Protein AF-A0A420HFS7-F1 (afdb_monomer)

Mean predicted aligned error: 20.21 Å

pLDDT: mean 74.42, std 22.76, range [30.41, 98.0]

Organism: NCBI:txid62708

Structure (mmCIF, N/CA/C/O backbone):
data_AF-A0A420HFS7-F1
#
_entry.id   AF-A0A420HFS7-F1
#
loop_
_atom_site.group_PDB
_atom_site.id
_atom_site.type_symbol
_atom_site.label_atom_id
_atom_site.label_alt_id
_atom_site.label_comp_id
_atom_site.label_asym_id
_atom_site.label_entity_id
_atom_site.label_seq_id
_atom_site.pdbx_PDB_ins_code
_atom_site.Cartn_x
_atom_site.Cartn_y
_atom_site.Cartn_z
_atom_site.occupancy
_atom_site.B_iso_or_equiv
_atom_site.auth_seq_id
_atom_site.auth_comp_id
_atom_site.auth_asym_id
_atom_site.auth_atom_id
_atom_site.pdbx_PDB_model_num
ATOM 1 N N . LEU A 1 1 ? 23.378 -5.834 -30.433 1.00 51.16 1 LEU A N 1
ATOM 2 C CA . LEU A 1 1 ? 23.137 -7.284 -30.641 1.00 51.16 1 LEU A CA 1
ATOM 3 C C . LEU A 1 1 ? 22.016 -7.452 -31.660 1.00 51.16 1 LEU A C 1
ATOM 5 O O . LEU A 1 1 ? 21.029 -6.738 -31.563 1.00 51.16 1 LEU A O 1
ATOM 9 N N . ASN A 1 2 ? 22.181 -8.322 -32.662 1.00 55.66 2 ASN A N 1
ATOM 10 C CA . ASN A 1 2 ? 21.175 -8.521 -33.711 1.00 55.66 2 ASN A CA 1
ATOM 11 C C . ASN A 1 2 ? 19.871 -9.081 -33.100 1.00 55.66 2 ASN A C 1
ATOM 13 O O . ASN A 1 2 ? 19.930 -10.117 -32.437 1.00 55.66 2 ASN A O 1
ATOM 17 N N . PRO A 1 3 ? 18.694 -8.473 -33.338 1.00 54.56 3 PRO A N 1
ATOM 18 C CA . PRO A 1 3 ? 17.427 -8.848 -32.691 1.00 54.56 3 PRO A CA 1
ATOM 19 C C . PRO A 1 3 ? 16.871 -10.231 -33.089 1.00 54.56 3 PRO A C 1
ATOM 21 O O . PRO A 1 3 ? 15.802 -10.624 -32.624 1.00 54.56 3 PRO A O 1
ATOM 24 N N . LEU A 1 4 ? 17.604 -10.993 -33.904 1.00 58.53 4 LEU A N 1
ATOM 25 C CA . LEU A 1 4 ? 17.165 -12.206 -34.593 1.00 58.53 4 LEU A CA 1
ATOM 26 C C . LEU A 1 4 ? 18.021 -13.439 -34.269 1.00 58.53 4 LEU A C 1
ATOM 28 O O . LEU A 1 4 ? 18.205 -14.315 -35.115 1.00 58.53 4 LEU A O 1
ATOM 32 N N . THR A 1 5 ? 18.525 -13.554 -33.041 1.00 62.38 5 THR A N 1
ATOM 33 C CA . THR A 1 5 ? 18.981 -14.854 -32.531 1.00 62.38 5 THR A CA 1
ATOM 34 C C . THR A 1 5 ? 17.754 -15.767 -32.454 1.00 62.38 5 THR A C 1
ATOM 36 O O . THR A 1 5 ? 16.935 -15.670 -31.541 1.00 62.38 5 THR A O 1
ATOM 39 N N . LYS A 1 6 ? 17.542 -16.574 -33.502 1.00 73.06 6 LYS A N 1
ATOM 40 C CA . LYS A 1 6 ? 16.399 -17.497 -33.607 1.00 73.06 6 LYS A CA 1
ATOM 41 C C . LYS A 1 6 ? 16.496 -18.645 -32.598 1.00 73.06 6 LYS A C 1
ATOM 43 O O . LYS A 1 6 ? 15.523 -19.377 -32.431 1.00 73.06 6 LYS A O 1
ATOM 48 N N . ASP A 1 7 ? 17.649 -18.819 -31.961 1.00 89.00 7 ASP A N 1
ATOM 49 C CA . ASP A 1 7 ? 17.891 -19.856 -30.977 1.00 89.00 7 ASP A CA 1
ATOM 50 C C . ASP A 1 7 ? 17.380 -19.443 -29.587 1.00 89.00 7 ASP A C 1
ATOM 52 O O . ASP A 1 7 ? 17.576 -18.328 -29.102 1.00 89.00 7 ASP A O 1
ATOM 56 N N . SER A 1 8 ? 16.709 -20.383 -28.920 1.00 90.31 8 SER A N 1
ATOM 57 C CA . SER A 1 8 ? 16.187 -20.211 -27.560 1.00 90.31 8 SER A CA 1
ATOM 58 C C . SER A 1 8 ? 17.287 -19.898 -26.542 1.00 90.31 8 SER A C 1
ATOM 60 O O . SER A 1 8 ? 17.041 -19.194 -25.565 1.00 90.31 8 SER A O 1
ATOM 62 N N . ASN A 1 9 ? 18.504 -20.401 -26.774 1.00 90.94 9 ASN A N 1
ATOM 63 C CA . ASN A 1 9 ? 19.645 -20.210 -25.882 1.00 90.94 9 ASN A CA 1
ATOM 64 C C . ASN A 1 9 ? 20.158 -18.767 -25.923 1.00 90.94 9 ASN A C 1
ATOM 66 O O . ASN A 1 9 ? 20.360 -18.180 -24.862 1.00 90.94 9 ASN A O 1
ATOM 70 N N . GLY A 1 10 ? 20.293 -18.173 -27.112 1.00 91.88 10 GLY A N 1
ATOM 71 C CA . GLY A 1 10 ? 20.632 -16.759 -27.267 1.00 91.88 10 GLY A CA 1
ATOM 72 C C . GLY A 1 10 ? 19.617 -15.832 -26.595 1.00 91.88 10 GLY A C 1
ATOM 73 O O . GLY A 1 10 ? 20.003 -14.930 -25.855 1.00 91.88 10 GLY A O 1
ATOM 74 N N . LEU A 1 11 ? 18.316 -16.098 -26.768 1.00 91.12 11 LEU A N 1
ATOM 75 C CA . LEU A 1 11 ? 17.261 -15.324 -26.098 1.00 91.12 11 LEU A CA 1
ATOM 76 C C . LEU A 1 11 ? 17.317 -15.451 -24.577 1.00 91.12 11 LEU A C 1
ATOM 78 O O . LEU A 1 11 ? 17.134 -14.466 -23.866 1.00 91.12 11 LEU A O 1
ATOM 82 N N . ARG A 1 12 ? 17.580 -16.657 -24.074 1.00 93.31 12 ARG A N 1
ATOM 83 C CA . ARG A 1 12 ? 17.723 -16.902 -22.642 1.00 93.31 12 ARG A CA 1
ATOM 84 C C . ARG A 1 12 ? 18.904 -16.128 -22.056 1.00 93.31 12 ARG A C 1
ATOM 86 O O . ARG A 1 12 ? 18.713 -15.418 -21.075 1.00 93.31 12 ARG A O 1
ATOM 93 N N . ALA A 1 13 ? 20.083 -16.246 -22.665 1.00 93.81 13 ALA A N 1
ATOM 94 C CA . ALA A 1 13 ? 21.284 -15.549 -22.212 1.00 93.81 13 ALA A CA 1
ATOM 95 C C . ALA A 1 13 ? 21.082 -14.029 -22.223 1.00 93.81 13 ALA A C 1
ATOM 97 O O . ALA A 1 13 ? 21.486 -13.347 -21.290 1.00 93.81 13 ALA A O 1
ATOM 98 N N . LEU A 1 14 ? 20.388 -13.504 -23.237 1.00 93.88 14 LEU A N 1
ATOM 99 C CA . LEU A 1 14 ? 20.049 -12.087 -23.310 1.00 93.88 14 LEU A CA 1
ATOM 100 C C . LEU A 1 14 ? 19.178 -11.643 -22.123 1.00 93.88 14 LEU A C 1
ATOM 102 O O . LEU A 1 14 ? 19.490 -10.651 -21.476 1.00 93.88 14 LEU A O 1
ATOM 106 N N . VAL A 1 15 ? 18.106 -12.381 -21.813 1.00 95.12 15 VAL A N 1
ATOM 107 C CA . VAL A 1 15 ? 17.229 -12.056 -20.673 1.00 95.12 15 VAL A CA 1
ATOM 108 C C . VAL A 1 15 ? 17.987 -12.145 -19.345 1.00 95.12 15 VAL A C 1
ATOM 110 O O . VAL A 1 15 ? 17.795 -11.290 -18.485 1.00 95.12 15 VAL A O 1
ATOM 113 N N . GLU A 1 16 ? 18.856 -13.146 -19.175 1.00 95.50 16 GLU A N 1
ATOM 114 C CA . GLU A 1 16 ? 19.706 -13.279 -17.982 1.00 95.50 16 GLU A CA 1
ATOM 115 C C . GLU A 1 16 ? 20.646 -12.070 -17.825 1.00 95.50 16 GLU A C 1
ATOM 117 O O . GLU A 1 16 ? 20.730 -11.518 -16.731 1.00 95.50 16 GLU A O 1
ATOM 122 N N . VAL A 1 17 ? 21.273 -11.604 -18.912 1.00 96.31 17 VAL A N 1
ATOM 123 C CA . VAL A 1 17 ? 22.130 -10.405 -18.901 1.00 96.31 17 VAL A CA 1
ATOM 124 C C . VAL A 1 17 ? 21.344 -9.158 -18.491 1.00 96.31 17 VAL A C 1
ATOM 126 O O . VAL A 1 17 ? 21.765 -8.467 -17.572 1.00 96.31 17 VAL A O 1
ATOM 129 N N . HIS A 1 18 ? 20.172 -8.898 -19.083 1.00 97.00 18 HIS A N 1
ATOM 130 C CA . HIS A 1 18 ? 19.373 -7.721 -18.708 1.00 97.00 18 HIS A CA 1
ATOM 131 C C . HIS A 1 18 ? 18.905 -7.762 -17.245 1.00 97.00 18 HIS A C 1
ATOM 133 O O . HIS A 1 18 ? 18.910 -6.736 -16.571 1.00 97.00 18 HIS A O 1
ATOM 139 N N . ILE A 1 19 ? 18.535 -8.939 -16.722 1.00 96.94 19 ILE A N 1
ATOM 140 C CA . ILE A 1 19 ? 18.172 -9.094 -15.304 1.00 96.94 19 ILE A CA 1
ATOM 141 C C . ILE A 1 19 ? 19.331 -8.679 -14.390 1.00 96.94 19 ILE A C 1
ATOM 143 O O . ILE A 1 19 ? 19.092 -8.015 -13.381 1.00 96.94 19 ILE A O 1
ATOM 147 N N . GLU A 1 20 ? 20.562 -9.075 -14.712 1.00 97.06 20 GLU A N 1
ATOM 148 C CA . GLU A 1 20 ? 21.738 -8.695 -13.925 1.00 97.06 20 GLU A CA 1
ATOM 149 C C . GLU A 1 20 ? 22.084 -7.209 -14.099 1.00 97.06 20 GLU A C 1
ATOM 151 O O . GLU A 1 20 ? 22.286 -6.530 -13.094 1.00 97.06 20 GLU A O 1
ATOM 156 N N . ASP A 1 21 ? 22.010 -6.665 -15.317 1.00 97.62 21 ASP A N 1
ATOM 157 C CA . ASP A 1 21 ? 22.210 -5.233 -15.585 1.00 97.62 21 ASP A CA 1
ATOM 158 C C . ASP A 1 21 ? 21.244 -4.352 -14.775 1.00 97.62 21 ASP A C 1
ATOM 160 O O . ASP A 1 21 ? 21.638 -3.324 -14.219 1.00 97.62 21 ASP A O 1
ATOM 164 N N . TYR A 1 22 ? 19.968 -4.742 -14.683 1.00 98.00 22 TYR A N 1
ATOM 165 C CA . TYR A 1 22 ? 18.969 -4.009 -13.901 1.00 98.00 22 TYR A CA 1
ATOM 166 C C . TYR A 1 22 ? 19.265 -4.042 -12.400 1.00 98.00 22 TYR A C 1
ATOM 168 O O . TYR A 1 22 ? 19.060 -3.038 -11.713 1.00 98.00 22 TYR A O 1
ATOM 176 N N . LYS A 1 23 ? 19.762 -5.176 -11.890 1.00 96.56 23 LYS A N 1
ATOM 177 C CA . LYS A 1 23 ? 20.174 -5.312 -10.486 1.00 96.56 23 LYS A CA 1
ATOM 178 C C . LYS A 1 23 ? 21.425 -4.495 -10.187 1.00 96.56 23 LYS A C 1
ATOM 180 O O . LYS A 1 23 ? 21.449 -3.806 -9.172 1.00 96.56 23 LYS A O 1
ATOM 185 N N . GLU A 1 24 ? 22.436 -4.551 -11.051 1.00 97.00 24 GLU A N 1
ATOM 186 C CA . GLU A 1 24 ? 23.702 -3.830 -10.877 1.00 97.00 24 GLU A CA 1
ATOM 187 C C . GLU A 1 24 ? 23.480 -2.315 -10.874 1.00 97.00 24 GLU A C 1
ATOM 189 O O . GLU A 1 24 ? 23.989 -1.606 -10.007 1.00 97.00 24 GLU A O 1
ATOM 194 N N . LYS A 1 25 ? 22.633 -1.825 -11.784 1.00 97.44 25 LYS A N 1
ATOM 195 C CA . LYS A 1 25 ? 22.240 -0.411 -11.850 1.00 97.44 25 LYS A CA 1
ATOM 196 C C . LYS A 1 25 ? 21.235 -0.006 -10.765 1.00 97.44 25 LYS A C 1
ATOM 198 O O . LYS A 1 25 ? 20.916 1.176 -10.663 1.00 97.44 25 LYS A O 1
ATOM 203 N N . ASN A 1 26 ? 20.735 -0.959 -9.969 1.00 96.75 26 ASN A N 1
ATOM 204 C CA . ASN A 1 26 ? 19.716 -0.756 -8.935 1.00 96.75 26 ASN A CA 1
ATOM 205 C C . ASN A 1 26 ? 18.515 0.059 -9.458 1.00 96.75 26 ASN A C 1
ATOM 207 O O . ASN A 1 26 ? 18.044 0.991 -8.801 1.00 96.75 26 ASN A O 1
ATOM 211 N N . LEU A 1 27 ? 18.061 -0.263 -10.675 1.00 97.12 27 LEU A N 1
ATOM 212 C CA . LEU A 1 27 ? 16.963 0.456 -11.314 1.00 97.12 27 LEU A CA 1
ATOM 213 C C . LEU A 1 27 ? 15.653 0.177 -10.579 1.00 97.12 27 LEU A C 1
ATOM 215 O O . LEU A 1 27 ? 15.346 -0.965 -10.231 1.00 97.12 27 LEU A O 1
ATOM 219 N N . LYS A 1 28 ? 14.862 1.233 -10.381 1.00 96.94 28 LYS A N 1
ATOM 220 C CA . LYS A 1 28 ? 13.559 1.183 -9.714 1.00 96.94 28 LYS A CA 1
ATOM 221 C C . LYS A 1 28 ? 12.531 2.015 -10.459 1.00 96.94 28 LYS A C 1
ATOM 223 O O . LYS A 1 28 ? 12.882 2.901 -11.240 1.00 96.94 28 LYS A O 1
ATOM 228 N N . ASP A 1 29 ? 11.271 1.709 -10.188 1.00 95.88 29 ASP A N 1
ATOM 229 C CA . ASP A 1 29 ? 10.098 2.458 -10.612 1.00 95.88 29 ASP A CA 1
ATOM 230 C C . ASP A 1 29 ? 10.146 2.779 -12.116 1.00 95.88 29 ASP A C 1
ATOM 232 O O . ASP A 1 29 ? 10.352 1.886 -12.944 1.00 95.88 29 ASP A O 1
ATOM 236 N N . PHE A 1 30 ? 9.963 4.053 -12.466 1.00 95.44 30 PHE A N 1
ATOM 237 C CA . PHE A 1 30 ? 9.922 4.537 -13.841 1.00 95.44 30 PHE A CA 1
ATOM 238 C C . PHE A 1 30 ? 11.181 4.181 -14.640 1.00 95.44 30 PHE A C 1
ATOM 240 O O . PHE A 1 30 ? 11.067 3.674 -15.752 1.00 95.44 30 PHE A O 1
ATOM 247 N N . ALA A 1 31 ? 12.369 4.351 -14.052 1.00 97.19 31 ALA A N 1
ATOM 248 C CA . ALA A 1 31 ? 13.636 4.105 -14.742 1.00 97.19 31 ALA A CA 1
ATOM 249 C C . ALA A 1 31 ? 13.828 2.624 -15.117 1.00 97.19 31 ALA A C 1
ATOM 251 O O . ALA A 1 31 ? 14.364 2.310 -16.183 1.00 97.19 31 ALA A O 1
ATOM 252 N N . LEU A 1 32 ? 13.367 1.703 -14.259 1.00 97.38 32 LEU A N 1
ATOM 253 C CA . LEU A 1 32 ? 13.398 0.268 -14.553 1.00 97.38 32 LEU A CA 1
ATOM 254 C C . LEU A 1 32 ? 12.431 -0.096 -15.682 1.00 97.38 32 LEU A C 1
ATOM 256 O O . LEU A 1 32 ? 12.790 -0.870 -16.565 1.00 97.38 32 LEU A O 1
ATOM 260 N N . TRP A 1 33 ? 11.211 0.443 -15.660 1.00 97.38 33 TRP A N 1
ATOM 261 C CA . TRP A 1 33 ? 10.233 0.174 -16.717 1.00 97.38 33 TRP A CA 1
ATOM 262 C C . TRP A 1 33 ? 10.651 0.755 -18.058 1.00 97.38 33 TRP A C 1
ATOM 264 O O . TRP A 1 33 ? 10.497 0.069 -19.057 1.00 97.38 33 TRP A O 1
ATOM 274 N N . GLU A 1 34 ? 11.191 1.972 -18.087 1.00 96.88 34 GLU A N 1
ATOM 275 C CA . GLU A 1 34 ? 11.665 2.601 -19.319 1.00 96.88 34 GLU A CA 1
ATOM 276 C C . GLU A 1 34 ? 12.800 1.778 -19.941 1.00 96.88 34 GLU A C 1
ATOM 278 O O . GLU A 1 34 ? 12.713 1.388 -21.102 1.00 96.88 34 GLU A O 1
ATOM 283 N N . SER A 1 35 ? 13.782 1.367 -19.129 1.00 97.44 35 SER A N 1
ATOM 284 C CA . SER A 1 35 ? 14.859 0.474 -19.584 1.00 97.44 35 SER A CA 1
ATOM 285 C C . SER A 1 35 ? 14.317 -0.873 -20.080 1.00 97.44 35 SER A C 1
ATOM 287 O O . SER A 1 35 ? 14.721 -1.375 -21.126 1.00 97.44 35 SER A O 1
ATOM 289 N N . PHE A 1 36 ? 13.352 -1.453 -19.359 1.00 97.38 36 PHE A N 1
ATOM 290 C CA . PHE A 1 36 ? 12.678 -2.682 -19.776 1.00 97.38 36 PHE A CA 1
ATOM 291 C C . PHE A 1 36 ? 11.914 -2.513 -21.096 1.00 97.38 36 PHE A C 1
ATOM 293 O O . PHE A 1 36 ? 11.942 -3.401 -21.950 1.00 97.38 36 PHE A O 1
ATOM 300 N N . LYS A 1 37 ? 11.235 -1.380 -21.280 1.00 96.19 37 LYS A N 1
ATOM 301 C CA . LYS A 1 37 ? 10.501 -1.047 -22.498 1.00 96.19 37 LYS A CA 1
ATOM 302 C C . LYS A 1 37 ? 11.464 -0.960 -23.678 1.00 96.19 37 LYS A C 1
ATOM 304 O O . LYS A 1 37 ? 11.227 -1.604 -24.696 1.00 96.19 37 LYS A O 1
ATOM 309 N N . ASP A 1 38 ? 12.572 -0.248 -23.526 1.00 96.12 38 ASP A N 1
ATOM 310 C CA . ASP A 1 38 ? 13.575 -0.096 -24.580 1.00 96.12 38 ASP A CA 1
ATOM 311 C C . ASP A 1 38 ? 14.180 -1.444 -24.989 1.00 96.12 38 ASP A C 1
ATOM 313 O O . ASP A 1 38 ? 14.245 -1.769 -26.179 1.00 96.12 38 ASP A O 1
ATOM 317 N N . ASP A 1 39 ? 14.523 -2.282 -24.009 1.00 95.94 39 ASP A N 1
ATOM 318 C CA . ASP A 1 39 ? 15.152 -3.583 -24.243 1.00 95.94 39 ASP A CA 1
ATOM 319 C C . ASP A 1 39 ? 14.191 -4.622 -24.863 1.00 95.94 39 ASP A C 1
ATOM 321 O O . ASP A 1 39 ? 14.611 -5.510 -25.623 1.00 95.94 39 ASP A O 1
ATOM 325 N N . PHE A 1 40 ? 12.888 -4.532 -24.558 1.00 95.50 40 PHE A N 1
ATOM 326 C CA . PHE A 1 40 ? 11.904 -5.569 -24.893 1.00 95.50 40 PHE A CA 1
ATOM 327 C C . PHE A 1 40 ? 10.718 -5.116 -25.767 1.00 95.50 40 PHE A C 1
ATOM 329 O O . PHE A 1 40 ? 9.895 -5.964 -26.119 1.00 95.50 40 PHE A O 1
ATOM 336 N N . SER A 1 41 ? 10.639 -3.855 -26.205 1.00 94.12 41 SER A N 1
ATOM 337 C CA . SER A 1 41 ? 9.529 -3.306 -27.020 1.00 94.12 41 SER A CA 1
ATOM 338 C C . SER A 1 41 ? 9.253 -4.088 -28.310 1.00 94.12 41 SER A C 1
ATOM 340 O O . SER A 1 41 ? 8.104 -4.316 -28.689 1.00 94.12 41 SER A O 1
ATOM 342 N N . VAL A 1 42 ? 10.309 -4.567 -28.974 1.00 92.25 42 VAL A N 1
ATOM 343 C CA . VAL A 1 42 ? 10.221 -5.310 -30.247 1.00 92.25 42 VAL A CA 1
ATOM 344 C C . VAL A 1 42 ? 9.850 -6.790 -30.037 1.00 92.25 42 VAL A C 1
ATOM 346 O O . VAL A 1 42 ? 9.669 -7.546 -30.993 1.00 92.25 42 VAL A O 1
ATOM 349 N N . ARG A 1 43 ? 9.757 -7.267 -28.790 1.00 90.06 43 ARG A N 1
ATOM 350 C CA . ARG A 1 43 ? 9.593 -8.698 -28.497 1.00 90.06 43 ARG A CA 1
ATOM 351 C C . ARG A 1 43 ? 8.132 -9.124 -28.553 1.00 90.06 43 ARG A C 1
ATOM 353 O O . ARG A 1 43 ? 7.249 -8.475 -28.006 1.00 90.06 43 ARG A O 1
ATOM 360 N N . THR A 1 44 ? 7.886 -10.278 -29.172 1.00 92.12 44 THR A N 1
ATOM 361 C CA . THR A 1 44 ? 6.549 -10.885 -29.248 1.00 92.12 44 THR A CA 1
ATOM 362 C C . THR A 1 44 ? 6.344 -11.941 -28.160 1.00 92.12 44 THR A C 1
ATOM 364 O O . THR A 1 44 ? 7.302 -12.450 -27.570 1.00 92.12 44 THR A O 1
ATOM 367 N N . CYS A 1 45 ? 5.085 -12.324 -27.914 1.00 92.56 45 CYS A N 1
ATOM 368 C CA . CYS A 1 45 ? 4.742 -13.387 -26.958 1.00 92.56 45 CYS A CA 1
ATOM 369 C C . CYS A 1 45 ? 5.465 -14.703 -27.278 1.00 92.56 45 CYS A C 1
ATOM 371 O O . CYS A 1 45 ? 5.982 -15.359 -26.376 1.00 92.56 45 CYS A O 1
ATOM 373 N N . GLU A 1 46 ? 5.585 -15.038 -28.566 1.00 92.25 46 GLU A N 1
ATOM 374 C CA . GLU A 1 46 ? 6.282 -16.242 -29.024 1.00 92.25 46 GLU A CA 1
ATOM 375 C C . GLU A 1 46 ? 7.762 -16.252 -28.630 1.00 92.25 46 GLU A C 1
ATOM 377 O O . GLU A 1 46 ? 8.321 -17.314 -28.364 1.00 92.25 46 GLU A O 1
ATOM 382 N N . MET A 1 47 ? 8.414 -15.085 -28.583 1.00 91.44 47 MET A N 1
ATOM 383 C CA . MET A 1 47 ? 9.815 -14.994 -28.161 1.00 91.44 47 MET A CA 1
ATOM 384 C C . MET A 1 47 ? 9.957 -15.331 -26.680 1.00 91.44 47 MET A C 1
ATOM 386 O O . MET A 1 47 ? 10.828 -16.116 -26.315 1.00 91.44 47 MET A O 1
ATOM 390 N N . TRP A 1 48 ? 9.064 -14.801 -25.843 1.00 93.31 48 TRP A N 1
ATOM 391 C CA . TRP A 1 48 ? 9.020 -15.110 -24.413 1.00 93.31 48 TRP A CA 1
ATOM 392 C C . TRP A 1 48 ? 8.639 -16.565 -24.132 1.00 93.31 48 TRP A C 1
ATOM 394 O O . TRP A 1 48 ? 9.142 -17.159 -23.178 1.00 93.31 48 TRP A O 1
ATOM 404 N N . ASP A 1 49 ? 7.803 -17.175 -24.970 1.00 91.50 49 ASP A N 1
ATOM 405 C CA . ASP A 1 49 ? 7.503 -18.604 -24.875 1.00 91.50 49 ASP A CA 1
ATOM 406 C C . ASP A 1 49 ? 8.706 -19.473 -25.285 1.00 91.50 49 ASP A C 1
ATOM 408 O O . ASP A 1 49 ? 8.976 -20.488 -24.638 1.00 91.50 49 ASP A O 1
ATOM 412 N N . LYS A 1 50 ? 9.502 -19.030 -26.270 1.00 90.88 50 LYS A N 1
ATOM 413 C CA . LYS A 1 50 ? 10.752 -19.686 -26.704 1.00 90.88 50 LYS A CA 1
ATOM 414 C C . LYS A 1 50 ? 11.898 -19.602 -25.698 1.00 90.88 50 LYS A C 1
ATOM 416 O O . LYS A 1 50 ? 12.808 -20.422 -25.781 1.00 90.88 50 LYS A O 1
ATOM 421 N N . VAL A 1 51 ? 11.847 -18.692 -24.720 1.00 90.00 51 VAL A N 1
ATOM 422 C CA . VAL A 1 51 ? 12.794 -18.683 -23.583 1.00 90.00 51 VAL A CA 1
ATOM 423 C C . VAL A 1 51 ? 12.748 -20.021 -22.822 1.00 90.00 51 VAL A C 1
ATOM 425 O O . VAL A 1 51 ? 13.708 -20.383 -22.144 1.00 90.00 51 VAL A O 1
ATOM 428 N N . GLY A 1 52 ? 11.656 -20.794 -22.949 1.00 78.06 52 GLY A N 1
ATOM 429 C CA . GLY A 1 52 ? 11.572 -22.211 -22.568 1.00 78.06 52 GLY A CA 1
ATOM 430 C C . GLY A 1 52 ? 11.526 -22.475 -21.061 1.00 78.06 52 GLY A C 1
ATOM 431 O O . GLY A 1 52 ? 11.021 -23.505 -20.619 1.00 78.06 52 GLY A O 1
ATOM 432 N N . LEU A 1 53 ? 11.975 -21.520 -20.246 1.00 79.94 53 LEU A N 1
ATOM 433 C CA . LEU A 1 53 ? 12.025 -21.626 -18.798 1.00 79.94 53 LEU A CA 1
ATOM 434 C C . LEU A 1 53 ? 10.971 -20.737 -18.150 1.00 79.94 53 LEU A C 1
ATOM 436 O O . LEU A 1 53 ? 11.041 -19.507 -18.148 1.00 79.94 53 LEU A O 1
ATOM 440 N N . CYS A 1 54 ? 9.993 -21.387 -17.521 1.00 84.12 54 CYS A N 1
ATOM 441 C CA . CYS A 1 54 ? 9.037 -20.718 -16.645 1.00 84.12 54 CYS A CA 1
ATOM 442 C C . CYS A 1 54 ? 9.722 -19.995 -15.476 1.00 84.12 54 CYS A C 1
ATOM 444 O O . CYS A 1 54 ? 9.145 -19.042 -14.964 1.00 84.12 54 CYS A O 1
ATOM 446 N N . SER A 1 55 ? 10.919 -20.424 -15.052 1.00 90.25 55 SER A N 1
ATOM 447 C CA . SER A 1 55 ? 11.681 -19.740 -14.002 1.00 90.25 55 SER A CA 1
ATOM 448 C C . SER A 1 55 ? 12.141 -18.361 -14.452 1.00 90.25 55 SER A C 1
ATOM 450 O O . SER A 1 55 ? 11.826 -17.402 -13.772 1.00 90.25 55 SER A O 1
ATOM 452 N N . LEU A 1 56 ? 12.755 -18.228 -15.632 1.00 93.75 56 LEU A N 1
ATOM 453 C CA . LEU A 1 56 ? 13.329 -16.948 -16.053 1.00 93.75 56 LEU A CA 1
ATOM 454 C C . LEU A 1 56 ? 12.257 -15.870 -16.274 1.00 93.75 56 LEU A C 1
ATOM 456 O O . LEU A 1 56 ? 12.417 -14.731 -15.850 1.00 93.75 56 LEU A O 1
ATOM 460 N N . ARG A 1 57 ? 11.105 -16.250 -16.845 1.00 93.56 57 ARG A N 1
ATOM 461 C CA . ARG A 1 57 ? 9.936 -15.356 -16.943 1.00 93.56 57 ARG A CA 1
ATOM 462 C C . ARG A 1 57 ? 9.422 -14.913 -15.572 1.00 93.56 57 ARG A C 1
ATOM 464 O O . ARG A 1 57 ? 8.992 -13.775 -15.421 1.00 93.56 57 ARG A O 1
ATOM 471 N N . ARG A 1 58 ? 9.437 -15.812 -14.580 1.00 92.94 58 ARG A N 1
ATOM 472 C CA . ARG A 1 58 ? 9.047 -15.479 -13.201 1.00 92.94 58 ARG A CA 1
ATOM 473 C C . ARG A 1 58 ? 10.078 -14.588 -12.534 1.00 92.94 58 ARG A C 1
ATOM 475 O O . ARG A 1 58 ? 9.669 -13.647 -11.881 1.00 92.94 58 ARG A O 1
ATOM 482 N N . ASP A 1 59 ? 11.362 -14.859 -12.720 1.00 94.94 59 ASP A N 1
ATOM 483 C CA . ASP A 1 59 ? 12.438 -14.079 -12.114 1.00 94.94 59 ASP A CA 1
ATOM 484 C C . ASP A 1 59 ? 12.427 -12.647 -12.668 1.00 94.94 59 ASP A C 1
ATOM 486 O O . ASP A 1 59 ? 12.497 -11.696 -11.897 1.00 94.94 59 ASP A O 1
ATOM 490 N N . MET A 1 60 ? 12.200 -12.486 -13.977 1.00 96.25 60 MET A N 1
ATOM 491 C CA . MET A 1 60 ? 11.994 -11.178 -14.600 1.00 96.25 60 MET A CA 1
ATOM 492 C C . MET A 1 60 ? 10.762 -10.454 -14.040 1.00 96.25 60 MET A C 1
ATOM 494 O O . MET A 1 60 ? 10.840 -9.295 -13.639 1.00 96.25 60 MET A O 1
ATOM 498 N N . ARG A 1 61 ? 9.616 -11.145 -13.963 1.00 95.06 61 ARG A N 1
ATOM 499 C CA . ARG A 1 61 ? 8.388 -10.589 -13.374 1.00 95.06 61 ARG A CA 1
ATOM 500 C C . ARG A 1 61 ? 8.613 -10.159 -11.921 1.00 95.06 61 ARG A C 1
ATOM 502 O O . ARG A 1 61 ? 8.215 -9.064 -11.538 1.00 95.06 61 ARG A O 1
ATOM 509 N N . ASP A 1 62 ? 9.200 -11.034 -11.113 1.00 94.06 62 ASP A N 1
ATOM 510 C CA . ASP A 1 62 ? 9.416 -10.811 -9.686 1.00 94.06 62 ASP A CA 1
ATOM 511 C C . ASP A 1 62 ? 10.383 -9.637 -9.476 1.00 94.06 62 ASP A C 1
ATOM 513 O O . ASP A 1 62 ? 10.122 -8.804 -8.612 1.00 94.06 62 ASP A O 1
ATOM 517 N N . LEU A 1 63 ? 11.423 -9.507 -10.312 1.00 96.44 63 LEU A N 1
ATOM 518 C CA . LEU A 1 63 ? 12.338 -8.363 -10.308 1.00 96.44 63 LEU A CA 1
ATOM 519 C C . LEU A 1 63 ? 11.597 -7.049 -10.578 1.00 96.44 63 LEU A C 1
ATOM 521 O O . LEU A 1 63 ? 11.720 -6.119 -9.781 1.00 96.44 63 LEU A O 1
ATOM 525 N N . LEU A 1 64 ? 10.811 -6.992 -11.658 1.00 96.00 64 LEU A N 1
ATOM 526 C CA . LEU A 1 64 ? 10.020 -5.816 -12.029 1.00 96.00 64 LEU A CA 1
ATOM 527 C C . LEU A 1 64 ? 9.078 -5.408 -10.886 1.00 96.00 64 LEU A C 1
ATOM 529 O O . LEU A 1 64 ? 9.122 -4.268 -10.430 1.00 96.00 64 LEU A O 1
ATOM 533 N N . ILE A 1 65 ? 8.310 -6.360 -10.345 1.00 94.50 65 ILE A N 1
ATOM 534 C CA . ILE A 1 65 ? 7.368 -6.108 -9.243 1.00 94.50 65 ILE A CA 1
ATOM 535 C C . ILE A 1 65 ? 8.093 -5.657 -7.970 1.00 94.50 65 ILE A C 1
ATOM 537 O O . ILE A 1 65 ? 7.659 -4.706 -7.322 1.00 94.50 65 ILE A O 1
ATOM 541 N N . SER A 1 66 ? 9.194 -6.318 -7.602 1.00 94.06 66 SER A N 1
ATOM 542 C CA . SER A 1 66 ? 9.950 -5.991 -6.385 1.00 94.06 66 SER A CA 1
ATOM 543 C C . SER A 1 66 ? 10.587 -4.602 -6.418 1.00 94.06 66 SER A C 1
ATOM 545 O O . SER A 1 66 ? 10.836 -4.024 -5.364 1.00 94.06 66 SER A O 1
ATOM 547 N N . ASN A 1 67 ? 10.803 -4.060 -7.618 1.00 96.19 67 ASN A N 1
ATOM 548 C CA . ASN A 1 67 ? 11.402 -2.750 -7.845 1.00 96.19 67 ASN A CA 1
ATOM 549 C C . ASN A 1 67 ? 10.375 -1.718 -8.336 1.00 96.19 67 ASN A C 1
ATOM 551 O O . ASN A 1 67 ? 10.754 -0.739 -8.966 1.00 96.19 67 ASN A O 1
ATOM 555 N N . GLY A 1 68 ? 9.083 -1.926 -8.059 1.00 93.75 68 GLY A N 1
ATOM 556 C CA . GLY A 1 68 ? 8.044 -0.906 -8.249 1.00 93.75 68 GLY A CA 1
ATOM 557 C C . GLY A 1 68 ? 7.374 -0.873 -9.627 1.00 93.75 68 GLY A C 1
ATOM 558 O O . GLY A 1 68 ? 6.416 -0.123 -9.818 1.00 93.75 68 GLY A O 1
ATOM 559 N N . VAL A 1 69 ? 7.788 -1.723 -10.574 1.00 95.31 69 VAL A N 1
ATOM 560 C CA . VAL A 1 69 ? 7.137 -1.837 -11.888 1.00 95.31 69 VAL A CA 1
ATOM 561 C C . VAL A 1 69 ? 5.890 -2.711 -11.787 1.00 95.31 69 VAL A C 1
ATOM 563 O O . VAL A 1 69 ? 5.917 -3.855 -11.326 1.00 95.31 69 VAL A O 1
ATOM 566 N N . ARG A 1 70 ? 4.761 -2.172 -12.246 1.00 90.25 70 ARG A N 1
ATOM 567 C CA . ARG A 1 70 ? 3.464 -2.854 -12.196 1.00 90.25 70 ARG A CA 1
ATOM 568 C C . ARG A 1 70 ? 3.263 -3.686 -13.452 1.00 90.25 70 ARG A C 1
ATOM 570 O O . ARG A 1 70 ? 3.342 -3.167 -14.557 1.00 90.25 70 ARG A O 1
ATOM 577 N N . LEU A 1 71 ? 2.946 -4.963 -13.266 1.00 91.56 71 LEU A N 1
ATOM 578 C CA . LEU A 1 71 ? 2.621 -5.884 -14.352 1.00 91.56 71 LEU A CA 1
ATOM 579 C C . LEU A 1 71 ? 1.151 -6.290 -14.269 1.00 91.56 71 LEU A C 1
ATOM 581 O O . LEU A 1 71 ? 0.635 -6.577 -13.185 1.00 91.56 71 LEU A O 1
ATOM 585 N N . LEU A 1 72 ? 0.478 -6.344 -15.418 1.00 88.44 72 LEU A N 1
ATOM 586 C CA . LEU A 1 72 ? -0.912 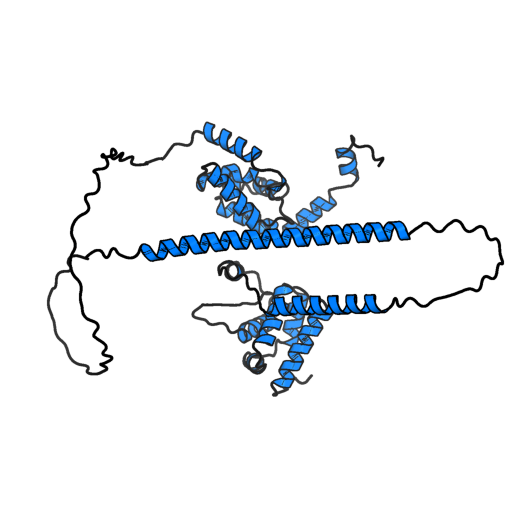-6.781 -15.499 1.00 88.44 72 LEU A CA 1
ATOM 587 C C . LEU A 1 72 ? -0.960 -8.309 -15.389 1.00 88.44 72 LEU A C 1
ATOM 589 O O . LEU A 1 72 ? -0.632 -9.013 -16.345 1.00 88.44 72 LEU A O 1
ATOM 593 N N . VAL A 1 73 ? -1.319 -8.849 -14.223 1.00 81.31 73 VAL A N 1
ATOM 594 C CA . VAL A 1 73 ? -1.389 -10.303 -14.030 1.00 81.31 73 VAL A CA 1
ATOM 595 C C . VAL A 1 73 ? -2.819 -10.733 -13.729 1.00 81.31 73 VAL A C 1
ATOM 597 O O . VAL A 1 73 ? -3.319 -10.536 -12.625 1.00 81.31 73 VAL A O 1
ATOM 600 N N . HIS A 1 74 ? -3.472 -11.363 -14.706 1.00 73.75 74 HIS A N 1
ATOM 601 C CA . HIS A 1 74 ? -4.782 -11.980 -14.507 1.00 73.75 74 HIS A CA 1
ATOM 602 C C . HIS A 1 74 ? -4.622 -13.456 -14.147 1.00 73.75 74 HIS A C 1
ATOM 604 O O . HIS A 1 74 ? -4.295 -14.284 -14.998 1.00 73.75 74 HIS A O 1
ATOM 610 N N . TYR A 1 75 ? -4.894 -13.800 -12.890 1.00 63.31 75 TYR A N 1
ATOM 611 C CA . TYR A 1 75 ? -5.076 -15.189 -12.478 1.00 63.31 75 TYR A CA 1
ATOM 612 C C . TYR A 1 75 ? -6.573 -15.495 -12.388 1.00 63.31 75 TYR A C 1
ATOM 614 O O . TYR A 1 75 ? -7.306 -14.784 -11.716 1.00 63.31 75 TYR A O 1
ATOM 622 N N . GLY A 1 76 ? -7.038 -16.561 -13.043 1.00 57.50 76 GLY A N 1
ATOM 623 C CA . GLY A 1 76 ? -8.360 -17.139 -12.757 1.00 57.50 76 GLY A CA 1
ATOM 624 C C . GLY A 1 76 ? -9.579 -16.544 -13.478 1.00 57.50 76 GLY A C 1
ATOM 625 O O . GLY A 1 76 ? -10.696 -16.903 -13.124 1.00 57.50 76 GLY A O 1
ATOM 626 N N . GLY A 1 77 ? -9.403 -15.694 -14.495 1.00 66.69 77 GLY A N 1
ATOM 627 C CA . GLY A 1 77 ? -10.492 -15.269 -15.390 1.00 66.69 77 GLY A CA 1
ATOM 628 C C . GLY A 1 77 ? -10.675 -16.189 -16.607 1.00 66.69 77 GLY A C 1
ATOM 629 O O . GLY A 1 77 ? -9.790 -16.977 -16.946 1.00 66.69 77 GLY A O 1
ATOM 630 N N . THR A 1 78 ? -11.805 -16.054 -17.313 1.00 63.44 78 THR A N 1
ATOM 631 C CA . THR A 1 78 ? -12.026 -16.684 -18.635 1.00 63.44 78 THR A CA 1
ATOM 632 C C . THR A 1 78 ? -10.976 -16.243 -19.661 1.00 63.44 78 THR A C 1
ATOM 634 O O . THR A 1 78 ? -10.622 -17.017 -20.549 1.00 63.44 78 THR A O 1
ATOM 637 N N . SER A 1 79 ? -10.405 -15.044 -19.487 1.00 70.44 79 SER A N 1
ATOM 638 C CA . SER A 1 79 ? -9.206 -14.588 -20.190 1.00 70.44 79 SER A CA 1
ATOM 639 C C . SER A 1 79 ? -7.949 -14.970 -19.399 1.00 70.44 79 SER A C 1
ATOM 641 O O . SER A 1 79 ? -7.556 -14.301 -18.440 1.00 70.44 79 SER A O 1
ATOM 643 N N . LYS A 1 80 ? -7.319 -16.088 -19.772 1.00 78.06 80 LYS A N 1
ATOM 644 C CA . LYS A 1 80 ? -6.034 -16.515 -19.202 1.00 78.06 80 LYS A CA 1
ATOM 645 C C . LYS A 1 80 ? -4.911 -15.668 -19.800 1.00 78.06 80 LYS A C 1
ATOM 647 O O . LYS A 1 80 ? -4.368 -16.005 -20.850 1.00 78.06 80 LYS A O 1
ATOM 652 N N . MET A 1 81 ? -4.547 -14.582 -19.124 1.00 87.50 81 MET A N 1
ATOM 653 C CA . MET A 1 81 ? -3.339 -13.828 -19.457 1.00 87.50 81 MET A CA 1
ATOM 654 C C . MET A 1 81 ? -2.110 -14.682 -19.135 1.00 87.50 81 MET A C 1
ATOM 656 O O . MET A 1 81 ? -1.885 -15.061 -17.985 1.00 87.50 81 MET A O 1
ATOM 660 N N . THR A 1 82 ? -1.305 -15.013 -20.142 1.00 91.31 82 THR A N 1
ATOM 661 C CA . THR A 1 82 ? -0.043 -15.723 -19.907 1.00 91.31 82 THR A CA 1
ATOM 662 C C . THR A 1 82 ? 1.020 -14.762 -19.376 1.00 91.31 82 THR A C 1
ATOM 664 O O . THR A 1 82 ? 0.959 -13.554 -19.599 1.00 91.31 82 THR A O 1
ATOM 667 N N . MET A 1 83 ? 2.037 -15.302 -18.698 1.00 91.19 83 MET A N 1
ATOM 668 C CA . MET A 1 83 ? 3.173 -14.505 -18.215 1.00 91.19 83 MET A CA 1
ATOM 669 C C . MET A 1 83 ? 3.870 -13.753 -19.353 1.00 91.19 83 MET A C 1
ATOM 671 O O . MET A 1 83 ? 4.189 -12.578 -19.223 1.00 91.19 83 MET A O 1
ATOM 675 N N . SER A 1 84 ? 4.063 -14.437 -20.483 1.00 93.94 84 SER A N 1
ATOM 676 C CA . SER A 1 84 ? 4.641 -13.866 -21.700 1.00 93.94 84 SER A CA 1
ATOM 677 C C . SER A 1 84 ? 3.830 -12.674 -22.188 1.00 93.94 84 SER A C 1
ATOM 679 O O . SER A 1 84 ? 4.397 -11.630 -22.480 1.00 93.94 84 SER A O 1
ATOM 681 N N . ARG A 1 85 ? 2.500 -12.812 -22.220 1.00 94.00 85 ARG A N 1
ATOM 682 C CA . ARG A 1 85 ? 1.603 -11.741 -22.650 1.00 94.00 85 ARG A CA 1
ATOM 683 C C . ARG A 1 85 ? 1.663 -10.534 -21.721 1.00 94.00 85 ARG A C 1
ATOM 685 O O . ARG A 1 85 ? 1.786 -9.422 -22.208 1.00 94.00 85 ARG A O 1
ATOM 692 N N . SER A 1 86 ? 1.665 -10.763 -20.409 1.00 93.94 86 SER A N 1
ATOM 693 C CA . SER A 1 86 ? 1.819 -9.703 -19.404 1.00 93.94 86 SER A CA 1
ATOM 694 C C . SER A 1 86 ? 3.116 -8.902 -19.589 1.00 93.94 86 SER A C 1
ATOM 696 O O . SER A 1 86 ? 3.090 -7.672 -19.591 1.00 93.94 86 SER A O 1
ATOM 698 N N . LEU A 1 87 ? 4.245 -9.589 -19.805 1.00 95.12 87 LEU A N 1
ATOM 699 C CA . LEU A 1 87 ? 5.544 -8.949 -20.040 1.00 95.12 87 LEU A CA 1
ATOM 700 C C . LEU A 1 87 ? 5.570 -8.163 -21.358 1.00 95.12 87 LEU A C 1
ATOM 702 O O . LEU A 1 87 ? 6.074 -7.045 -21.385 1.00 95.12 87 LEU A O 1
ATOM 706 N N . VAL A 1 88 ? 5.004 -8.725 -22.430 1.00 95.56 88 VAL A N 1
ATOM 707 C CA . VAL A 1 88 ? 4.943 -8.071 -23.748 1.00 95.56 88 VAL A CA 1
ATOM 708 C C . VAL A 1 88 ? 4.052 -6.841 -23.718 1.00 95.56 88 VAL A C 1
ATOM 710 O O . VAL A 1 88 ? 4.487 -5.783 -24.151 1.00 95.56 88 VAL A O 1
ATOM 713 N N . GLU A 1 89 ? 2.840 -6.945 -23.171 1.00 94.31 89 GLU A N 1
ATOM 714 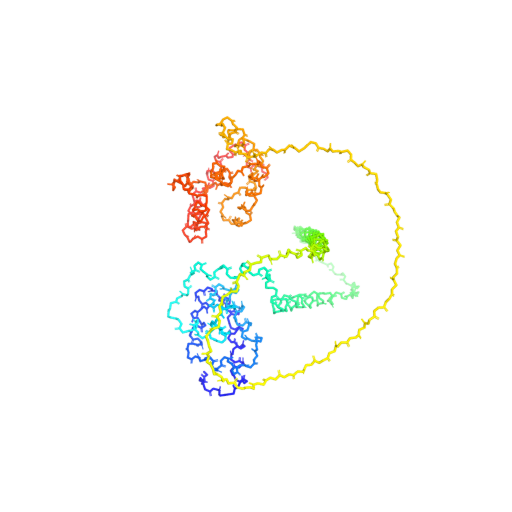C CA . GLU A 1 89 ? 1.942 -5.793 -23.058 1.00 94.31 89 GLU A CA 1
ATOM 715 C C . GLU A 1 89 ? 2.594 -4.681 -22.226 1.00 94.31 89 GLU A C 1
ATOM 717 O O . GLU A 1 89 ? 2.555 -3.519 -22.617 1.00 94.31 89 GLU A O 1
ATOM 722 N N . SER A 1 90 ? 3.301 -5.027 -21.146 1.00 94.44 90 SER A N 1
ATOM 723 C CA . SER A 1 90 ? 4.001 -4.037 -20.315 1.00 94.44 90 SER A CA 1
ATOM 724 C C . SER A 1 90 ? 5.170 -3.355 -21.038 1.00 94.44 90 SER A C 1
ATOM 726 O O . SER A 1 90 ? 5.400 -2.170 -20.814 1.00 94.44 90 SER A O 1
ATOM 728 N N . ALA A 1 91 ? 5.878 -4.077 -21.915 1.00 95.56 91 ALA A N 1
ATOM 729 C CA . ALA A 1 91 ? 6.956 -3.535 -22.749 1.00 95.56 91 ALA A CA 1
ATOM 730 C C . ALA A 1 91 ? 6.448 -2.754 -23.976 1.00 95.56 91 ALA A C 1
ATOM 732 O O . ALA A 1 91 ? 7.198 -1.998 -24.584 1.00 95.56 91 ALA A O 1
ATOM 733 N N . GLN A 1 92 ? 5.190 -2.951 -24.373 1.00 95.19 92 GLN A N 1
ATOM 734 C CA . GLN A 1 92 ? 4.574 -2.275 -25.520 1.00 95.19 92 GLN A CA 1
ATOM 735 C C . GLN A 1 92 ? 3.665 -1.114 -25.113 1.00 95.19 92 GLN A C 1
ATOM 737 O O . GLN A 1 92 ? 3.236 -0.348 -25.970 1.00 95.19 92 GLN A O 1
ATOM 742 N N . THR A 1 93 ? 3.355 -0.974 -23.825 1.00 93.81 93 THR A N 1
ATOM 743 C CA . THR A 1 93 ? 2.524 0.129 -23.344 1.00 93.81 93 THR A CA 1
ATOM 744 C C . THR A 1 93 ? 3.301 1.440 -23.450 1.00 93.81 93 THR A C 1
ATOM 746 O O . THR A 1 93 ? 4.451 1.534 -23.023 1.00 93.81 93 THR A O 1
ATOM 749 N N . ASP A 1 94 ? 2.671 2.469 -24.020 1.00 94.06 94 ASP A N 1
ATOM 750 C CA . ASP A 1 94 ? 3.312 3.775 -24.193 1.00 94.06 94 ASP A CA 1
ATOM 751 C C . ASP A 1 94 ? 3.346 4.631 -22.936 1.00 94.06 94 ASP A C 1
ATOM 753 O O . ASP A 1 94 ? 4.220 5.484 -22.793 1.00 94.06 94 ASP A O 1
ATOM 757 N N . SER A 1 95 ? 2.439 4.366 -22.005 1.00 93.75 95 SER A N 1
ATOM 758 C CA . SER A 1 95 ? 2.331 5.062 -20.736 1.00 93.75 95 SER A CA 1
ATOM 759 C C . SER A 1 95 ? 2.770 4.188 -19.566 1.00 93.75 95 SER A C 1
ATOM 761 O O . SER A 1 95 ? 2.592 2.970 -19.556 1.00 93.75 95 SER A O 1
ATOM 763 N N . TRP A 1 96 ? 3.305 4.841 -18.535 1.00 89.56 96 TRP A N 1
ATOM 764 C CA . TRP A 1 96 ? 3.562 4.192 -17.258 1.00 89.56 96 TRP A CA 1
ATOM 765 C C . TRP A 1 96 ? 2.246 3.601 -16.714 1.00 89.56 96 TRP A C 1
ATOM 767 O O . TRP A 1 96 ? 1.252 4.335 -16.611 1.00 89.56 96 TRP A O 1
ATOM 777 N N . PRO A 1 97 ? 2.200 2.297 -16.378 1.00 81.69 97 PRO A N 1
ATOM 778 C CA . PRO A 1 97 ? 0.964 1.633 -15.988 1.00 81.69 97 PRO A CA 1
ATOM 779 C C . PRO A 1 97 ? 0.362 2.298 -14.746 1.00 81.69 97 PRO A C 1
ATOM 781 O O . PRO A 1 97 ? 0.887 2.210 -13.633 1.00 81.69 97 PRO A O 1
ATOM 784 N N . THR A 1 98 ? -0.767 2.981 -14.948 1.00 76.62 98 THR A N 1
ATOM 785 C CA . THR A 1 98 ? -1.467 3.700 -13.885 1.00 76.62 98 THR A CA 1
ATOM 786 C C . THR A 1 98 ? -2.075 2.699 -12.908 1.00 76.62 98 THR A C 1
ATOM 788 O O . THR A 1 98 ? -2.624 1.668 -13.297 1.00 76.62 98 THR A O 1
ATOM 791 N N . LEU A 1 99 ? -1.978 2.994 -11.614 1.00 62.53 99 LEU A N 1
ATOM 792 C CA . LEU A 1 99 ? -2.511 2.155 -10.546 1.00 62.53 99 LEU A CA 1
ATOM 793 C C . LEU A 1 99 ? -4.044 2.176 -10.581 1.00 62.53 99 LEU A C 1
ATOM 795 O O . LEU A 1 99 ? -4.679 2.994 -9.921 1.00 62.53 99 LEU A O 1
ATOM 799 N N . THR A 1 100 ? -4.661 1.283 -11.350 1.00 55.75 100 THR A N 1
ATOM 800 C CA . THR A 1 100 ? -6.110 1.096 -11.274 1.00 55.75 100 THR A CA 1
ATOM 801 C C . THR A 1 100 ? -6.445 0.268 -10.032 1.00 55.75 100 THR A C 1
ATOM 803 O O . THR A 1 100 ? -5.794 -0.731 -9.708 1.00 55.75 100 THR A O 1
ATOM 806 N N . LYS A 1 101 ? -7.468 0.719 -9.296 1.00 48.03 101 LYS A N 1
ATOM 807 C CA . LYS A 1 101 ? -7.919 0.180 -7.997 1.00 48.03 101 LYS A CA 1
ATOM 808 C C . LYS A 1 101 ? -8.194 -1.335 -8.026 1.00 48.03 101 LYS A C 1
ATOM 810 O O . LYS A 1 101 ? -8.080 -1.996 -7.000 1.00 48.03 101 LYS A O 1
ATOM 815 N N . GLU A 1 102 ? -8.490 -1.887 -9.200 1.00 54.22 102 GLU A N 1
ATOM 816 C CA . GLU A 1 102 ? -8.818 -3.301 -9.414 1.00 54.22 102 GLU A CA 1
ATOM 817 C C . GLU A 1 102 ? -7.594 -4.238 -9.404 1.00 54.22 102 GLU A C 1
ATOM 819 O O . GLU A 1 102 ? -7.719 -5.409 -9.046 1.00 54.22 102 GLU A O 1
ATOM 824 N N . ILE A 1 103 ? -6.396 -3.740 -9.736 1.00 55.38 103 ILE A N 1
ATOM 825 C CA . ILE A 1 103 ? -5.179 -4.566 -9.854 1.00 55.38 103 ILE A CA 1
ATOM 826 C C . ILE A 1 103 ? -4.563 -4.868 -8.477 1.00 55.38 103 ILE A C 1
ATOM 828 O O . ILE A 1 103 ? -3.995 -5.939 -8.261 1.00 55.38 103 ILE A O 1
ATOM 832 N N . VAL A 1 104 ? -4.711 -3.952 -7.514 1.00 50.41 104 VAL A N 1
ATOM 833 C CA . VAL A 1 104 ? -4.168 -4.096 -6.149 1.00 50.41 104 VAL A CA 1
ATOM 834 C C . VAL A 1 104 ? -4.914 -5.171 -5.344 1.00 50.41 104 VAL A C 1
ATOM 836 O O . VAL A 1 104 ? -4.315 -5.841 -4.504 1.00 50.41 104 VAL A O 1
ATOM 839 N N . ASP A 1 105 ? -6.200 -5.391 -5.631 1.00 45.97 105 ASP A N 1
ATOM 840 C CA . ASP A 1 105 ? -7.071 -6.244 -4.813 1.00 45.97 105 ASP A CA 1
ATOM 841 C C . ASP A 1 105 ? -6.806 -7.753 -5.023 1.00 45.97 105 ASP A C 1
ATOM 843 O O . ASP A 1 105 ? -7.025 -8.569 -4.126 1.00 45.97 105 ASP A O 1
ATOM 847 N N . TRP A 1 106 ? -6.243 -8.155 -6.168 1.00 49.75 106 TRP A N 1
ATOM 848 C CA . TRP A 1 106 ? -6.008 -9.572 -6.488 1.00 49.75 106 TRP A CA 1
ATOM 849 C C . TRP A 1 106 ? -4.819 -10.203 -5.753 1.00 49.75 106 TRP A C 1
ATOM 851 O O . TRP A 1 106 ? -4.889 -11.374 -5.379 1.00 49.75 106 TRP A O 1
ATOM 861 N N . GLY A 1 107 ? -3.757 -9.437 -5.480 1.00 45.94 107 GLY A N 1
ATOM 862 C CA . GLY A 1 107 ? -2.632 -9.910 -4.661 1.00 45.94 107 GLY A CA 1
ATOM 863 C C . GLY A 1 107 ? -3.006 -10.097 -3.187 1.00 45.94 107 GLY A C 1
ATOM 864 O O . GLY A 1 107 ? -2.383 -10.887 -2.486 1.00 45.94 107 GLY A O 1
ATOM 865 N N . THR A 1 108 ? -4.044 -9.394 -2.720 1.00 46.88 108 THR A N 1
ATOM 866 C CA . THR A 1 108 ? -4.500 -9.430 -1.322 1.00 46.88 108 THR A CA 1
ATOM 867 C C . THR A 1 108 ? -5.651 -10.425 -1.096 1.00 46.88 108 THR A C 1
ATOM 869 O O . THR A 1 108 ? -5.700 -11.060 -0.046 1.00 46.88 108 THR A O 1
ATOM 872 N N . ARG A 1 109 ? -6.553 -10.627 -2.072 1.00 39.09 109 ARG A N 1
ATOM 873 C CA . ARG A 1 109 ? -7.757 -11.474 -1.914 1.00 39.09 109 ARG A CA 1
ATOM 874 C C . ARG A 1 109 ? -7.525 -12.985 -1.883 1.00 39.09 109 ARG A C 1
ATOM 876 O O . ARG A 1 109 ? -8.370 -13.697 -1.356 1.00 39.09 109 ARG A O 1
ATOM 883 N N . GLN A 1 110 ? -6.434 -13.503 -2.442 1.00 44.69 110 GLN A N 1
ATOM 884 C CA . GLN A 1 110 ? -6.256 -14.959 -2.568 1.00 44.69 110 GLN A CA 1
ATOM 885 C C . GLN A 1 110 ? -5.658 -15.653 -1.334 1.00 44.69 110 GLN A C 1
ATOM 887 O O . GLN A 1 110 ? -5.531 -16.871 -1.363 1.00 44.69 110 GLN A O 1
ATOM 892 N N . GLY A 1 111 ? -5.271 -14.951 -0.261 1.00 32.53 111 GLY A N 1
ATOM 893 C CA . GLY A 1 111 ? -4.761 -15.588 0.972 1.00 32.53 111 GLY A CA 1
ATOM 894 C C . GLY A 1 111 ? -3.460 -16.399 0.816 1.00 32.53 111 GLY A C 1
ATOM 895 O O . GLY A 1 111 ? -2.827 -16.759 1.805 1.00 32.53 111 GLY A O 1
ATOM 896 N N . PHE A 1 112 ? -2.992 -16.629 -0.411 1.00 34.34 112 PHE A N 1
ATOM 897 C CA . PHE A 1 112 ? -1.641 -17.055 -0.706 1.00 34.34 112 PHE A CA 1
ATOM 898 C C . PHE A 1 112 ? -0.720 -15.858 -0.481 1.00 34.34 112 PHE A C 1
ATOM 900 O O . PHE A 1 112 ? -0.489 -15.053 -1.382 1.00 34.34 112 PHE A O 1
ATOM 907 N N . LEU A 1 113 ? -0.141 -15.774 0.719 1.00 38.88 113 LEU A N 1
ATOM 908 C CA . LEU A 1 113 ? 1.225 -15.279 0.861 1.00 38.88 113 LEU A CA 1
ATOM 909 C C . LEU A 1 113 ? 2.046 -15.988 -0.220 1.00 38.88 113 LEU A C 1
ATOM 911 O O . LEU A 1 113 ? 2.371 -17.168 -0.087 1.00 38.88 113 LEU A O 1
ATOM 915 N N . MET A 1 114 ? 2.300 -15.303 -1.335 1.00 41.34 114 MET A N 1
ATOM 916 C CA . MET A 1 114 ? 3.139 -15.804 -2.413 1.00 41.34 114 MET A CA 1
ATOM 917 C C . MET A 1 114 ? 4.573 -15.883 -1.886 1.00 41.34 114 MET A C 1
ATOM 919 O O . MET A 1 114 ? 5.414 -15.032 -2.153 1.00 41.34 114 MET A O 1
ATOM 923 N N . TYR A 1 115 ? 4.866 -16.945 -1.139 1.00 40.41 115 TYR A N 1
ATOM 924 C CA . TYR A 1 115 ? 6.207 -17.478 -0.994 1.00 40.41 115 TYR A CA 1
ATOM 925 C C . TYR A 1 115 ? 6.619 -18.011 -2.366 1.00 40.41 115 TYR A C 1
ATOM 927 O O . TYR A 1 115 ? 6.555 -19.213 -2.616 1.00 40.41 115 TYR A O 1
ATOM 935 N N . SER A 1 116 ? 7.013 -17.118 -3.279 1.00 41.66 116 SER A N 1
ATOM 936 C CA . SER A 1 116 ? 7.692 -17.515 -4.511 1.00 41.66 116 SER A CA 1
ATOM 937 C C . SER A 1 116 ? 8.930 -18.320 -4.090 1.00 41.66 116 SER A C 1
ATOM 939 O O . SER A 1 116 ? 9.793 -17.786 -3.384 1.00 41.66 116 SER A O 1
ATOM 941 N N . PRO A 1 117 ? 9.059 -19.609 -4.465 1.00 41.91 117 PRO A N 1
ATOM 942 C CA . PRO A 1 117 ? 10.249 -20.399 -4.144 1.00 41.91 117 PRO A CA 1
ATOM 943 C C . PRO A 1 117 ? 11.545 -19.784 -4.698 1.00 41.91 117 PRO A C 1
ATOM 945 O O . PRO A 1 117 ? 12.632 -20.168 -4.265 1.00 41.91 117 PRO A O 1
ATOM 948 N N . SER A 1 118 ? 11.438 -18.840 -5.641 1.00 41.25 118 SER A N 1
ATOM 949 C CA . SER A 1 118 ? 12.539 -18.016 -6.146 1.00 41.25 118 SER A CA 1
ATOM 950 C C . SER A 1 118 ? 13.017 -16.987 -5.114 1.00 41.25 118 SER A C 1
ATOM 952 O O . SER A 1 118 ? 14.219 -16.878 -4.902 1.00 41.25 118 SER A O 1
ATOM 954 N N . ILE A 1 119 ? 12.111 -16.325 -4.380 1.00 43.81 119 ILE A N 1
ATOM 955 C CA . ILE A 1 119 ? 12.465 -15.364 -3.315 1.00 43.81 119 ILE A CA 1
ATOM 956 C C . ILE A 1 119 ? 13.225 -16.076 -2.186 1.00 43.81 119 ILE A C 1
ATOM 958 O O . ILE A 1 119 ? 14.295 -15.628 -1.785 1.00 43.81 119 ILE A O 1
ATOM 962 N N . LYS A 1 120 ? 12.758 -17.263 -1.759 1.00 48.84 120 LYS A N 1
ATOM 963 C CA . LYS A 1 120 ? 13.508 -18.111 -0.808 1.00 48.84 120 LYS A CA 1
ATOM 964 C C . LYS A 1 120 ? 14.866 -18.553 -1.356 1.00 48.84 120 LYS A C 1
ATOM 966 O O . LYS A 1 120 ? 15.798 -18.727 -0.580 1.00 48.84 120 LYS A O 1
ATOM 971 N N . ARG A 1 121 ? 14.995 -18.774 -2.669 1.00 54.69 121 ARG A N 1
ATOM 972 C CA . ARG A 1 121 ? 16.273 -19.141 -3.297 1.00 54.69 121 ARG A CA 1
ATOM 973 C C . ARG A 1 121 ? 17.267 -17.986 -3.264 1.00 54.69 121 ARG A C 1
ATOM 975 O O . ARG A 1 121 ? 18.393 -18.217 -2.847 1.00 54.69 121 ARG A O 1
ATOM 982 N N . VAL A 1 122 ? 16.843 -16.772 -3.610 1.00 49.88 122 VAL A N 1
ATOM 983 C CA . VAL A 1 122 ? 17.686 -15.565 -3.539 1.00 49.88 122 VAL A CA 1
ATOM 984 C C . VAL A 1 122 ? 18.116 -15.287 -2.097 1.00 49.88 122 VAL A C 1
ATOM 986 O O . VAL A 1 122 ? 19.299 -15.094 -1.833 1.00 49.88 122 VAL A O 1
ATOM 989 N N . GLU A 1 123 ? 17.187 -15.377 -1.143 1.00 52.28 123 GLU A N 1
ATOM 990 C CA . GLU A 1 123 ? 17.483 -15.188 0.281 1.00 52.28 123 GLU A CA 1
ATOM 991 C C . GLU A 1 123 ? 18.436 -16.274 0.823 1.00 52.28 123 GLU A C 1
ATOM 993 O O . GLU A 1 123 ? 19.340 -15.999 1.614 1.00 52.28 123 GLU A O 1
ATOM 998 N N . ASN A 1 124 ? 18.282 -17.525 0.378 1.00 65.69 124 ASN A N 1
ATOM 999 C CA . ASN A 1 124 ? 19.175 -18.621 0.759 1.00 65.69 124 ASN A CA 1
ATOM 1000 C C . ASN A 1 124 ? 20.558 -18.521 0.100 1.00 65.69 124 ASN A C 1
ATOM 1002 O O . ASN A 1 124 ? 21.546 -18.907 0.726 1.00 65.69 124 ASN A O 1
ATOM 1006 N N . GLU A 1 125 ? 20.650 -18.001 -1.123 1.00 64.94 125 GLU A N 1
ATOM 1007 C CA . GLU A 1 125 ? 21.922 -17.768 -1.811 1.00 64.94 125 GLU A CA 1
ATOM 1008 C C . GLU A 1 125 ? 22.695 -16.622 -1.139 1.00 64.94 125 GLU A C 1
ATOM 1010 O O . GLU A 1 125 ? 23.879 -16.774 -0.840 1.00 64.94 125 GLU A O 1
ATOM 1015 N N . GLN A 1 126 ? 22.010 -15.540 -0.745 1.00 61.22 126 GLN A N 1
ATOM 1016 C CA . GLN A 1 126 ? 22.592 -14.477 0.086 1.00 61.22 126 GLN A CA 1
ATOM 1017 C C . GLN A 1 126 ? 23.089 -15.013 1.439 1.00 61.22 126 GLN A C 1
ATOM 1019 O O . GLN A 1 126 ? 24.213 -14.719 1.849 1.00 61.22 126 GLN A O 1
ATOM 1024 N N . LYS A 1 127 ? 22.317 -15.885 2.106 1.00 76.88 127 LYS A N 1
ATOM 1025 C CA . LYS A 1 127 ? 22.750 -16.564 3.346 1.00 76.88 127 LYS A CA 1
ATOM 1026 C C . LYS A 1 127 ? 23.968 -17.470 3.132 1.00 76.88 127 LYS A C 1
ATOM 1028 O O . LYS A 1 127 ? 24.808 -17.589 4.026 1.00 76.88 127 LYS A O 1
ATOM 1033 N N . ARG A 1 128 ? 24.089 -18.126 1.972 1.00 77.12 128 ARG A N 1
ATOM 1034 C CA . ARG A 1 128 ? 25.262 -18.946 1.614 1.00 77.12 128 ARG A CA 1
ATOM 1035 C C . ARG A 1 128 ? 26.500 -18.088 1.378 1.00 77.12 128 ARG A C 1
ATOM 1037 O O . ARG A 1 128 ? 27.560 -18.436 1.895 1.00 77.12 128 ARG A O 1
ATOM 1044 N N . GLN A 1 129 ? 26.359 -16.962 0.680 1.00 67.62 129 GLN A N 1
ATOM 1045 C CA . GLN A 1 129 ? 27.448 -16.006 0.471 1.00 67.62 129 GLN A CA 1
ATOM 1046 C C . GLN A 1 129 ? 27.929 -15.413 1.803 1.00 67.62 129 GLN A C 1
ATOM 1048 O O . GLN A 1 129 ? 29.124 -15.458 2.084 1.00 67.62 129 GLN A O 1
ATOM 1053 N N . GLN A 1 130 ? 27.017 -15.002 2.692 1.00 69.94 130 GLN A N 1
ATOM 1054 C CA . GLN A 1 130 ? 27.366 -14.511 4.035 1.00 69.94 130 GLN A CA 1
ATOM 1055 C C . GLN A 1 130 ? 28.113 -15.558 4.882 1.00 69.94 130 GLN A C 1
ATOM 1057 O O . GLN A 1 130 ? 29.126 -15.243 5.511 1.00 69.94 130 GLN A O 1
ATOM 1062 N N . LYS A 1 131 ? 27.681 -16.829 4.849 1.00 78.44 131 LYS A N 1
ATOM 1063 C CA . LYS A 1 131 ? 28.393 -17.930 5.526 1.00 78.44 131 LYS A CA 1
ATOM 1064 C C . LYS A 1 131 ? 29.794 -18.167 4.957 1.00 78.44 131 LYS A C 1
ATOM 1066 O O . LYS A 1 131 ? 30.704 -18.514 5.710 1.00 78.44 131 LYS A O 1
ATOM 1071 N N . HIS A 1 132 ? 29.985 -17.995 3.650 1.00 69.44 132 HIS A N 1
ATOM 1072 C CA . HIS A 1 132 ? 31.291 -18.177 3.016 1.00 69.44 132 HIS A CA 1
ATOM 1073 C C . HIS A 1 132 ? 32.276 -17.063 3.401 1.00 69.44 132 HIS A C 1
ATOM 1075 O O . HIS A 1 132 ? 33.456 -17.343 3.626 1.00 69.44 132 HIS A O 1
ATOM 1081 N N . THR A 1 133 ? 31.789 -15.828 3.561 1.00 63.28 133 THR A N 1
ATOM 1082 C CA . THR A 1 133 ? 32.583 -14.687 4.040 1.00 63.28 133 THR A CA 1
ATOM 1083 C C . THR A 1 133 ? 33.002 -14.871 5.501 1.00 63.28 133 THR A C 1
ATOM 1085 O O . THR A 1 133 ? 34.180 -14.726 5.817 1.00 63.28 133 THR A O 1
ATOM 1088 N N . GLN A 1 134 ? 32.094 -15.313 6.381 1.00 64.38 134 GLN A N 1
ATOM 1089 C CA . GLN A 1 134 ? 32.420 -15.594 7.790 1.00 64.38 134 GLN A CA 1
ATOM 1090 C C . GLN A 1 134 ? 33.425 -16.748 7.957 1.00 64.38 134 GLN A C 1
ATOM 1092 O O . GLN A 1 134 ? 34.346 -16.671 8.773 1.00 64.38 134 GLN A O 1
ATOM 1097 N N . LYS A 1 135 ? 33.321 -17.805 7.140 1.00 64.19 135 LYS A N 1
ATOM 1098 C CA . LYS A 1 135 ? 34.247 -18.951 7.196 1.00 64.19 135 LYS A CA 1
ATOM 1099 C C . LYS A 1 135 ? 35.671 -18.601 6.739 1.00 64.19 135 LYS A C 1
ATOM 1101 O O . LYS A 1 135 ? 36.624 -19.245 7.176 1.00 64.19 135 LYS A O 1
ATOM 1106 N N . ASN A 1 136 ? 35.826 -17.574 5.901 1.00 51.41 136 ASN A N 1
ATOM 1107 C CA . ASN A 1 136 ? 37.130 -17.088 5.444 1.00 51.41 136 ASN A CA 1
ATOM 1108 C C . ASN A 1 136 ? 37.818 -16.155 6.457 1.00 51.41 136 ASN A C 1
ATOM 1110 O O . ASN A 1 136 ? 39.047 -16.112 6.487 1.00 51.41 136 ASN A O 1
ATOM 1114 N N . VAL A 1 137 ? 37.063 -15.478 7.331 1.00 53.59 137 VAL A N 1
ATOM 1115 C CA . VAL A 1 137 ? 37.625 -14.669 8.433 1.00 53.59 137 VAL A CA 1
ATOM 1116 C C . VAL A 1 137 ? 38.204 -15.563 9.538 1.00 53.59 137 VAL A C 1
ATOM 1118 O O . VAL A 1 137 ? 39.265 -15.272 10.081 1.00 53.59 137 VAL A O 1
ATOM 1121 N N . SER A 1 138 ? 37.593 -16.724 9.792 1.00 48.94 138 SER A N 1
ATOM 1122 C CA . SER A 1 138 ? 38.033 -17.655 10.844 1.00 48.94 138 SER A CA 1
ATOM 1123 C C . SER A 1 138 ? 39.318 -18.445 10.514 1.00 48.94 138 SER A C 1
ATOM 1125 O O . SER A 1 138 ? 39.894 -19.073 11.395 1.00 48.94 138 SER A O 1
ATOM 1127 N N . ARG A 1 139 ? 39.821 -18.408 9.268 1.00 47.62 139 ARG A N 1
ATOM 1128 C CA . ARG A 1 139 ? 41.026 -19.163 8.851 1.00 47.62 139 ARG A CA 1
ATOM 1129 C C . ARG A 1 139 ? 42.330 -18.356 8.808 1.00 47.62 139 ARG A C 1
ATOM 1131 O O . ARG A 1 139 ? 43.346 -18.913 8.400 1.00 47.62 139 ARG A O 1
ATOM 1138 N N . LYS A 1 140 ? 42.342 -17.080 9.215 1.00 44.91 140 LYS A N 1
ATOM 1139 C CA . LYS A 1 140 ? 43.558 -16.237 9.174 1.00 44.91 140 LYS A CA 1
ATOM 1140 C C . LYS A 1 140 ? 44.254 -15.986 10.516 1.00 44.91 140 LYS A C 1
ATOM 1142 O O . LYS A 1 140 ? 45.271 -15.305 10.528 1.00 44.91 140 LYS A O 1
ATOM 1147 N N . THR A 1 141 ? 43.812 -16.588 11.614 1.00 51.34 141 THR A N 1
ATOM 1148 C CA . THR A 1 141 ? 44.513 -16.508 12.907 1.00 51.34 141 THR A CA 1
ATOM 1149 C C . THR A 1 141 ? 45.039 -17.879 13.324 1.00 51.34 141 THR A C 1
ATOM 1151 O O . THR A 1 141 ? 44.527 -18.538 14.221 1.00 51.34 141 THR A O 1
ATOM 1154 N N . SER A 1 142 ? 46.092 -18.319 12.628 1.00 43.88 142 SER A N 1
ATOM 1155 C CA . SER A 1 142 ? 46.986 -19.368 13.128 1.00 43.88 142 SER A CA 1
ATOM 1156 C C . SER A 1 142 ? 47.916 -18.748 14.179 1.00 43.88 142 SER A C 1
ATOM 1158 O O . SER A 1 142 ? 48.571 -17.753 13.860 1.00 43.88 142 SER A O 1
ATOM 1160 N N . PRO A 1 143 ? 48.033 -19.308 15.394 1.00 46.62 143 PRO A N 1
ATOM 1161 C CA . PRO A 1 143 ? 48.966 -18.824 16.400 1.00 46.62 143 PRO A CA 1
ATOM 1162 C C . PRO A 1 143 ? 50.376 -19.300 16.041 1.00 46.62 143 PRO A C 1
ATOM 1164 O O . PRO A 1 143 ? 50.742 -20.440 16.312 1.00 46.62 143 PRO A O 1
ATOM 1167 N N . PHE A 1 144 ? 51.156 -18.442 15.382 1.00 41.59 144 PHE A N 1
ATOM 1168 C CA . PHE A 1 144 ? 52.601 -18.631 15.274 1.00 41.59 144 PHE A CA 1
ATOM 1169 C C . PHE A 1 144 ? 53.306 -17.836 16.373 1.00 41.59 144 PHE A C 1
ATOM 1171 O O . PHE A 1 144 ? 53.167 -16.617 16.473 1.00 41.59 144 PHE A O 1
ATOM 1178 N N . ASP A 1 145 ? 54.067 -18.573 17.180 1.00 51.81 145 ASP A N 1
ATOM 1179 C CA . ASP A 1 145 ? 55.038 -18.102 18.160 1.00 51.81 145 ASP A CA 1
ATOM 1180 C C . ASP A 1 145 ? 56.005 -17.069 17.560 1.00 51.81 145 ASP A C 1
ATOM 1182 O O . ASP A 1 145 ? 56.899 -17.413 16.785 1.00 51.81 145 ASP A O 1
ATOM 1186 N N . PHE A 1 146 ? 55.907 -15.813 18.000 1.00 41.72 146 PHE A N 1
ATOM 1187 C CA . PHE A 1 146 ? 57.000 -14.849 17.890 1.00 41.72 146 PHE A CA 1
ATOM 1188 C C . PHE A 1 146 ? 57.654 -14.660 19.257 1.00 41.72 146 PHE A C 1
ATOM 1190 O O . PHE A 1 146 ? 57.312 -13.781 20.048 1.00 41.72 146 PHE A O 1
ATOM 1197 N N . LYS A 1 147 ? 58.663 -15.492 19.524 1.00 50.81 147 LYS A N 1
ATOM 1198 C CA . LYS A 1 147 ? 59.693 -15.169 20.509 1.00 50.81 147 LYS A CA 1
ATOM 1199 C C . LYS A 1 147 ? 60.597 -14.063 19.954 1.00 50.81 147 LYS A C 1
ATOM 1201 O O . LYS A 1 147 ? 61.280 -14.265 18.960 1.00 50.81 147 LYS A O 1
ATOM 1206 N N . ARG A 1 148 ? 60.685 -12.975 20.728 1.00 48.03 148 ARG A N 1
ATOM 1207 C CA . ARG A 1 148 ? 61.926 -12.260 21.088 1.00 48.03 148 ARG A CA 1
ATOM 1208 C C . ARG A 1 148 ? 62.753 -11.662 19.935 1.00 48.03 148 ARG A C 1
ATOM 1210 O O . ARG A 1 148 ? 63.604 -12.354 19.403 1.00 48.03 148 ARG A O 1
ATOM 1217 N N . VAL A 1 149 ? 62.694 -10.333 19.782 1.00 39.50 149 VAL A N 1
ATOM 1218 C CA . VAL A 1 149 ? 63.876 -9.437 19.808 1.00 39.50 149 VAL A CA 1
ATOM 1219 C C . VAL A 1 149 ? 63.434 -8.068 20.348 1.00 39.50 149 VAL A C 1
ATOM 1221 O O . VAL A 1 149 ? 62.752 -7.314 19.667 1.00 39.50 149 VAL A O 1
ATOM 1224 N N . PHE A 1 150 ? 63.835 -7.739 21.579 1.00 42.97 150 PHE A N 1
ATOM 1225 C CA . PHE A 1 150 ? 63.825 -6.363 22.078 1.00 42.97 150 PHE A CA 1
ATOM 1226 C C . PHE A 1 150 ? 65.073 -5.648 21.545 1.00 42.97 150 PHE A C 1
ATOM 1228 O O . PHE A 1 150 ? 66.191 -6.081 21.830 1.00 42.97 150 PHE A O 1
ATOM 1235 N N . ARG A 1 151 ? 64.900 -4.516 20.859 1.00 39.28 151 ARG A N 1
ATOM 1236 C CA . ARG A 1 151 ? 65.897 -3.439 20.853 1.00 39.28 151 ARG A CA 1
ATOM 1237 C C . ARG A 1 151 ? 65.220 -2.169 21.347 1.00 39.28 151 ARG A C 1
ATOM 1239 O O . ARG A 1 151 ? 64.292 -1.668 20.726 1.00 39.28 151 ARG A O 1
ATOM 1246 N N . LYS A 1 152 ? 65.683 -1.724 22.514 1.00 57.00 152 LYS A N 1
ATOM 1247 C CA . LYS A 1 152 ? 65.476 -0.388 23.066 1.00 57.00 152 LYS A CA 1
ATOM 1248 C C . LYS A 1 152 ? 66.064 0.636 22.101 1.00 57.00 152 LYS A C 1
ATOM 1250 O O . LYS A 1 152 ? 67.212 0.449 21.719 1.00 57.00 152 LYS A O 1
ATOM 1255 N N . GLU A 1 153 ? 65.332 1.707 21.819 1.00 46.31 153 GLU A N 1
ATOM 1256 C CA . GLU A 1 153 ? 65.860 3.078 21.770 1.00 46.31 153 GLU A CA 1
ATOM 1257 C C . GLU A 1 153 ? 64.727 4.080 21.514 1.00 46.31 153 GLU A C 1
ATOM 1259 O O . GLU A 1 153 ? 63.844 3.829 20.701 1.00 46.31 153 GLU A O 1
ATOM 1264 N N . GLY A 1 154 ? 64.783 5.217 22.216 1.00 42.91 154 GLY A N 1
ATOM 1265 C CA . GLY A 1 154 ? 64.013 6.420 21.894 1.00 42.91 154 GLY A CA 1
ATOM 1266 C C . GLY A 1 154 ? 62.842 6.723 22.826 1.00 42.91 154 GLY A C 1
ATOM 1267 O O . GLY A 1 154 ? 61.706 6.364 22.543 1.00 42.91 154 GLY A O 1
ATOM 1268 N N . TYR A 1 155 ? 63.117 7.449 23.913 1.00 52.09 155 TYR A N 1
ATOM 1269 C CA . TYR A 1 155 ? 62.104 8.173 24.681 1.00 52.09 155 TYR A CA 1
ATOM 1270 C C . TYR A 1 155 ? 61.511 9.289 23.808 1.00 52.09 155 TYR A C 1
ATOM 1272 O O . TYR A 1 155 ? 62.147 10.320 23.601 1.00 52.09 155 TYR A O 1
ATOM 1280 N N . GLY A 1 156 ? 60.297 9.079 23.309 1.00 49.12 156 GLY A N 1
ATOM 1281 C CA . GLY A 1 156 ? 59.419 10.131 22.810 1.00 49.12 156 GLY A CA 1
ATOM 1282 C C . GLY A 1 156 ? 58.128 10.088 23.617 1.00 49.12 156 GLY A C 1
ATOM 1283 O O . GLY A 1 156 ? 57.495 9.037 23.682 1.00 49.12 156 GLY A O 1
ATOM 1284 N N . ASN A 1 157 ? 57.772 11.203 24.257 1.00 57.50 157 ASN A N 1
ATOM 1285 C CA . ASN A 1 157 ? 56.467 11.388 24.887 1.00 57.50 157 ASN A CA 1
ATOM 1286 C C . ASN A 1 157 ? 55.394 11.288 23.797 1.00 57.50 157 ASN A C 1
ATOM 1288 O O . ASN A 1 157 ? 55.162 12.247 23.066 1.00 57.50 157 ASN A O 1
ATOM 1292 N N . PHE A 1 158 ? 54.803 10.107 23.658 1.00 47.81 158 PHE A N 1
ATOM 1293 C CA . PHE A 1 158 ? 53.573 9.898 22.915 1.00 47.81 158 PHE A CA 1
ATOM 1294 C C . PHE A 1 158 ? 52.453 9.807 23.941 1.00 47.81 158 PHE A C 1
ATOM 1296 O O . PHE A 1 158 ? 52.499 8.946 24.824 1.00 47.81 158 PHE A O 1
ATOM 1303 N N . ASP A 1 159 ? 51.477 10.703 23.826 1.00 60.62 159 ASP A N 1
ATOM 1304 C CA . ASP A 1 159 ? 50.207 10.556 24.522 1.00 60.62 159 ASP A CA 1
ATOM 1305 C C . ASP A 1 159 ? 49.636 9.165 24.200 1.00 60.62 159 ASP A C 1
ATOM 1307 O O . ASP A 1 159 ? 49.698 8.733 23.039 1.00 60.62 159 ASP A O 1
ATOM 1311 N N . PRO A 1 160 ? 49.158 8.416 25.211 1.00 61.44 160 PRO A N 1
ATOM 1312 C CA . PRO A 1 160 ? 48.630 7.081 24.994 1.00 61.44 160 PRO A CA 1
ATOM 1313 C C . PRO A 1 160 ? 47.493 7.178 23.970 1.00 61.44 160 PRO A C 1
ATOM 1315 O O . PRO A 1 160 ? 46.588 7.992 24.162 1.00 61.44 160 PRO A O 1
ATOM 1318 N N . PRO A 1 161 ? 47.535 6.400 22.871 1.00 60.75 161 PRO A N 1
ATOM 1319 C CA . PRO A 1 161 ? 46.462 6.414 21.894 1.00 60.75 161 PRO A CA 1
ATOM 1320 C C . PRO A 1 161 ? 45.172 6.051 22.621 1.00 60.75 161 PRO A C 1
ATOM 1322 O O . PRO A 1 161 ? 45.113 5.014 23.285 1.00 60.75 161 PRO A O 1
ATOM 1325 N N . GLU A 1 162 ? 44.179 6.938 22.529 1.00 60.25 162 GLU A N 1
ATOM 1326 C CA . GLU A 1 162 ? 42.839 6.697 23.053 1.00 60.25 162 GLU A CA 1
ATOM 1327 C C . GLU A 1 162 ? 42.399 5.293 22.644 1.00 60.25 162 GLU A C 1
ATOM 1329 O O . GLU A 1 162 ? 42.531 4.886 21.488 1.00 60.25 162 GLU A O 1
ATOM 1334 N N . ASP A 1 163 ? 41.959 4.526 23.633 1.00 56.97 163 ASP A N 1
ATOM 1335 C CA . ASP A 1 163 ? 41.773 3.086 23.560 1.00 56.97 163 ASP A CA 1
ATOM 1336 C C . ASP A 1 163 ? 40.530 2.746 22.708 1.00 56.97 163 ASP A C 1
ATOM 1338 O O . ASP A 1 163 ? 39.462 2.393 23.209 1.00 56.97 163 ASP A O 1
ATOM 1342 N N . VAL A 1 164 ? 40.652 2.878 21.378 1.00 57.50 164 VAL A N 1
ATOM 1343 C CA . VAL A 1 164 ? 39.592 2.599 20.379 1.00 57.50 164 VAL A CA 1
ATOM 1344 C C . VAL A 1 164 ? 39.103 1.140 20.460 1.00 57.50 164 VAL A C 1
ATOM 1346 O O . VAL A 1 164 ? 38.005 0.806 20.010 1.00 57.50 164 VAL A O 1
ATOM 1349 N N . SER A 1 165 ? 39.892 0.264 21.088 1.00 57.47 165 SER A N 1
ATOM 1350 C CA . SER A 1 165 ? 39.581 -1.146 21.335 1.00 57.47 165 SER A CA 1
ATOM 1351 C C . SER A 1 165 ? 38.342 -1.342 22.221 1.00 57.47 165 SER A C 1
ATOM 1353 O O . SER A 1 165 ? 37.538 -2.245 21.974 1.00 57.47 165 SER A O 1
ATOM 1355 N N . TYR A 1 166 ? 38.132 -0.478 23.222 1.00 62.56 166 TYR A N 1
ATOM 1356 C CA . TYR A 1 166 ? 37.032 -0.649 24.178 1.00 62.56 166 TYR A CA 1
ATOM 1357 C C . TYR A 1 166 ? 35.655 -0.395 23.538 1.00 62.56 166 TYR A C 1
ATOM 1359 O O . TYR A 1 166 ? 34.691 -1.112 23.808 1.00 62.56 166 TYR A O 1
ATOM 1367 N N . ASN A 1 167 ? 35.581 0.562 22.609 1.00 74.75 167 ASN A N 1
ATOM 1368 C CA . ASN A 1 167 ? 34.348 0.921 21.901 1.00 74.75 167 ASN A CA 1
ATOM 1369 C C . ASN A 1 167 ? 33.917 -0.175 20.902 1.00 74.75 167 ASN A C 1
ATOM 1371 O O . ASN A 1 167 ? 32.743 -0.539 20.820 1.00 74.75 167 ASN A O 1
ATOM 1375 N N . ALA A 1 168 ? 34.879 -0.789 20.202 1.00 76.06 168 ALA A N 1
ATOM 1376 C CA . ALA A 1 168 ? 34.591 -1.865 19.254 1.00 76.06 168 ALA A CA 1
ATOM 1377 C C . ALA A 1 168 ? 33.989 -3.108 19.936 1.00 76.06 168 ALA A C 1
ATOM 1379 O O . ALA A 1 168 ? 33.043 -3.698 19.413 1.00 76.06 168 ALA A O 1
ATOM 1380 N N . ASN A 1 169 ? 34.490 -3.478 21.118 1.00 82.25 169 ASN A N 1
ATOM 1381 C CA . ASN A 1 169 ? 33.992 -4.645 21.850 1.00 82.25 169 ASN A CA 1
ATOM 1382 C C . ASN A 1 169 ? 32.581 -4.425 22.414 1.00 82.25 169 ASN A C 1
ATOM 1384 O O . ASN A 1 169 ? 31.757 -5.334 22.337 1.00 82.25 169 ASN A O 1
ATOM 1388 N N . GLN A 1 170 ? 32.264 -3.216 22.897 1.00 82.38 170 GLN A N 1
ATOM 1389 C CA . GLN A 1 170 ? 30.893 -2.883 23.302 1.00 82.38 170 GLN A CA 1
ATOM 1390 C C . GLN A 1 170 ? 29.921 -2.974 22.126 1.00 82.38 170 GLN A C 1
ATOM 13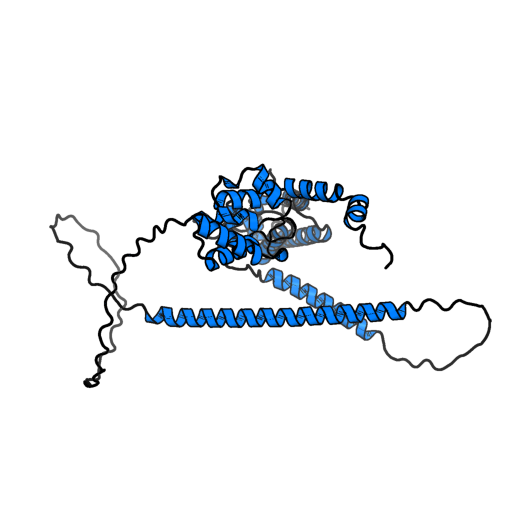92 O O . GLN A 1 170 ? 28.850 -3.560 22.256 1.00 82.38 170 GLN A O 1
ATOM 1397 N N . LYS A 1 171 ? 30.302 -2.448 20.956 1.00 86.94 171 LYS A N 1
ATOM 1398 C CA . LYS A 1 171 ? 29.455 -2.512 19.761 1.00 86.94 171 LYS A CA 1
ATOM 1399 C C . LYS A 1 171 ? 29.162 -3.953 19.331 1.00 86.94 171 LYS A C 1
ATOM 1401 O O . LYS A 1 171 ? 28.019 -4.262 19.010 1.00 86.94 171 LYS A O 1
ATOM 1406 N N . ILE A 1 172 ? 30.167 -4.832 19.364 1.00 87.69 172 ILE A N 1
ATOM 1407 C CA . ILE A 1 172 ? 29.994 -6.258 19.043 1.00 87.69 172 ILE A CA 1
ATOM 1408 C C . ILE A 1 172 ? 29.026 -6.921 20.028 1.00 87.69 172 ILE A C 1
ATOM 1410 O O . ILE A 1 172 ? 28.141 -7.660 19.602 1.00 87.69 172 ILE A O 1
ATOM 1414 N N . GLN A 1 173 ? 29.153 -6.624 21.322 1.00 90.50 173 GLN A N 1
ATOM 1415 C CA . GLN A 1 173 ? 28.273 -7.184 22.345 1.00 90.50 173 GLN A CA 1
ATOM 1416 C C . GLN A 1 173 ? 26.811 -6.746 22.151 1.00 90.50 173 GLN A C 1
ATOM 1418 O O . GLN A 1 173 ? 25.915 -7.586 22.177 1.00 90.50 173 GLN A O 1
ATOM 1423 N N . TYR A 1 174 ? 26.568 -5.463 21.860 1.00 90.75 174 TYR A N 1
ATOM 1424 C CA . TYR A 1 174 ? 25.221 -4.968 21.548 1.00 90.75 174 TYR A CA 1
ATOM 1425 C C . TYR A 1 174 ? 24.633 -5.598 20.276 1.00 90.75 174 TYR A C 1
ATOM 1427 O O . TYR A 1 174 ? 23.444 -5.916 20.231 1.00 90.75 174 TYR A O 1
ATOM 1435 N N . GLU A 1 175 ? 25.446 -5.794 19.234 1.00 89.69 175 GLU A N 1
ATOM 1436 C CA . GLU A 1 175 ? 25.002 -6.463 18.006 1.00 89.69 175 GLU A CA 1
ATOM 1437 C C . GLU A 1 175 ? 24.639 -7.938 18.255 1.00 89.69 175 GLU A C 1
ATOM 1439 O O . GLU A 1 175 ? 23.658 -8.430 17.692 1.00 89.69 175 GLU A O 1
ATOM 1444 N N . GLU A 1 176 ? 25.380 -8.638 19.117 1.00 94.31 176 GLU A N 1
ATOM 1445 C CA . GLU A 1 176 ? 25.103 -10.030 19.484 1.00 94.31 176 GLU A CA 1
ATOM 1446 C C . GLU A 1 176 ? 23.815 -10.165 20.313 1.00 94.31 176 GLU A C 1
ATOM 1448 O O . GLU A 1 176 ? 22.953 -10.979 19.971 1.00 94.31 176 GLU A O 1
ATOM 1453 N N . GLU A 1 177 ? 23.615 -9.301 21.314 1.00 94.81 177 GLU A N 1
ATOM 1454 C CA . GLU A 1 177 ? 22.376 -9.241 22.105 1.00 94.81 177 GLU A CA 1
ATOM 1455 C C . GLU A 1 177 ? 21.150 -8.943 21.223 1.00 94.81 177 GLU A C 1
ATOM 1457 O O . GLU A 1 177 ? 20.105 -9.590 21.343 1.00 94.81 177 GLU A O 1
ATOM 1462 N N . HIS A 1 178 ? 21.284 -8.024 20.264 1.00 91.56 178 HIS A N 1
ATOM 1463 C CA . HIS A 1 178 ? 20.221 -7.711 19.309 1.00 91.56 178 HIS A CA 1
ATOM 1464 C C . HIS A 1 178 ? 19.880 -8.905 18.395 1.00 91.56 178 HIS A C 1
ATOM 1466 O O . HIS A 1 178 ? 18.709 -9.164 18.094 1.00 91.56 178 HIS A O 1
ATOM 1472 N N . LEU A 1 179 ? 20.880 -9.680 17.962 1.00 92.50 179 LEU A N 1
ATOM 1473 C CA . LEU A 1 179 ? 20.663 -10.894 17.165 1.00 92.50 179 LEU A CA 1
ATOM 1474 C C . LEU A 1 179 ? 19.993 -12.018 17.966 1.00 92.50 179 LEU A C 1
ATOM 1476 O O . LEU A 1 179 ? 19.209 -12.791 17.399 1.00 92.50 179 LEU A O 1
ATOM 1480 N N . ASP A 1 180 ? 20.275 -12.116 19.262 1.00 95.19 180 ASP A N 1
ATOM 1481 C CA . ASP A 1 180 ? 19.620 -13.063 20.162 1.00 95.19 180 ASP A CA 1
ATOM 1482 C C . ASP A 1 180 ? 18.155 -12.702 20.412 1.00 95.19 180 ASP A C 1
ATOM 1484 O O . ASP A 1 180 ? 17.292 -13.585 20.343 1.00 95.19 180 ASP A O 1
ATOM 1488 N N . GLU A 1 181 ? 17.834 -11.416 20.555 1.00 95.12 181 GLU A N 1
ATOM 1489 C CA . GLU A 1 181 ? 16.442 -10.968 20.653 1.00 95.12 181 GLU A CA 1
ATOM 1490 C C . GLU A 1 181 ? 15.668 -11.243 19.350 1.00 95.12 181 GLU A C 1
ATOM 1492 O O . GLU A 1 181 ? 14.552 -11.767 19.381 1.00 95.12 181 GLU A O 1
ATOM 1497 N N . ILE A 1 182 ? 16.280 -11.038 18.174 1.00 88.38 182 ILE A N 1
ATOM 1498 C CA . ILE A 1 182 ? 15.670 -11.433 16.890 1.00 88.38 182 ILE A CA 1
ATOM 1499 C C . ILE A 1 182 ? 15.416 -12.948 16.833 1.00 88.38 182 ILE A C 1
ATOM 1501 O O . ILE A 1 182 ? 14.371 -13.385 16.333 1.00 88.38 182 ILE A O 1
ATOM 1505 N N . ARG A 1 183 ? 16.352 -13.776 17.321 1.00 95.75 183 ARG A N 1
ATOM 1506 C CA . ARG A 1 183 ? 16.169 -15.238 17.386 1.00 95.75 183 ARG A CA 1
ATOM 1507 C C . ARG A 1 183 ? 15.004 -15.612 18.299 1.00 95.75 183 ARG A C 1
ATOM 1509 O O . ARG A 1 183 ? 14.178 -16.438 17.907 1.00 95.75 183 ARG A O 1
ATOM 1516 N N . ARG A 1 184 ? 14.896 -14.976 19.464 1.00 96.88 184 ARG A N 1
ATOM 1517 C CA . ARG A 1 184 ? 13.799 -15.175 20.417 1.00 96.88 184 ARG A CA 1
ATOM 1518 C C . ARG A 1 184 ? 12.440 -14.792 19.824 1.00 96.88 184 ARG A C 1
ATOM 1520 O O . ARG A 1 184 ? 11.492 -15.570 19.930 1.00 96.88 184 ARG A O 1
ATOM 1527 N N . LEU A 1 185 ? 12.348 -13.649 19.142 1.00 89.38 185 LEU A N 1
ATOM 1528 C CA . LEU A 1 185 ? 11.113 -13.199 18.489 1.00 89.38 185 LEU A CA 1
ATOM 1529 C C . LEU A 1 185 ? 10.657 -14.153 17.376 1.00 89.38 185 LEU A C 1
ATOM 1531 O O . LEU A 1 185 ? 9.461 -14.407 17.238 1.00 89.38 185 LEU A O 1
ATOM 1535 N N . ARG A 1 186 ? 11.591 -14.742 16.616 1.00 89.69 186 ARG A N 1
ATOM 1536 C CA . ARG A 1 186 ? 11.258 -15.758 15.601 1.00 89.69 186 ARG A CA 1
ATOM 1537 C C . ARG A 1 186 ? 10.667 -17.027 16.209 1.00 89.69 186 ARG A C 1
ATOM 1539 O O . ARG A 1 186 ? 9.712 -17.554 15.649 1.00 89.69 186 ARG A O 1
ATOM 1546 N N . LEU A 1 187 ? 11.196 -17.489 17.344 1.00 95.44 187 LEU A N 1
ATOM 1547 C CA . LEU A 1 187 ? 10.648 -18.653 18.049 1.00 95.44 187 LEU A CA 1
ATOM 1548 C C . LEU A 1 187 ? 9.228 -18.384 18.563 1.00 95.44 187 LEU A C 1
ATOM 1550 O O . LEU A 1 187 ? 8.359 -19.238 18.425 1.00 95.44 187 LEU A O 1
ATOM 1554 N N . LEU A 1 188 ? 8.969 -17.182 19.088 1.00 94.38 188 LEU A N 1
ATOM 1555 C CA . LEU A 1 188 ? 7.624 -16.783 19.518 1.00 94.38 188 LEU A CA 1
ATOM 1556 C C . LEU A 1 188 ? 6.631 -16.700 18.351 1.00 94.38 188 LEU A C 1
ATOM 1558 O O . LEU A 1 188 ? 5.481 -17.109 18.501 1.00 94.38 188 LEU A O 1
ATOM 1562 N N . ASP A 1 189 ? 7.050 -16.186 17.193 1.00 90.88 189 ASP A N 1
ATOM 1563 C CA . ASP A 1 189 ? 6.200 -16.151 15.997 1.00 90.88 189 ASP A CA 1
ATOM 1564 C C . ASP A 1 189 ? 5.899 -17.564 15.473 1.00 90.88 189 ASP A C 1
ATOM 1566 O O . ASP A 1 189 ? 4.766 -17.871 15.105 1.00 90.88 189 ASP A O 1
ATOM 1570 N N . GLU A 1 190 ? 6.892 -18.454 15.485 1.00 93.62 190 GLU A N 1
ATOM 1571 C CA . GLU A 1 190 ? 6.720 -19.847 15.073 1.00 93.62 190 GLU A CA 1
ATOM 1572 C C . GLU A 1 190 ? 5.775 -20.613 16.012 1.00 93.62 190 GLU A C 1
ATOM 1574 O O . GLU A 1 190 ? 4.926 -21.370 15.537 1.00 93.62 190 GLU A O 1
ATOM 1579 N N . GLU A 1 191 ? 5.832 -20.342 17.317 1.00 97.31 191 GLU A N 1
ATOM 1580 C CA . GLU A 1 191 ? 4.899 -20.899 18.301 1.00 97.31 191 GLU A CA 1
ATOM 1581 C C . GLU A 1 191 ? 3.469 -20.374 18.105 1.00 97.31 191 GLU A C 1
ATOM 1583 O O . GLU A 1 191 ? 2.517 -21.152 18.058 1.00 97.31 191 GLU A O 1
ATOM 1588 N N . ARG A 1 192 ? 3.297 -19.065 17.870 1.00 91.06 192 ARG A N 1
ATOM 1589 C CA . ARG A 1 192 ? 1.979 -18.487 17.542 1.00 91.06 192 ARG A CA 1
ATOM 1590 C C . ARG A 1 192 ? 1.367 -19.121 16.294 1.00 91.06 192 ARG A C 1
ATOM 1592 O O . ARG A 1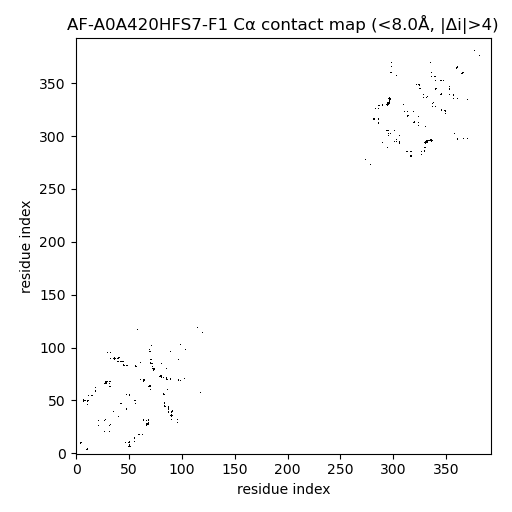 192 ? 0.159 -19.346 16.245 1.00 91.06 192 ARG A O 1
ATOM 1599 N N . ARG A 1 193 ? 2.188 -19.441 15.288 1.00 87.19 193 ARG A N 1
ATOM 1600 C CA . ARG A 1 193 ? 1.730 -20.146 14.080 1.00 87.19 193 ARG A CA 1
ATOM 1601 C C . ARG A 1 193 ? 1.307 -21.584 14.362 1.00 87.19 193 ARG A C 1
ATOM 1603 O O . ARG A 1 193 ? 0.389 -22.056 13.696 1.00 87.19 193 ARG A O 1
ATOM 1610 N N . ARG A 1 194 ? 1.948 -22.281 15.309 1.00 94.25 194 ARG A N 1
ATOM 1611 C CA . ARG A 1 194 ? 1.522 -23.629 15.722 1.00 94.25 194 ARG A CA 1
ATOM 1612 C C . ARG A 1 194 ? 0.148 -23.594 16.374 1.00 94.25 194 ARG A C 1
ATOM 1614 O O . ARG A 1 194 ? -0.723 -24.326 15.922 1.00 94.25 194 ARG A O 1
ATOM 1621 N N . ILE A 1 195 ? -0.065 -22.673 17.314 1.00 93.56 195 ILE A N 1
ATOM 1622 C CA . ILE A 1 195 ? -1.356 -22.499 17.998 1.00 93.56 195 ILE A CA 1
ATOM 1623 C C . ILE A 1 195 ? -2.478 -22.225 16.983 1.00 93.56 195 ILE A C 1
ATOM 1625 O O . ILE A 1 195 ? -3.488 -22.918 16.972 1.00 93.56 195 ILE A O 1
ATOM 1629 N N . LEU A 1 196 ? -2.265 -21.294 16.044 1.00 90.00 196 LEU A N 1
ATOM 1630 C CA . LEU A 1 196 ? -3.253 -21.000 14.994 1.00 90.00 196 LEU A CA 1
ATOM 1631 C C . LEU A 1 196 ? -3.567 -22.210 14.101 1.00 90.00 196 LEU A C 1
ATOM 1633 O O . LEU A 1 196 ? -4.693 -22.363 13.627 1.00 90.00 196 LEU A O 1
ATOM 1637 N N . LYS A 1 197 ? -2.570 -23.059 13.841 1.00 91.62 197 LYS A N 1
ATOM 1638 C CA . LYS A 1 197 ? -2.757 -24.270 13.042 1.00 91.62 197 LYS A CA 1
ATOM 1639 C C . LYS A 1 197 ? -3.557 -25.326 13.810 1.00 91.62 197 LYS A C 1
ATOM 1641 O O . LYS A 1 197 ? -4.434 -25.945 13.214 1.00 91.62 197 LYS A O 1
ATOM 1646 N N . GLU A 1 198 ? -3.288 -25.498 15.102 1.00 93.31 198 GLU A N 1
ATOM 1647 C CA . GLU A 1 198 ? -4.040 -26.405 15.978 1.00 93.31 198 GLU A CA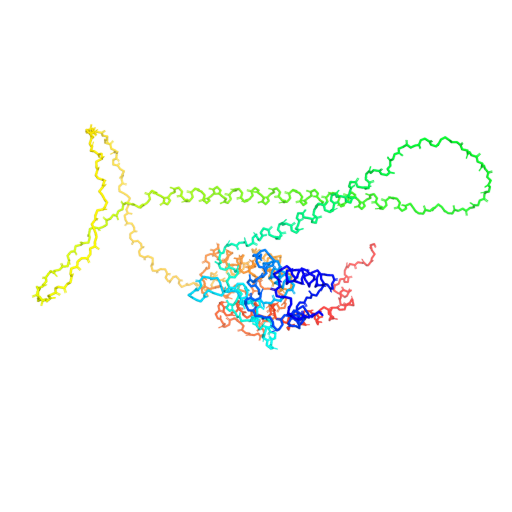 1
ATOM 1648 C C . GLU A 1 198 ? -5.511 -25.982 16.091 1.00 93.31 198 GLU A C 1
ATOM 1650 O O . GLU A 1 198 ? -6.399 -26.819 15.920 1.00 93.31 198 GLU A O 1
ATOM 1655 N N . ASP A 1 199 ? -5.784 -24.684 16.249 1.00 88.81 199 ASP A N 1
ATOM 1656 C CA . ASP A 1 199 ? -7.153 -24.152 16.270 1.00 88.81 199 ASP A CA 1
ATOM 1657 C C . ASP A 1 199 ? -7.891 -24.431 14.950 1.00 88.81 199 ASP A C 1
ATOM 1659 O O . ASP A 1 199 ? -9.056 -24.837 14.938 1.00 88.81 199 ASP A O 1
ATOM 1663 N N . GLN A 1 200 ? -7.209 -24.273 13.812 1.00 87.19 200 GLN A N 1
ATOM 1664 C CA . GLN A 1 200 ? -7.814 -24.517 12.504 1.00 87.19 200 GLN A CA 1
ATOM 1665 C C . GLN A 1 200 ? -8.063 -26.009 12.226 1.00 87.19 200 GLN A C 1
ATOM 1667 O O . GLN A 1 200 ? -9.058 -26.361 11.583 1.00 87.19 200 GLN A O 1
ATOM 1672 N N . GLU A 1 201 ? -7.202 -26.897 12.723 1.00 89.38 201 GLU A N 1
ATOM 1673 C CA . GLU A 1 201 ? -7.414 -28.346 12.652 1.00 89.38 201 GLU A CA 1
ATOM 1674 C C . GLU A 1 201 ? -8.598 -28.787 13.531 1.00 89.38 201 GLU A C 1
ATOM 1676 O O . GLU A 1 201 ? -9.402 -29.613 13.088 1.00 89.38 201 GLU A O 1
ATOM 1681 N N . GLN A 1 202 ? -8.789 -28.181 14.710 1.00 84.69 202 GLN A N 1
ATOM 1682 C CA . GLN A 1 202 ? -9.960 -28.454 15.551 1.00 84.69 202 GLN A CA 1
ATOM 1683 C C . GLN A 1 202 ? -11.273 -28.010 14.893 1.00 84.69 202 GLN A C 1
ATOM 1685 O O . GLN A 1 202 ? -12.242 -28.768 14.901 1.00 84.69 202 GLN A O 1
ATOM 1690 N N . VAL A 1 203 ? -11.315 -26.836 14.253 1.00 80.75 203 VAL A N 1
ATOM 1691 C CA . VAL A 1 203 ? -12.519 -26.357 13.544 1.00 80.75 203 VAL A CA 1
ATOM 1692 C C . VAL A 1 203 ? -12.911 -27.289 12.387 1.00 80.75 203 VAL A C 1
ATOM 1694 O O . VAL A 1 203 ? -14.096 -27.566 12.185 1.00 80.75 203 VAL A O 1
ATOM 1697 N N . ASN A 1 204 ? -11.935 -27.840 11.659 1.00 73.56 204 ASN A N 1
ATOM 1698 C CA . ASN A 1 204 ? -12.202 -28.770 10.557 1.00 73.56 204 ASN A CA 1
ATOM 1699 C C . ASN A 1 204 ? -12.759 -30.125 11.027 1.00 73.56 204 ASN A C 1
ATOM 1701 O O . ASN A 1 204 ? -13.575 -30.720 10.321 1.00 73.56 204 ASN A O 1
A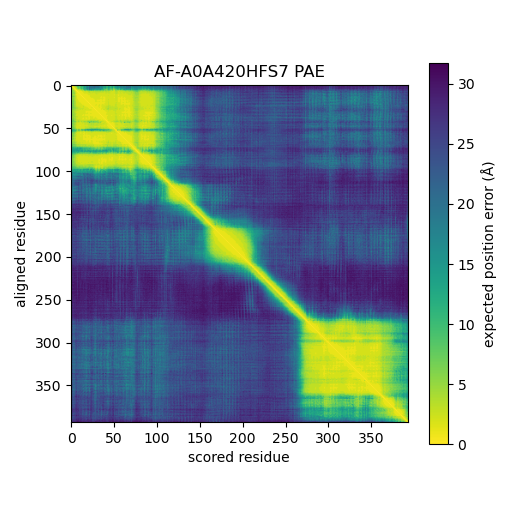TOM 1705 N N . LEU A 1 205 ? -12.379 -30.603 12.216 1.00 73.50 205 LEU A N 1
ATOM 1706 C CA . LEU A 1 205 ? -12.899 -31.851 12.790 1.00 73.50 205 LEU A CA 1
ATOM 1707 C C . LEU A 1 205 ? -14.404 -31.778 13.101 1.00 73.50 205 LEU A C 1
ATOM 1709 O O . LEU A 1 205 ? -15.117 -32.759 12.886 1.00 73.50 205 LEU A O 1
ATOM 1713 N N . TYR A 1 206 ? -14.914 -30.612 13.511 1.00 65.06 206 TYR A N 1
ATOM 1714 C CA . TYR A 1 206 ? -16.348 -30.420 13.766 1.00 65.06 206 TYR A CA 1
ATOM 1715 C C . TYR A 1 206 ? -17.175 -30.202 12.489 1.00 65.06 206 TYR A C 1
ATOM 1717 O O . TYR A 1 206 ? -18.346 -30.580 12.444 1.00 65.06 206 TYR A O 1
ATOM 1725 N N . ALA A 1 207 ? -16.580 -29.667 11.418 1.00 59.34 207 ALA A N 1
ATOM 1726 C CA . ALA A 1 207 ? -17.281 -29.452 10.149 1.00 59.34 207 ALA A CA 1
ATOM 1727 C C . ALA A 1 207 ? -17.636 -30.763 9.414 1.00 59.34 207 ALA A C 1
ATOM 1729 O O . ALA A 1 207 ? -18.612 -30.810 8.667 1.00 59.34 207 ALA A O 1
ATOM 1730 N N . VAL A 1 208 ? -16.889 -31.849 9.649 1.00 55.81 208 VAL A N 1
ATOM 1731 C CA . VAL A 1 208 ? -17.092 -33.142 8.963 1.00 55.81 208 VAL A CA 1
ATOM 1732 C C . VAL A 1 208 ? -18.240 -33.970 9.570 1.00 55.81 208 VAL A C 1
ATOM 1734 O O . VAL A 1 208 ? -18.775 -34.850 8.900 1.00 55.81 208 VAL A O 1
ATOM 1737 N N . GLN A 1 209 ? -18.701 -33.667 10.790 1.00 53.97 209 GLN A N 1
ATOM 1738 C CA . GLN A 1 209 ? -19.797 -34.406 11.444 1.00 53.97 209 GLN A CA 1
ATOM 1739 C C . GLN A 1 209 ? -21.196 -33.776 11.276 1.00 53.97 209 GLN A C 1
ATOM 1741 O O . GLN A 1 209 ? -22.185 -34.381 11.685 1.00 53.97 209 GLN A O 1
ATOM 1746 N N . GLY A 1 210 ? -21.317 -32.602 10.643 1.00 51.09 210 GLY A N 1
ATOM 1747 C CA . GLY A 1 210 ? -22.585 -31.860 10.538 1.00 51.09 210 GLY A CA 1
ATOM 1748 C C . GLY A 1 210 ? -23.460 -32.134 9.304 1.00 51.09 210 GLY A C 1
ATOM 1749 O O . GLY A 1 210 ? -24.569 -31.611 9.222 1.00 51.09 210 GLY A O 1
ATOM 1750 N N . ALA A 1 211 ? -23.013 -32.933 8.331 1.00 45.31 211 ALA A N 1
ATOM 1751 C CA . ALA A 1 211 ? -23.709 -33.097 7.049 1.00 45.31 211 ALA A CA 1
ATOM 1752 C C . ALA A 1 211 ? -24.561 -34.381 6.983 1.00 45.31 211 ALA A C 1
ATOM 1754 O O . ALA A 1 211 ? -24.265 -35.291 6.215 1.00 45.31 211 ALA A O 1
ATOM 1755 N N . SER A 1 212 ? -25.632 -34.474 7.778 1.00 49.44 212 SER A N 1
ATOM 1756 C CA . SER A 1 212 ? -26.652 -35.523 7.598 1.00 49.44 212 SER A CA 1
ATOM 1757 C C . SER A 1 212 ? -28.031 -35.099 8.111 1.00 49.44 212 SER A C 1
ATOM 1759 O O . SER A 1 212 ? -28.556 -35.698 9.043 1.00 49.44 212 SER A O 1
ATOM 1761 N N . TYR A 1 213 ? -28.654 -34.111 7.465 1.00 41.22 213 TYR A N 1
ATOM 1762 C CA . TYR A 1 213 ? -30.114 -33.956 7.497 1.00 41.22 213 TYR A CA 1
ATOM 1763 C C . TYR A 1 213 ? -30.614 -33.535 6.112 1.00 41.22 213 TYR A C 1
ATOM 1765 O O . TYR A 1 213 ? -30.678 -32.357 5.770 1.00 41.22 213 TYR A O 1
ATOM 1773 N N . ALA A 1 214 ? -30.929 -34.534 5.285 1.00 39.94 214 ALA A N 1
ATOM 1774 C CA . ALA A 1 214 ? -31.660 -34.349 4.041 1.00 39.94 214 ALA A CA 1
ATOM 1775 C C . ALA A 1 214 ? -33.147 -34.126 4.362 1.00 39.94 214 ALA A C 1
ATOM 1777 O O . ALA A 1 214 ? -33.811 -35.010 4.902 1.00 39.94 214 ALA A O 1
ATOM 1778 N N . TYR A 1 215 ? -33.670 -32.947 4.026 1.00 44.62 215 TYR A N 1
ATOM 1779 C CA . TYR A 1 215 ? -35.107 -32.674 4.048 1.00 44.62 215 TYR A CA 1
ATOM 1780 C C . TYR A 1 215 ? -35.793 -33.330 2.835 1.00 44.62 215 TYR A C 1
ATOM 1782 O O . TYR A 1 215 ? -35.325 -33.148 1.707 1.00 44.62 215 TYR A O 1
ATOM 1790 N N . PRO A 1 216 ? -36.919 -34.046 3.010 1.00 45.53 216 PRO A N 1
ATOM 1791 C CA . PRO A 1 216 ? -37.710 -34.537 1.890 1.00 45.53 216 PRO A CA 1
ATOM 1792 C C . PRO A 1 216 ? -38.519 -33.388 1.270 1.00 45.53 216 PRO A C 1
ATOM 1794 O O . PRO A 1 216 ? -39.423 -32.829 1.888 1.00 45.53 216 PRO A O 1
ATOM 1797 N N . SER A 1 217 ? -38.188 -33.037 0.026 1.00 43.69 217 SER A N 1
ATOM 1798 C CA . SER A 1 217 ? -38.950 -32.092 -0.793 1.00 43.69 217 SER A CA 1
ATOM 1799 C C . SER A 1 217 ? -40.262 -32.737 -1.245 1.00 43.69 217 SER A C 1
ATOM 1801 O O . SER A 1 217 ? -40.275 -33.714 -1.995 1.00 43.69 217 SER A O 1
ATOM 1803 N N . THR A 1 218 ? -41.380 -32.195 -0.771 1.00 40.44 218 THR A N 1
ATOM 1804 C CA . THR A 1 218 ? -42.730 -32.593 -1.160 1.00 40.44 218 THR A CA 1
ATOM 1805 C C . THR A 1 218 ? -43.199 -31.828 -2.403 1.00 40.44 218 THR A C 1
ATOM 1807 O O . THR A 1 218 ? -43.248 -30.604 -2.433 1.00 40.44 218 THR A O 1
ATOM 1810 N N . GLY A 1 219 ? -43.614 -32.589 -3.421 1.00 38.69 219 GLY A N 1
ATOM 1811 C CA . GLY A 1 219 ? -44.751 -32.263 -4.286 1.00 38.69 219 GLY A CA 1
ATOM 1812 C C . GLY A 1 219 ? -44.563 -31.211 -5.385 1.00 38.69 219 GLY A C 1
ATOM 1813 O O . GLY A 1 219 ? -44.994 -30.070 -5.236 1.00 38.69 219 GLY A O 1
ATOM 1814 N N . ARG A 1 220 ? -44.123 -31.638 -6.578 1.00 36.31 220 ARG A N 1
ATOM 1815 C CA . ARG A 1 220 ? -44.536 -30.992 -7.837 1.00 36.31 220 ARG A CA 1
ATOM 1816 C C . ARG A 1 220 ? -45.426 -31.926 -8.649 1.00 36.31 220 ARG A C 1
ATOM 1818 O O . ARG A 1 220 ? -45.065 -33.061 -8.940 1.00 36.31 220 ARG A O 1
ATOM 1825 N N . LYS A 1 221 ? -46.613 -31.404 -8.960 1.00 40.62 221 LYS A N 1
ATOM 1826 C CA . LYS A 1 221 ? -47.687 -32.029 -9.731 1.00 40.62 221 LYS A CA 1
ATOM 1827 C C . LYS A 1 221 ? -47.271 -32.190 -11.194 1.00 40.62 221 LYS A C 1
ATOM 1829 O O . LYS A 1 221 ? -46.768 -31.255 -11.811 1.00 40.62 221 LYS A O 1
ATOM 1834 N N . THR A 1 222 ? -47.526 -33.378 -11.721 1.00 39.56 222 THR A N 1
ATOM 1835 C CA . THR A 1 222 ? -47.471 -33.763 -13.130 1.00 39.56 222 THR A CA 1
ATOM 1836 C C . THR A 1 222 ? -48.663 -33.189 -13.905 1.00 39.56 222 THR A C 1
ATOM 1838 O O . THR A 1 222 ? -49.798 -33.247 -13.439 1.00 39.56 222 THR A O 1
ATOM 1841 N N . LEU A 1 223 ? -48.404 -32.681 -15.113 1.00 40.34 223 LEU A N 1
ATOM 1842 C CA . LEU A 1 223 ? -49.378 -32.501 -16.199 1.00 40.34 223 LEU A CA 1
ATOM 1843 C C . LEU A 1 223 ? -48.734 -32.955 -17.529 1.00 40.34 223 LEU A C 1
ATOM 1845 O O . LEU A 1 223 ? -47.504 -33.013 -17.606 1.00 40.34 223 LEU A O 1
ATOM 1849 N N . PRO A 1 224 ? -49.534 -33.365 -18.533 1.00 49.47 224 PRO A N 1
ATOM 1850 C CA . PRO A 1 224 ? -49.145 -34.417 -19.465 1.00 49.47 224 PRO A CA 1
ATOM 1851 C C . PRO A 1 224 ? -48.522 -33.928 -20.781 1.00 49.47 224 PRO A C 1
ATOM 1853 O O . PRO A 1 224 ? -48.943 -32.944 -21.377 1.00 49.47 224 PRO A O 1
ATOM 1856 N N . TYR A 1 225 ? -47.534 -34.709 -21.215 1.00 33.84 225 TYR A N 1
ATOM 1857 C CA . TYR A 1 225 ? -47.313 -35.267 -22.555 1.00 33.84 225 TYR A CA 1
ATOM 1858 C C . TYR A 1 225 ? -47.902 -34.539 -23.782 1.00 33.84 225 TYR A C 1
ATOM 1860 O O . TYR A 1 225 ? -49.094 -34.640 -24.060 1.00 33.84 225 TYR A O 1
ATOM 1868 N N . ILE A 1 226 ? -47.013 -33.988 -24.618 1.00 33.84 226 ILE A N 1
ATOM 1869 C CA . ILE A 1 226 ? -47.144 -34.005 -26.084 1.00 33.84 226 ILE A CA 1
ATOM 1870 C C . ILE A 1 226 ? -45.792 -34.451 -26.656 1.00 33.84 226 ILE A C 1
ATOM 1872 O O . ILE A 1 226 ? -44.742 -33.918 -26.301 1.00 33.84 226 ILE A O 1
ATOM 1876 N N . ALA A 1 227 ? -45.844 -35.487 -27.488 1.00 38.03 227 ALA A N 1
ATOM 1877 C CA . ALA A 1 227 ? -44.721 -36.161 -28.123 1.00 38.03 227 ALA A CA 1
ATOM 1878 C C . ALA A 1 227 ? -44.010 -35.298 -29.178 1.00 38.03 227 ALA A C 1
ATOM 1880 O O . ALA A 1 227 ? -44.674 -34.554 -29.896 1.00 38.03 227 ALA A O 1
ATOM 1881 N N . SER A 1 228 ? -42.697 -35.500 -29.350 1.00 34.06 228 SER A N 1
ATOM 1882 C CA . SER A 1 228 ? -42.097 -35.660 -30.685 1.00 34.06 228 SER A CA 1
ATOM 1883 C C . SER A 1 228 ? -40.639 -36.145 -30.621 1.00 34.06 228 SER A C 1
ATOM 1885 O O . SER A 1 228 ? -39.784 -35.480 -30.048 1.00 34.06 228 SER A O 1
ATOM 1887 N N . ASN A 1 229 ? -40.433 -37.319 -31.224 1.00 33.62 229 ASN A N 1
ATOM 1888 C CA . ASN A 1 229 ? -39.310 -37.828 -32.023 1.00 33.62 229 ASN A CA 1
ATOM 1889 C C . ASN A 1 229 ? -37.842 -37.738 -31.553 1.00 33.62 229 ASN A C 1
ATOM 1891 O O . ASN A 1 229 ? -37.258 -36.670 -31.422 1.00 33.62 229 ASN A O 1
ATOM 1895 N N . ASP A 1 230 ? -37.257 -38.943 -31.467 1.00 36.22 230 ASP A N 1
ATOM 1896 C CA . ASP A 1 230 ? -35.957 -39.373 -32.008 1.00 36.22 230 ASP A CA 1
ATOM 1897 C C . ASP A 1 230 ? -34.756 -38.424 -31.898 1.00 36.22 230 ASP A C 1
ATOM 1899 O O . ASP A 1 230 ? -34.643 -37.489 -32.675 1.00 36.22 230 ASP A O 1
ATOM 1903 N N . VAL A 1 231 ? -33.757 -38.804 -31.086 1.00 36.56 231 VAL A N 1
ATOM 1904 C CA . VAL A 1 231 ? -32.436 -39.245 -31.584 1.00 36.56 231 VAL A CA 1
ATOM 1905 C C . VAL A 1 231 ? -31.804 -40.209 -30.568 1.00 36.56 231 VAL A C 1
ATOM 1907 O O . VAL A 1 231 ? -31.765 -39.984 -29.361 1.00 36.56 231 VAL A O 1
ATOM 1910 N N . ARG A 1 232 ? -31.328 -41.317 -31.127 1.00 33.53 232 ARG A N 1
ATOM 1911 C CA . ARG A 1 232 ? -30.602 -42.448 -30.551 1.00 33.53 232 ARG A CA 1
ATOM 1912 C C . ARG A 1 232 ? -29.183 -42.107 -30.067 1.00 33.53 232 ARG A C 1
ATOM 1914 O O . ARG A 1 232 ? -28.510 -41.284 -30.675 1.00 33.53 232 ARG A O 1
ATOM 1921 N N . ASN A 1 233 ? -28.709 -42.975 -29.161 1.00 37.62 233 ASN A N 1
ATOM 1922 C CA . ASN A 1 233 ? -27.311 -43.364 -28.883 1.00 37.62 233 ASN A CA 1
ATOM 1923 C C . ASN A 1 233 ? -26.472 -42.356 -28.078 1.00 37.62 233 ASN A C 1
ATOM 1925 O O . ASN A 1 233 ? -26.537 -41.163 -28.314 1.00 37.62 233 ASN A O 1
ATOM 1929 N N . THR A 1 234 ? -25.593 -42.706 -27.138 1.00 35.28 234 THR A N 1
ATOM 1930 C CA . THR A 1 234 ? -25.052 -43.953 -26.543 1.00 35.28 234 THR A CA 1
ATOM 1931 C C . THR A 1 234 ? -24.209 -43.436 -25.354 1.00 35.28 234 THR A C 1
ATOM 1933 O O . THR A 1 234 ? -23.585 -42.390 -25.491 1.00 35.28 234 THR A O 1
ATOM 1936 N N . TRP A 1 235 ? -24.213 -44.006 -24.153 1.00 33.47 235 TRP A N 1
ATOM 1937 C CA . TRP A 1 235 ? -23.249 -45.015 -23.702 1.00 33.47 235 TRP A CA 1
ATOM 1938 C C . TRP A 1 235 ? -23.625 -45.421 -22.277 1.00 33.47 235 TRP A C 1
ATOM 1940 O O . TRP A 1 235 ? -24.032 -44.606 -21.453 1.00 33.47 235 TRP A O 1
ATOM 1950 N N . ASN A 1 236 ? -23.484 -46.709 -22.035 1.00 34.06 236 ASN A N 1
ATOM 1951 C CA . ASN A 1 236 ? -23.937 -47.452 -20.880 1.00 34.06 236 ASN A CA 1
ATOM 1952 C C . ASN A 1 236 ? -22.682 -48.082 -20.234 1.00 34.06 236 ASN A C 1
ATOM 1954 O O . ASN A 1 236 ? -21.681 -48.263 -20.926 1.00 34.06 236 ASN A O 1
ATOM 1958 N N . TYR A 1 237 ? -22.785 -48.470 -18.961 1.00 30.52 237 TYR A N 1
ATOM 1959 C CA . TYR A 1 237 ? -21.858 -49.322 -18.192 1.00 30.52 237 TYR A CA 1
ATOM 1960 C C . TYR A 1 237 ? -20.570 -48.715 -17.602 1.00 30.52 237 TYR A C 1
ATOM 1962 O O . TYR A 1 237 ? -19.510 -48.706 -18.221 1.00 30.52 237 TYR A O 1
ATOM 1970 N N . PHE A 1 238 ? -20.614 -48.451 -16.291 1.00 30.41 238 PHE A N 1
ATOM 1971 C CA . PHE A 1 238 ? -19.726 -49.182 -15.384 1.00 30.41 238 PHE A CA 1
ATOM 1972 C C . PHE A 1 238 ? -20.496 -49.622 -14.138 1.00 30.41 238 PHE A C 1
ATOM 1974 O O . PHE A 1 238 ? -21.095 -48.821 -13.424 1.00 30.41 238 PHE A O 1
ATOM 1981 N N . ASP A 1 239 ? -20.494 -50.933 -13.955 1.00 33.19 239 ASP A N 1
ATOM 1982 C CA . ASP A 1 239 ? -21.192 -51.712 -12.950 1.00 33.19 239 ASP A CA 1
ATOM 1983 C C . ASP A 1 239 ? -20.232 -51.970 -11.777 1.00 33.19 239 ASP A C 1
ATOM 1985 O O . ASP A 1 239 ? -19.082 -52.368 -11.996 1.00 33.19 239 ASP A O 1
ATOM 1989 N N . ARG A 1 240 ? -20.676 -51.727 -10.540 1.00 31.38 240 ARG A N 1
ATOM 1990 C CA . ARG A 1 240 ? -20.104 -52.355 -9.337 1.00 31.38 240 ARG A CA 1
ATOM 1991 C C . ARG A 1 240 ? -21.046 -52.203 -8.145 1.00 31.38 240 ARG A C 1
ATOM 1993 O O . ARG A 1 240 ? -20.897 -51.329 -7.296 1.00 31.38 240 ARG A O 1
ATOM 2000 N N . SER A 1 241 ? -22.025 -53.095 -8.099 1.00 32.50 241 SER A N 1
ATOM 2001 C CA . SER A 1 241 ? -22.732 -53.490 -6.882 1.00 32.50 241 SER A CA 1
ATOM 2002 C C . SER A 1 241 ? -21.889 -54.430 -6.000 1.00 32.50 241 SER A C 1
ATOM 2004 O O . SER A 1 241 ? -20.930 -55.041 -6.470 1.00 32.50 241 SER A O 1
ATOM 2006 N N . ASN A 1 242 ? -22.381 -54.626 -4.771 1.00 32.50 242 ASN A N 1
ATOM 2007 C CA . ASN A 1 242 ? -22.087 -55.678 -3.785 1.00 32.50 242 ASN A CA 1
ATOM 2008 C C . ASN A 1 242 ? -20.945 -55.470 -2.781 1.00 32.50 242 ASN A C 1
ATOM 2010 O O . ASN A 1 242 ? -19.834 -55.956 -2.962 1.00 32.50 242 ASN A O 1
ATOM 2014 N N . TYR A 1 243 ? -21.322 -54.940 -1.612 1.00 30.69 243 TYR A N 1
ATOM 2015 C CA . TYR A 1 243 ? -21.233 -55.719 -0.373 1.00 30.69 243 TYR A CA 1
ATOM 2016 C C . TYR A 1 243 ? -22.543 -55.574 0.414 1.00 30.69 243 TYR A C 1
ATOM 2018 O O . TYR A 1 243 ? -22.960 -54.469 0.754 1.00 30.69 243 TYR A O 1
ATOM 2026 N N . GLU A 1 244 ? -23.201 -56.704 0.658 1.00 33.97 244 GLU A N 1
ATOM 2027 C CA . GLU A 1 244 ? -24.425 -56.832 1.445 1.00 33.97 244 GLU A CA 1
ATOM 2028 C C . GLU A 1 244 ? -24.100 -57.288 2.882 1.00 33.97 244 GLU A C 1
ATOM 2030 O O . GLU A 1 244 ? -23.279 -58.179 3.079 1.00 33.97 244 GLU A O 1
ATOM 2035 N N . ASN A 1 245 ? -24.821 -56.694 3.841 1.00 34.72 245 ASN A N 1
ATOM 2036 C CA . ASN A 1 245 ? -25.424 -57.281 5.048 1.00 34.72 245 ASN A CA 1
ATOM 2037 C C . ASN A 1 245 ? -24.597 -58.149 6.035 1.00 34.72 245 ASN A C 1
ATOM 2039 O O . ASN A 1 245 ? -24.178 -59.257 5.720 1.00 34.72 245 ASN A O 1
ATOM 2043 N N . ARG A 1 246 ? -24.600 -57.756 7.325 1.00 31.64 246 ARG A N 1
ATOM 2044 C CA . ARG A 1 246 ? -25.447 -58.315 8.425 1.00 31.64 246 ARG A CA 1
ATOM 2045 C C . ARG A 1 246 ? -24.874 -57.980 9.816 1.00 31.64 246 ARG A C 1
ATOM 2047 O O . ARG A 1 246 ? -23.679 -58.119 10.010 1.00 31.64 246 ARG A O 1
ATOM 2054 N N . TYR A 1 247 ? -25.762 -57.597 10.746 1.00 31.17 247 TYR A N 1
ATOM 2055 C CA . TYR A 1 247 ? -25.864 -57.897 12.202 1.00 31.17 247 TYR A CA 1
ATOM 2056 C C . TYR A 1 247 ? -26.669 -56.748 12.857 1.00 31.17 247 TYR A C 1
ATOM 2058 O O . TYR A 1 247 ? -26.202 -55.621 12.928 1.00 31.17 247 TYR A O 1
ATOM 2066 N N . SER A 1 248 ? -27.987 -56.902 13.026 1.00 33.50 248 SER A N 1
ATOM 2067 C CA . SER A 1 248 ? -28.695 -57.405 14.224 1.00 33.50 248 SER A CA 1
ATOM 2068 C C . SER A 1 248 ? -28.642 -56.497 15.461 1.00 33.50 248 SER A C 1
ATOM 2070 O O . SER A 1 248 ? -27.601 -56.353 16.087 1.00 33.50 248 SER A O 1
ATOM 2072 N N . ASN A 1 249 ? -29.829 -55.973 15.802 1.00 37.41 249 ASN A N 1
ATOM 2073 C CA . ASN A 1 249 ? -30.427 -55.729 17.122 1.00 37.41 249 ASN A CA 1
ATOM 2074 C C . ASN A 1 249 ? -29.510 -55.514 18.337 1.00 37.41 249 ASN A C 1
ATOM 2076 O O . ASN A 1 249 ? -28.806 -56.428 18.743 1.00 37.41 249 ASN A O 1
ATOM 2080 N N . ASN A 1 250 ? -29.730 -54.395 19.043 1.00 33.34 250 ASN A N 1
ATOM 2081 C CA . ASN A 1 250 ? -30.072 -54.419 20.470 1.00 33.34 250 ASN A CA 1
ATOM 2082 C C . ASN A 1 250 ? -30.781 -53.126 20.909 1.00 33.34 250 ASN A C 1
ATOM 2084 O O . ASN A 1 250 ? -30.353 -52.015 20.606 1.00 33.34 250 ASN A O 1
ATOM 2088 N N . GLN A 1 251 ? -31.890 -53.319 21.623 1.00 38.81 251 GLN A N 1
ATOM 2089 C CA . GLN A 1 251 ? -32.596 -52.317 22.417 1.00 38.81 251 GLN A CA 1
ATOM 2090 C C . GLN A 1 251 ? -31.876 -52.082 23.763 1.00 38.81 251 GLN A C 1
ATOM 2092 O O . GLN A 1 251 ? -30.995 -52.849 24.141 1.00 38.81 251 GLN A O 1
ATOM 2097 N N . CYS A 1 252 ? -32.381 -51.089 24.507 1.00 32.31 252 CYS A N 1
ATOM 2098 C CA . CYS A 1 252 ? -32.161 -50.757 25.924 1.00 32.31 252 CYS A CA 1
ATOM 2099 C C . CYS A 1 252 ? -31.081 -49.719 26.263 1.00 32.31 252 CYS A C 1
ATOM 2101 O O . CYS A 1 252 ? -29.884 -49.971 26.232 1.00 32.31 252 CYS A O 1
ATOM 2103 N N . GLY A 1 253 ? -31.566 -48.568 26.741 1.00 31.95 253 GLY A N 1
ATOM 2104 C CA . GLY A 1 253 ? -30.788 -47.567 27.464 1.00 31.95 253 GLY A CA 1
ATOM 2105 C C . GLY A 1 253 ? -31.594 -46.293 27.697 1.00 31.95 253 GLY A C 1
ATOM 2106 O O . GLY A 1 253 ? -31.422 -45.316 26.977 1.00 31.95 253 GLY A O 1
ATOM 2107 N N . ARG A 1 254 ? -32.507 -46.318 28.679 1.00 40.59 254 ARG A N 1
ATOM 2108 C CA . ARG A 1 254 ? -33.249 -45.141 29.164 1.00 40.59 254 ARG A CA 1
ATOM 2109 C C . ARG A 1 254 ? -32.266 -44.013 29.507 1.00 40.59 254 ARG A C 1
ATOM 2111 O O . ARG A 1 254 ? -31.368 -44.231 30.316 1.00 40.59 254 ARG A O 1
ATOM 2118 N N . ARG A 1 255 ? -32.470 -42.814 28.950 1.00 37.84 255 ARG A N 1
ATOM 2119 C CA . ARG A 1 255 ? -31.867 -41.572 29.461 1.00 37.84 255 ARG A CA 1
ATOM 2120 C C . ARG A 1 255 ? -32.894 -40.791 30.292 1.00 37.84 255 ARG A C 1
ATOM 2122 O O . ARG A 1 255 ? -34.078 -40.844 29.958 1.00 37.84 255 ARG A O 1
ATOM 2129 N N . PRO A 1 256 ? -32.464 -40.105 31.365 1.00 39.28 256 PRO A N 1
ATOM 2130 C CA . PRO A 1 256 ? -33.357 -39.374 32.256 1.00 39.28 256 PRO A CA 1
ATOM 2131 C C . PRO A 1 256 ? -33.982 -38.172 31.547 1.00 39.28 256 PRO A C 1
ATOM 2133 O O . PRO A 1 256 ? -33.305 -37.477 30.787 1.00 39.28 256 PRO A O 1
ATOM 2136 N N . GLN A 1 257 ? -35.262 -37.938 31.834 1.00 42.25 257 GLN A N 1
ATOM 2137 C CA . GLN A 1 257 ? -35.948 -36.668 31.609 1.00 42.25 257 GLN A CA 1
ATOM 2138 C C . GLN A 1 257 ? -35.111 -35.543 32.225 1.00 42.25 257 GLN A C 1
ATOM 2140 O O . GLN A 1 257 ? -34.876 -35.544 33.432 1.00 42.25 257 GLN A O 1
ATOM 2145 N N . PHE A 1 258 ? -34.646 -34.619 31.388 1.00 37.06 258 PHE A N 1
ATOM 2146 C CA . PHE A 1 258 ? -34.177 -33.317 31.838 1.00 37.06 258 PHE A CA 1
ATOM 2147 C C . PHE A 1 258 ? -35.363 -32.364 31.752 1.00 37.06 258 PHE A C 1
ATOM 2149 O O . PHE A 1 258 ? -36.035 -32.304 30.719 1.00 37.06 258 PHE A O 1
ATOM 2156 N N . ASP A 1 259 ? -35.634 -31.699 32.867 1.00 38.41 259 ASP A N 1
ATOM 2157 C CA . ASP A 1 259 ? -36.742 -30.775 33.039 1.00 38.41 259 ASP A CA 1
ATOM 2158 C C . ASP A 1 259 ? -36.723 -29.658 31.995 1.00 38.41 259 ASP A C 1
ATOM 2160 O O . ASP A 1 259 ? -35.685 -29.083 31.656 1.00 38.41 259 ASP A O 1
ATOM 2164 N N . SER A 1 260 ? -37.922 -29.367 31.503 1.00 42.47 260 SER A N 1
ATOM 2165 C CA . SER A 1 260 ? -38.257 -28.289 30.589 1.00 42.47 260 SER A CA 1
ATOM 2166 C C . SER A 1 260 ? -37.695 -26.952 31.078 1.00 42.47 260 SER A C 1
ATOM 2168 O O . SER A 1 260 ? -38.143 -26.417 32.094 1.00 42.47 260 SER A O 1
ATOM 2170 N N . GLN A 1 261 ? -36.756 -26.371 30.330 1.00 42.56 261 GLN A N 1
ATOM 2171 C CA . GLN A 1 261 ? -36.483 -24.941 30.439 1.00 42.56 261 GLN A CA 1
ATOM 2172 C C . GLN A 1 261 ? -37.607 -24.156 29.746 1.00 42.56 261 GLN A C 1
ATOM 2174 O O . GLN A 1 261 ? -38.099 -24.594 28.704 1.00 42.56 261 GLN A O 1
ATOM 2179 N N . PRO A 1 262 ? -38.034 -23.011 30.305 1.00 44.19 262 PRO A N 1
ATOM 2180 C CA . PRO A 1 262 ? -39.080 -22.202 29.703 1.00 44.19 262 PRO A CA 1
ATOM 2181 C C . PRO A 1 262 ? -38.588 -21.601 28.384 1.00 44.19 262 PRO A C 1
ATOM 2183 O O . PRO A 1 262 ? -37.539 -20.958 28.334 1.00 44.19 262 PRO A O 1
ATOM 2186 N N . GLU A 1 263 ? -39.371 -21.796 27.324 1.00 41.03 263 GLU A N 1
ATOM 2187 C CA . GLU A 1 263 ? -39.223 -21.092 26.054 1.00 41.03 263 GLU A CA 1
ATOM 2188 C C . GLU A 1 263 ? -39.415 -19.587 26.281 1.00 41.03 263 GLU A C 1
ATOM 2190 O O . GLU A 1 263 ? -40.531 -19.066 26.312 1.00 41.03 263 GLU A O 1
ATOM 2195 N N . VAL A 1 264 ? -38.306 -18.867 26.447 1.00 44.41 264 VAL A N 1
ATOM 2196 C CA . VAL A 1 264 ? -38.287 -17.410 26.337 1.00 44.41 264 VAL A CA 1
ATOM 2197 C C . VAL A 1 264 ? -38.192 -17.081 24.852 1.00 44.41 264 VAL A C 1
ATOM 2199 O O . VAL A 1 264 ? -37.109 -16.912 24.296 1.00 44.41 264 VAL A O 1
ATOM 2202 N N . ASN A 1 265 ? -39.352 -16.996 24.201 1.00 43.44 265 ASN A N 1
ATOM 2203 C CA . ASN A 1 265 ? -39.509 -16.334 22.907 1.00 43.44 265 ASN A CA 1
ATOM 2204 C C . ASN A 1 265 ? -39.305 -14.819 23.091 1.00 43.44 265 ASN A C 1
ATOM 2206 O O . ASN A 1 265 ? -40.250 -14.032 23.097 1.00 43.44 265 ASN A O 1
ATOM 2210 N N . GLY A 1 266 ? -38.049 -14.417 23.285 1.00 38.69 266 GLY A N 1
ATOM 2211 C CA . GLY A 1 266 ? -37.600 -13.034 23.214 1.00 38.69 266 GLY A CA 1
ATOM 2212 C C . GLY A 1 266 ? -37.355 -12.665 21.759 1.00 38.69 266 GLY A C 1
ATOM 2213 O O . GLY A 1 266 ? -36.266 -12.865 21.231 1.00 38.69 266 GLY A O 1
ATOM 2214 N N . SER A 1 267 ? -38.386 -12.152 21.093 1.00 40.59 267 SER A N 1
ATOM 2215 C CA . SER A 1 267 ? -38.239 -11.454 19.817 1.00 40.59 267 SER A CA 1
ATOM 2216 C C . SER A 1 267 ? -37.400 -10.193 20.050 1.00 40.59 267 SER A C 1
ATOM 2218 O O . SER A 1 267 ? -37.950 -9.156 20.418 1.00 40.59 267 SER A O 1
ATOM 2220 N N . TYR A 1 268 ? -36.082 -10.292 19.853 1.00 39.53 268 TYR A N 1
ATOM 2221 C CA . TYR A 1 268 ? -35.128 -9.180 19.869 1.00 39.53 268 TYR A CA 1
ATOM 2222 C C . TYR A 1 268 ? -35.438 -8.190 18.737 1.00 39.53 268 TYR A C 1
ATOM 2224 O O . TYR A 1 268 ? -34.839 -8.223 17.665 1.00 39.53 268 TYR A O 1
ATOM 2232 N N . ASN A 1 269 ? -36.399 -7.300 18.973 1.00 46.00 269 ASN A N 1
ATOM 2233 C CA . ASN A 1 269 ? -36.492 -6.029 18.267 1.00 46.00 269 ASN A CA 1
ATOM 2234 C C . ASN A 1 269 ? -35.693 -4.990 19.065 1.00 46.00 269 ASN A C 1
ATOM 2236 O O . ASN A 1 269 ? -36.256 -4.042 19.609 1.00 46.00 269 ASN A O 1
ATOM 2240 N N . ASP A 1 270 ? -34.374 -5.181 19.134 1.00 45.22 270 ASP A N 1
ATOM 2241 C CA . ASP A 1 270 ? -33.442 -4.227 19.737 1.00 45.22 270 ASP A CA 1
ATOM 2242 C C . ASP A 1 270 ? -33.151 -3.103 18.737 1.00 45.22 270 ASP A C 1
ATOM 2244 O O . ASP A 1 270 ? -32.061 -2.974 18.187 1.00 45.22 270 ASP A O 1
ATOM 2248 N N . ASN A 1 271 ? -34.150 -2.255 18.507 1.00 51.19 271 ASN A N 1
ATOM 2249 C CA . ASN A 1 271 ? -33.888 -0.856 18.184 1.00 51.19 271 ASN A CA 1
ATOM 2250 C C . ASN A 1 271 ? -33.779 -0.109 19.521 1.00 51.19 271 ASN A C 1
ATOM 2252 O O . ASN A 1 271 ? -34.590 0.764 19.838 1.00 51.19 271 ASN A O 1
ATOM 2256 N N . GLU A 1 272 ? -32.809 -0.504 20.354 1.00 58.16 272 GLU A N 1
ATOM 2257 C CA . GLU A 1 272 ? -32.437 0.294 21.515 1.00 58.16 272 GLU A CA 1
ATOM 2258 C C . GLU A 1 272 ? -31.921 1.630 20.992 1.00 58.16 272 GLU A C 1
ATOM 2260 O O . GLU A 1 272 ? -30.830 1.739 20.431 1.00 58.16 272 GLU A O 1
ATOM 2265 N N . ASN A 1 273 ? -32.762 2.647 21.140 1.00 65.44 273 ASN A N 1
ATOM 2266 C CA . ASN A 1 273 ? -32.433 4.030 20.876 1.00 65.44 273 ASN A CA 1
ATOM 2267 C C . ASN A 1 273 ? -31.228 4.383 21.757 1.00 65.44 273 ASN A C 1
ATOM 2269 O O . ASN A 1 273 ? -31.374 4.582 22.964 1.00 65.44 273 ASN A O 1
ATOM 2273 N N . TRP A 1 274 ? -30.028 4.351 21.174 1.00 70.25 274 TRP A N 1
ATOM 2274 C CA . TRP A 1 274 ? -28.779 4.560 21.891 1.00 70.25 274 TRP A CA 1
ATOM 2275 C C . TRP A 1 274 ? -28.786 5.981 22.446 1.00 70.25 274 TRP A C 1
ATOM 2277 O O . TRP A 1 274 ? -28.547 6.956 21.737 1.00 70.25 274 TRP A O 1
ATOM 2287 N N . SER A 1 275 ? -29.137 6.110 23.724 1.00 80.12 275 SER A N 1
ATOM 2288 C CA . SER A 1 275 ? -29.179 7.396 24.406 1.00 80.12 275 SER A CA 1
ATOM 2289 C C . SER A 1 275 ? -27.832 8.094 24.229 1.00 80.12 275 SER A C 1
ATOM 2291 O O . SER A 1 275 ? -26.795 7.487 24.493 1.00 80.12 275 SER A O 1
ATOM 2293 N N . SER A 1 276 ? -27.829 9.377 23.857 1.00 81.56 276 SER A N 1
ATOM 2294 C CA . SER A 1 276 ? -26.609 10.199 23.732 1.00 81.56 276 SER A CA 1
ATOM 2295 C C . SER A 1 276 ? -25.663 10.057 24.945 1.00 81.56 276 SER A C 1
ATOM 2297 O O . SER A 1 276 ? -24.443 10.031 24.798 1.00 81.56 276 SER A O 1
ATOM 2299 N N . ALA A 1 277 ? -26.221 9.832 26.141 1.00 83.06 277 ALA A N 1
ATOM 2300 C CA . ALA A 1 277 ? -25.471 9.567 27.369 1.00 83.06 277 ALA A CA 1
ATOM 2301 C C . ALA A 1 277 ? -24.640 8.264 27.359 1.00 83.06 277 ALA A C 1
ATOM 2303 O O . ALA A 1 277 ? -23.591 8.203 28.002 1.00 83.06 277 ALA A O 1
ATOM 2304 N N . ASN A 1 278 ? -25.087 7.216 26.661 1.00 87.19 278 ASN A N 1
ATOM 2305 C CA . ASN A 1 278 ? -24.316 5.983 26.485 1.00 87.19 278 ASN A CA 1
ATOM 2306 C C . ASN A 1 278 ? -23.178 6.203 25.490 1.00 87.19 278 ASN A C 1
ATOM 2308 O O . ASN A 1 278 ? -22.063 5.743 25.739 1.00 87.19 278 ASN A O 1
ATOM 2312 N N . PHE A 1 279 ? -23.426 6.994 24.444 1.00 86.31 279 PHE A N 1
ATOM 2313 C CA . PHE A 1 279 ? -22.399 7.337 23.470 1.00 86.31 279 PHE A CA 1
ATOM 2314 C C . PHE A 1 279 ? -21.217 8.065 24.116 1.00 86.31 279 PHE A C 1
ATOM 2316 O O . PHE A 1 279 ? -20.078 7.624 23.981 1.00 86.31 279 PHE A O 1
ATOM 2323 N N . SER A 1 280 ? -21.467 9.109 24.913 1.00 87.38 280 SER A N 1
ATOM 2324 C CA . SER A 1 280 ? -20.388 9.845 25.589 1.00 87.38 280 SER A CA 1
ATOM 2325 C C . SER A 1 280 ? -19.538 8.955 26.505 1.00 87.38 280 SER A C 1
ATOM 2327 O O . SER A 1 280 ? -18.325 9.138 26.595 1.00 87.38 280 SER A O 1
ATOM 2329 N N . LYS A 1 281 ? -20.148 7.960 27.164 1.00 91.56 281 LYS A N 1
ATOM 2330 C CA . LYS A 1 281 ? -19.413 6.984 27.986 1.00 91.56 281 LYS A CA 1
ATOM 2331 C C . LYS A 1 281 ? -18.540 6.070 27.133 1.00 91.56 281 LYS A C 1
ATOM 2333 O O . LYS A 1 281 ? -17.399 5.806 27.506 1.00 91.56 281 LYS A O 1
ATOM 2338 N N . VAL A 1 282 ? -19.062 5.591 26.004 1.00 91.00 282 VAL A N 1
ATOM 2339 C CA . VAL A 1 282 ? -18.310 4.716 25.098 1.00 91.00 282 VAL A CA 1
ATOM 2340 C C . VAL A 1 282 ? -17.176 5.475 24.418 1.00 91.00 282 VAL A C 1
ATOM 2342 O O . VAL A 1 282 ? -16.066 4.959 24.390 1.00 91.00 282 VAL A O 1
ATOM 2345 N N . ALA A 1 283 ? -17.391 6.722 23.998 1.00 88.69 283 ALA A N 1
ATOM 2346 C CA . ALA A 1 283 ? -16.336 7.587 23.473 1.00 88.69 283 ALA A CA 1
ATOM 2347 C C . ALA A 1 283 ? -15.213 7.821 24.503 1.00 88.69 283 ALA A C 1
ATOM 2349 O O . ALA A 1 283 ? -14.038 7.626 24.195 1.00 88.69 283 ALA A O 1
ATOM 2350 N N . ALA A 1 284 ? -15.559 8.134 25.757 1.00 89.88 284 ALA A N 1
ATOM 2351 C CA . ALA A 1 284 ? -14.569 8.315 26.822 1.00 89.88 284 ALA A CA 1
ATOM 2352 C C . ALA A 1 284 ? -13.788 7.023 27.136 1.00 89.88 284 ALA A C 1
ATOM 2354 O O . ALA A 1 284 ? -12.585 7.055 27.401 1.00 89.88 284 ALA A O 1
ATOM 2355 N N . ASN A 1 285 ? -14.454 5.865 27.104 1.00 92.44 285 ASN A N 1
ATOM 2356 C CA . ASN A 1 285 ? -13.791 4.571 27.271 1.00 92.44 285 ASN A CA 1
ATOM 2357 C C . ASN A 1 285 ? -12.908 4.219 26.068 1.00 92.44 285 ASN A C 1
ATOM 2359 O O . ASN A 1 285 ? -11.829 3.646 26.247 1.00 92.44 285 ASN A O 1
ATOM 2363 N N . PHE A 1 286 ? -13.338 4.584 24.861 1.00 92.94 286 PHE A N 1
ATOM 2364 C CA . PHE A 1 286 ? -12.575 4.410 23.635 1.00 92.94 286 PHE A CA 1
ATOM 2365 C C . PHE A 1 286 ? -11.257 5.180 23.700 1.00 92.94 286 PHE A C 1
ATOM 2367 O O . PHE A 1 286 ? -10.200 4.567 23.562 1.00 92.94 286 PHE A O 1
ATOM 2374 N N . GLU A 1 287 ? -11.291 6.474 24.029 1.00 88.69 287 GLU A N 1
ATOM 2375 C CA . GLU A 1 287 ? -10.079 7.295 24.163 1.00 88.69 287 GLU A CA 1
ATOM 2376 C C . GLU A 1 287 ? -9.090 6.753 25.202 1.00 88.69 287 GLU A C 1
ATOM 2378 O O . GLU A 1 287 ? -7.881 6.821 24.994 1.00 8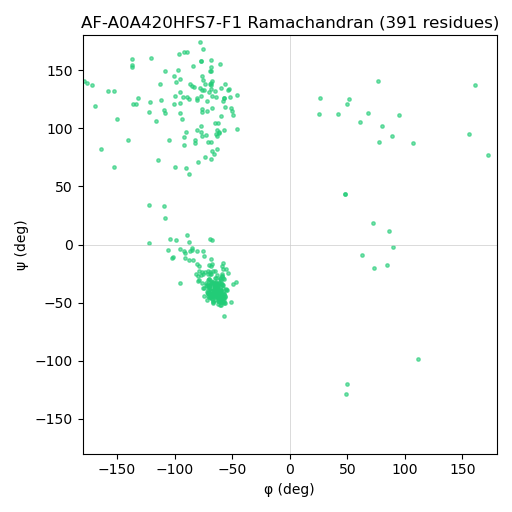8.69 287 GLU A O 1
ATOM 2383 N N . ARG A 1 288 ? -9.582 6.165 26.301 1.00 92.12 288 ARG A N 1
ATOM 2384 C CA . ARG A 1 288 ? -8.721 5.537 27.321 1.00 92.12 288 ARG A CA 1
ATOM 2385 C C . ARG A 1 288 ? -8.091 4.231 26.855 1.00 92.12 288 ARG A C 1
ATOM 2387 O O . ARG A 1 288 ? -6.974 3.916 27.251 1.00 92.12 288 ARG A O 1
ATOM 2394 N N . THR A 1 289 ? -8.818 3.454 26.058 1.00 91.88 289 THR A N 1
ATOM 2395 C CA . THR A 1 289 ? -8.356 2.145 25.571 1.00 91.88 289 THR A CA 1
ATOM 2396 C C . THR A 1 289 ? -7.372 2.306 24.413 1.00 91.88 289 THR A C 1
ATOM 2398 O O . THR A 1 289 ? -6.473 1.485 24.229 1.00 91.88 289 THR A O 1
ATOM 2401 N N . TYR A 1 290 ? -7.528 3.370 23.629 1.00 91.00 290 TYR A N 1
ATOM 2402 C CA . TYR A 1 290 ? -6.759 3.604 22.418 1.00 91.00 290 TYR A CA 1
ATOM 2403 C C . TYR A 1 290 ? -5.498 4.435 22.709 1.00 91.00 290 TYR A C 1
ATOM 2405 O O . TYR A 1 290 ? -5.483 5.662 22.595 1.00 91.00 290 TYR A O 1
ATOM 2413 N N . THR A 1 291 ? -4.417 3.753 23.105 1.00 93.00 291 THR A N 1
ATOM 2414 C CA . THR A 1 291 ? -3.112 4.388 23.365 1.00 93.00 291 THR A CA 1
ATOM 2415 C C . THR A 1 291 ? -2.555 5.078 22.115 1.00 93.00 291 THR A C 1
ATOM 2417 O O . THR A 1 291 ? -2.870 4.702 20.984 1.00 93.00 291 THR A O 1
ATOM 2420 N N . ASN A 1 292 ? -1.688 6.082 22.300 1.00 92.62 292 ASN A N 1
ATOM 2421 C CA . ASN A 1 292 ? -1.095 6.834 21.184 1.00 92.62 292 ASN A CA 1
ATOM 2422 C C . ASN A 1 292 ? -0.343 5.942 20.179 1.00 92.62 292 ASN A C 1
ATOM 2424 O O . ASN A 1 292 ? -0.351 6.241 18.993 1.00 92.62 292 ASN A O 1
ATOM 2428 N N . GLU A 1 293 ? 0.225 4.821 20.624 1.00 91.81 293 GLU A N 1
ATOM 2429 C CA . GLU A 1 293 ? 0.895 3.819 19.776 1.00 91.81 293 GLU A CA 1
ATOM 2430 C C . GLU A 1 293 ? -0.064 3.122 18.797 1.00 91.81 293 GLU A C 1
ATOM 2432 O O . GLU A 1 293 ? 0.326 2.692 17.709 1.00 91.81 293 GLU A O 1
ATOM 2437 N N . ASN A 1 294 ? -1.342 3.013 19.162 1.00 93.44 294 ASN A N 1
ATOM 2438 C CA . ASN A 1 294 ? -2.370 2.393 18.331 1.00 93.44 294 ASN A CA 1
ATOM 2439 C C . ASN A 1 294 ? -3.025 3.384 17.363 1.00 93.44 294 ASN A C 1
ATOM 2441 O O . ASN A 1 294 ? -3.706 2.956 16.424 1.00 93.44 294 ASN A O 1
ATOM 2445 N N . LYS A 1 295 ? -2.809 4.691 17.557 1.00 96.81 295 LYS A N 1
ATOM 2446 C CA . LYS A 1 295 ? -3.304 5.734 16.655 1.00 96.81 295 LYS A CA 1
ATOM 2447 C C . LYS A 1 295 ? -2.587 5.687 15.317 1.00 96.81 295 LYS A C 1
ATOM 2449 O O . LYS A 1 295 ? -1.451 5.235 15.217 1.00 96.81 295 LYS A O 1
ATOM 2454 N N . TYR A 1 296 ? -3.309 6.087 14.283 1.00 96.50 296 TYR A N 1
ATOM 2455 C CA . TYR A 1 296 ? -2.815 6.183 12.928 1.00 96.50 296 TYR A CA 1
ATOM 2456 C C . TYR A 1 296 ? -2.353 7.609 12.665 1.00 96.50 296 TYR A C 1
ATOM 2458 O O . TYR A 1 296 ? -3.173 8.528 12.637 1.00 96.50 296 TYR A O 1
ATOM 2466 N N . GLU A 1 297 ? -1.052 7.783 12.470 1.00 92.62 297 GLU A N 1
ATOM 2467 C CA . GLU A 1 297 ? -0.466 9.091 12.153 1.00 92.62 297 GLU A CA 1
ATOM 2468 C C . GLU A 1 297 ? -0.120 9.262 10.674 1.00 92.62 297 GLU A C 1
ATOM 2470 O O . GLU A 1 297 ? 0.126 10.381 10.236 1.00 92.62 297 GLU A O 1
ATOM 2475 N N . GLY A 1 298 ? -0.147 8.175 9.894 1.00 90.56 298 GLY A N 1
ATOM 2476 C CA . GLY A 1 298 ? 0.129 8.188 8.461 1.00 90.56 298 GLY A CA 1
ATOM 2477 C C . GLY A 1 298 ? 1.425 7.476 8.087 1.00 90.56 298 GLY A C 1
ATOM 2478 O O . GLY A 1 298 ? 1.421 6.259 7.902 1.00 90.56 298 GLY A O 1
ATOM 2479 N N . MET A 1 299 ? 2.515 8.230 7.895 1.00 82.81 299 MET A N 1
ATOM 2480 C CA . MET A 1 299 ? 3.780 7.701 7.362 1.00 82.81 299 MET A CA 1
ATOM 2481 C C . MET A 1 299 ? 4.395 6.685 8.326 1.00 82.81 299 MET A C 1
ATOM 2483 O O . MET A 1 299 ? 4.511 6.959 9.511 1.00 82.81 299 MET A O 1
ATOM 2487 N N . GLY A 1 300 ? 4.805 5.522 7.819 1.00 84.06 300 GLY A N 1
ATOM 2488 C CA . GLY A 1 300 ? 5.393 4.455 8.641 1.00 84.06 300 GLY A CA 1
ATOM 2489 C C . GLY A 1 300 ? 4.368 3.534 9.309 1.00 84.06 300 GLY A C 1
ATOM 2490 O O . GLY A 1 300 ? 4.701 2.397 9.640 1.00 84.06 300 GLY A O 1
ATOM 2491 N N . ASP A 1 301 ? 3.105 3.951 9.407 1.00 92.56 301 ASP A N 1
ATOM 2492 C CA . ASP A 1 301 ? 2.030 3.104 9.906 1.00 92.56 301 ASP A CA 1
ATOM 2493 C C . ASP A 1 301 ? 1.400 2.252 8.797 1.00 92.56 301 ASP A C 1
ATOM 2495 O O . ASP A 1 301 ? 1.052 2.714 7.706 1.00 92.56 301 ASP A O 1
ATOM 2499 N N . ASN A 1 302 ? 1.121 0.989 9.117 1.00 92.62 302 ASN A N 1
ATOM 2500 C CA . ASN A 1 302 ? 0.283 0.151 8.268 1.00 92.62 302 ASN A CA 1
ATOM 2501 C C . ASN A 1 302 ? -1.199 0.473 8.518 1.00 92.62 302 ASN A C 1
ATOM 2503 O O . ASN A 1 302 ? -1.814 -0.050 9.451 1.00 92.62 302 ASN A O 1
ATOM 2507 N N . PHE A 1 303 ? -1.791 1.300 7.652 1.00 94.69 303 PHE A N 1
ATOM 2508 C CA . PHE A 1 303 ? -3.202 1.690 7.757 1.00 94.69 303 PHE A CA 1
ATOM 2509 C C . PHE A 1 303 ? -4.155 0.486 7.821 1.00 94.69 303 PHE A C 1
ATOM 2511 O O . PHE A 1 303 ? -5.104 0.484 8.600 1.00 94.69 303 PHE A O 1
ATOM 2518 N N . GLY A 1 304 ? -3.880 -0.568 7.042 1.00 94.75 304 GLY A N 1
ATOM 2519 C CA . GLY A 1 304 ? -4.688 -1.790 7.023 1.00 94.75 304 GLY A CA 1
ATOM 2520 C C . GLY A 1 304 ? -4.671 -2.549 8.354 1.00 94.75 304 GLY A C 1
ATOM 2521 O O . GLY A 1 304 ? -5.680 -3.132 8.747 1.00 94.75 304 GLY A O 1
ATOM 2522 N N . TYR A 1 305 ? -3.546 -2.518 9.066 1.00 95.56 305 TYR A N 1
ATOM 2523 C CA . TYR A 1 305 ? -3.433 -3.070 10.414 1.00 95.56 305 TYR A CA 1
ATOM 2524 C C . TYR A 1 305 ? -4.174 -2.198 11.439 1.00 95.56 305 TYR A C 1
ATOM 2526 O O . TYR A 1 305 ? -4.998 -2.704 12.197 1.00 95.56 305 TYR A O 1
ATOM 2534 N N . LYS A 1 306 ? -3.959 -0.876 11.405 1.00 96.75 306 LYS A N 1
ATOM 2535 C CA . LYS A 1 306 ? -4.576 0.078 12.344 1.00 96.75 306 LYS A CA 1
ATOM 2536 C C . LYS A 1 306 ? -6.103 0.092 12.228 1.00 96.75 306 LYS A C 1
ATOM 2538 O O . LYS A 1 306 ? -6.789 0.060 13.244 1.00 96.75 306 LYS A O 1
ATOM 2543 N N . ILE A 1 307 ? -6.648 0.045 11.008 1.00 97.19 307 ILE A N 1
ATOM 2544 C CA . ILE A 1 307 ? -8.102 -0.016 10.796 1.00 97.19 307 ILE A CA 1
ATOM 2545 C C . ILE A 1 307 ? -8.715 -1.336 11.269 1.00 97.19 307 ILE A C 1
ATOM 2547 O O . ILE A 1 307 ? -9.852 -1.346 11.732 1.00 97.19 307 ILE A O 1
ATOM 2551 N N . ARG A 1 308 ? -7.982 -2.454 11.182 1.00 97.25 308 ARG A N 1
ATOM 2552 C CA . ARG A 1 308 ? -8.442 -3.738 11.724 1.00 97.25 308 ARG A CA 1
ATOM 2553 C C . ARG A 1 308 ? -8.526 -3.670 13.247 1.00 97.25 308 ARG A C 1
ATOM 2555 O O . ARG A 1 308 ? -9.591 -3.934 13.791 1.00 97.25 308 ARG A O 1
ATOM 2562 N N . ASN A 1 309 ? -7.458 -3.211 13.901 1.00 96.44 309 ASN A N 1
ATOM 2563 C CA . ASN A 1 309 ? -7.436 -3.037 15.354 1.00 96.44 309 ASN A CA 1
ATOM 2564 C C . ASN A 1 309 ? -8.551 -2.098 15.832 1.00 96.44 309 ASN A C 1
ATOM 2566 O O . ASN A 1 309 ? -9.216 -2.388 16.822 1.00 96.44 309 ASN A O 1
ATOM 2570 N N . PHE A 1 310 ? -8.799 -1.004 15.109 1.00 97.44 310 PHE A N 1
ATOM 2571 C CA . PHE A 1 310 ? -9.909 -0.097 15.390 1.00 97.44 310 PHE A CA 1
ATOM 2572 C C . PHE A 1 310 ? -11.271 -0.805 15.379 1.00 97.44 310 PHE A C 1
ATOM 2574 O O . PHE A 1 310 ? -12.038 -0.670 16.334 1.00 97.44 310 PHE A O 1
ATOM 2581 N N . LYS A 1 311 ? -11.567 -1.582 14.327 1.00 97.19 311 LYS A N 1
ATOM 2582 C CA . LYS A 1 311 ? -12.827 -2.336 14.218 1.00 97.19 311 LYS A CA 1
ATOM 2583 C C . LYS A 1 311 ? -12.977 -3.339 15.362 1.00 97.19 311 LYS A C 1
ATOM 2585 O O . LYS A 1 311 ? -14.044 -3.405 15.966 1.00 97.19 311 LYS A O 1
ATOM 2590 N N . ASP A 1 312 ? -11.900 -4.043 15.707 1.00 96.69 312 ASP A N 1
ATOM 2591 C CA . ASP A 1 312 ? -11.893 -5.010 16.808 1.00 96.69 312 ASP A CA 1
ATOM 2592 C C . ASP A 1 312 ? -12.172 -4.333 18.162 1.00 96.69 312 ASP A C 1
ATOM 2594 O O . ASP A 1 312 ? -12.925 -4.862 18.981 1.00 96.69 312 ASP A O 1
ATOM 2598 N N . VAL A 1 313 ? -11.602 -3.146 18.407 1.00 96.19 313 VAL A N 1
ATOM 2599 C CA . VAL A 1 313 ? -11.878 -2.353 19.620 1.00 96.19 313 VAL A CA 1
ATOM 2600 C C . VAL A 1 313 ? -13.333 -1.889 19.646 1.00 96.19 313 VAL A C 1
ATOM 2602 O O . VAL A 1 313 ? -13.995 -2.038 20.672 1.00 96.19 313 VAL A O 1
ATOM 2605 N N . CYS A 1 314 ? -13.861 -1.392 18.526 1.00 96.06 314 CYS A N 1
ATOM 2606 C CA . CYS A 1 314 ? -15.258 -0.970 18.441 1.00 96.06 314 CYS A CA 1
ATOM 2607 C C . CYS A 1 314 ? -16.218 -2.137 18.707 1.00 96.06 314 CYS A C 1
ATOM 2609 O O . CYS A 1 314 ? -17.164 -1.996 19.481 1.00 96.06 314 CYS A O 1
ATOM 2611 N N . GLN A 1 315 ? -15.938 -3.313 18.141 1.00 95.81 315 GLN A N 1
ATOM 2612 C CA . GLN A 1 315 ? -16.733 -4.517 18.370 1.00 95.81 315 GLN A CA 1
ATOM 2613 C C . GLN A 1 315 ? -16.700 -4.958 19.841 1.00 95.81 315 GLN A C 1
ATOM 2615 O O . GLN A 1 315 ? -17.742 -5.289 20.402 1.00 95.81 315 GLN A O 1
ATOM 2620 N N . LYS A 1 316 ? -15.533 -4.906 20.499 1.00 95.31 316 LYS A N 1
ATOM 2621 C CA . LYS A 1 316 ? -15.405 -5.199 21.940 1.00 95.31 316 LYS A CA 1
ATOM 2622 C C . LYS A 1 316 ? -16.182 -4.222 22.824 1.00 95.31 316 LYS A C 1
ATOM 2624 O O . LYS A 1 316 ? -16.577 -4.590 23.925 1.00 95.31 316 LYS A O 1
ATOM 2629 N N . MET A 1 317 ? -16.405 -2.999 22.350 1.00 94.50 317 MET A N 1
ATOM 2630 C CA . MET A 1 317 ? -17.213 -1.984 23.032 1.00 94.50 317 MET A CA 1
ATOM 2631 C C . MET A 1 317 ? -18.708 -2.070 22.699 1.00 94.50 317 MET A C 1
ATOM 2633 O O . MET A 1 317 ? -19.480 -1.251 23.188 1.00 94.50 317 MET A O 1
ATOM 2637 N N . GLY A 1 318 ? -19.125 -3.046 21.885 1.00 94.38 318 GLY A N 1
ATOM 2638 C CA . GLY A 1 318 ? -20.521 -3.210 21.479 1.00 94.38 318 GLY A CA 1
ATOM 2639 C C . GLY A 1 318 ? -21.005 -2.154 20.483 1.00 94.38 318 GLY A C 1
ATOM 2640 O O . GLY A 1 318 ? -22.210 -1.975 20.338 1.00 94.38 318 GLY A O 1
ATOM 2641 N N . LEU A 1 319 ? -20.092 -1.452 19.801 1.00 94.56 319 LEU A N 1
ATOM 2642 C CA . LEU A 1 319 ? -20.456 -0.484 18.769 1.00 94.56 319 LEU A CA 1
ATOM 2643 C C . LEU A 1 319 ? -20.908 -1.201 17.498 1.00 94.56 319 LEU A C 1
ATOM 2645 O O . LEU A 1 319 ? -20.229 -2.100 16.989 1.00 94.56 319 LEU A O 1
ATOM 2649 N N . GLN A 1 320 ? -22.030 -0.749 16.947 1.00 94.88 320 GLN A N 1
ATOM 2650 C CA . GLN A 1 320 ? -22.486 -1.166 15.628 1.00 94.88 320 GLN A CA 1
ATOM 2651 C C . GLN A 1 320 ? -21.689 -0.461 14.529 1.00 94.88 320 GLN A C 1
ATOM 2653 O O . GLN A 1 320 ? -21.128 0.615 14.726 1.00 94.88 320 GLN A O 1
ATOM 2658 N N . HIS A 1 321 ? -21.671 -1.049 13.333 1.00 94.50 321 HIS A N 1
ATOM 2659 C CA . HIS A 1 321 ? -20.906 -0.509 12.208 1.00 94.50 321 HIS A CA 1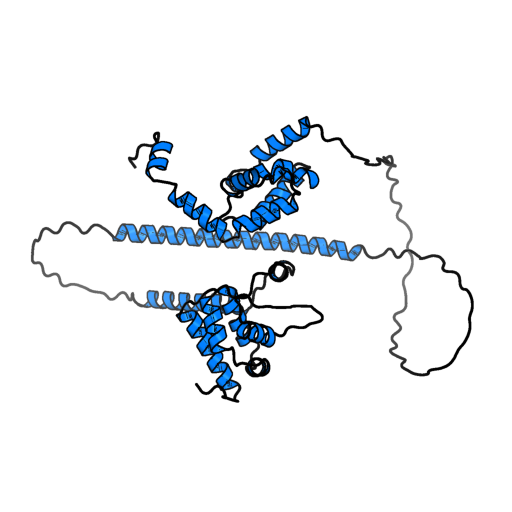
ATOM 2660 C C . HIS A 1 321 ? -21.314 0.925 11.828 1.00 94.50 321 HIS A C 1
ATOM 2662 O O . HIS A 1 321 ? -20.463 1.734 11.465 1.00 94.50 321 HIS A O 1
ATOM 2668 N N . SER A 1 322 ? -22.600 1.259 11.974 1.00 92.81 322 SER A N 1
ATOM 2669 C CA . SER A 1 322 ? -23.137 2.610 11.774 1.00 92.81 322 SER A CA 1
ATOM 2670 C C . SER A 1 322 ? -22.521 3.652 12.715 1.00 92.81 322 SER A C 1
ATOM 2672 O O . SER A 1 322 ? -22.404 4.811 12.336 1.00 92.81 322 SER A O 1
ATOM 2674 N N . GLN A 1 323 ? -22.084 3.238 13.905 1.00 94.75 323 GLN A N 1
ATOM 2675 C CA . GLN A 1 323 ? -21.548 4.112 14.952 1.00 94.75 323 GLN A CA 1
ATOM 2676 C C . GLN A 1 323 ? -20.027 4.285 14.864 1.00 94.75 323 GLN A C 1
ATOM 2678 O O . GLN A 1 323 ? -19.452 5.094 15.587 1.00 94.75 323 GLN A O 1
ATOM 2683 N N . TYR A 1 324 ? -19.346 3.542 13.984 1.00 96.25 324 TY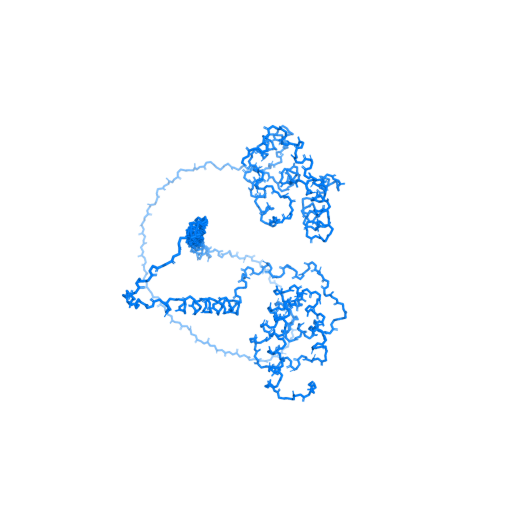R A N 1
ATOM 2684 C CA . TYR A 1 324 ? -17.884 3.593 13.879 1.00 96.25 324 TYR A CA 1
ATOM 2685 C C . TYR A 1 324 ? -17.372 4.988 13.520 1.00 96.25 324 TYR A C 1
ATOM 2687 O O . TYR A 1 324 ? -16.277 5.356 13.931 1.00 96.25 324 TYR A O 1
ATOM 2695 N N . MET A 1 325 ? -18.151 5.779 12.779 1.00 96.31 325 MET A N 1
ATOM 2696 C CA . MET A 1 325 ? -17.748 7.141 12.426 1.00 96.31 325 MET A CA 1
ATOM 2697 C C . MET A 1 325 ? -17.619 8.063 13.627 1.00 96.31 325 MET A C 1
ATOM 2699 O O . MET A 1 325 ? -16.736 8.917 13.650 1.00 96.31 325 MET A O 1
ATOM 2703 N N . GLU A 1 326 ? -18.446 7.861 14.644 1.00 94.56 326 GLU A N 1
ATOM 2704 C CA . GLU A 1 326 ? -18.465 8.734 15.809 1.00 94.56 326 GLU A CA 1
ATOM 2705 C C . GLU A 1 326 ? -17.207 8.556 16.682 1.00 94.56 326 GLU A C 1
ATOM 2707 O O . GLU A 1 326 ? -16.814 9.475 17.396 1.00 94.56 326 GLU A O 1
ATOM 2712 N N . THR A 1 327 ? -16.530 7.405 16.590 1.00 96.12 327 THR A N 1
ATOM 2713 C CA . THR A 1 327 ? -15.250 7.135 17.272 1.00 96.12 327 THR A CA 1
ATOM 2714 C C . THR A 1 327 ? -14.040 7.157 16.336 1.00 96.12 327 THR A C 1
ATOM 2716 O O . THR A 1 327 ? -12.902 7.069 16.802 1.00 96.12 327 THR A O 1
ATOM 2719 N N . PHE A 1 328 ? -14.248 7.306 15.024 1.00 97.06 328 PHE A N 1
ATOM 2720 C CA . PHE A 1 328 ? -13.179 7.220 14.028 1.00 97.06 328 PHE A CA 1
ATOM 2721 C C . PHE A 1 328 ? -12.120 8.314 14.202 1.00 97.06 328 PHE A C 1
ATOM 2723 O O . PHE A 1 328 ? -10.936 8.041 14.046 1.00 97.06 328 PHE A O 1
ATOM 2730 N N . SER A 1 329 ? -12.485 9.530 14.613 1.00 96.75 329 SER A N 1
ATOM 2731 C CA . SER A 1 329 ? -11.492 10.577 14.907 1.00 96.75 329 SER A CA 1
ATOM 2732 C C . SER A 1 329 ? -10.511 10.167 16.014 1.00 96.75 329 SER A C 1
ATOM 2734 O O . SER A 1 329 ? -9.330 10.496 15.937 1.00 96.75 329 SER A O 1
ATOM 2736 N N . GLY A 1 330 ? -10.955 9.376 16.997 1.00 96.06 330 GLY A N 1
ATOM 2737 C CA . GLY A 1 330 ? -10.124 8.922 18.113 1.00 96.06 330 GLY A CA 1
ATOM 2738 C C . GLY A 1 330 ? -8.991 7.973 17.705 1.00 96.06 330 GLY A C 1
ATOM 2739 O O . GLY A 1 330 ? -7.987 7.881 18.416 1.00 96.06 330 GLY A O 1
ATOM 2740 N N . MET A 1 331 ? -9.112 7.290 16.557 1.00 96.75 331 MET A N 1
ATOM 2741 C CA . MET A 1 331 ? -8.040 6.436 16.030 1.00 96.75 331 MET A CA 1
ATOM 2742 C C . MET A 1 331 ? -6.993 7.212 15.232 1.00 96.75 331 MET A C 1
ATOM 2744 O O . MET A 1 331 ? -5.949 6.647 14.913 1.00 96.75 331 MET A O 1
ATOM 2748 N N . LEU A 1 332 ? -7.272 8.460 14.857 1.00 96.62 332 LEU A N 1
ATOM 2749 C CA . LEU A 1 332 ? -6.409 9.265 14.003 1.00 96.62 332 LEU A CA 1
ATOM 2750 C C . LEU A 1 332 ? -5.533 10.189 14.850 1.00 96.62 332 LEU A C 1
ATOM 2752 O O . LEU A 1 332 ? -5.901 10.619 15.943 1.00 96.62 332 LEU A O 1
ATOM 2756 N N . LYS A 1 333 ? -4.350 10.504 14.333 1.00 95.44 333 LYS A N 1
ATOM 2757 C CA . LYS A 1 333 ? -3.394 11.413 14.959 1.00 95.44 333 LYS A CA 1
ATOM 2758 C C . LYS A 1 333 ? -2.799 12.345 13.905 1.00 95.44 333 LYS A C 1
ATOM 2760 O O . LYS A 1 333 ? -2.722 12.005 12.726 1.00 95.44 333 LYS A O 1
ATOM 2765 N N . GLU A 1 334 ? -2.392 13.534 14.345 1.00 92.19 334 GLU A N 1
ATOM 2766 C CA . GLU A 1 334 ? -1.647 14.507 13.540 1.00 92.19 334 GLU A CA 1
ATOM 2767 C C . GLU A 1 334 ? -2.274 14.786 12.164 1.00 92.19 334 GLU A C 1
ATOM 2769 O O . GLU A 1 334 ? -3.406 15.253 12.104 1.00 92.19 334 GLU A O 1
ATOM 2774 N N . ILE A 1 335 ? -1.553 14.527 11.064 1.00 90.62 335 ILE A N 1
ATOM 2775 C CA . ILE A 1 335 ? -1.944 14.929 9.707 1.00 90.62 335 ILE A CA 1
ATOM 2776 C C . ILE A 1 335 ? -3.235 14.218 9.290 1.00 90.62 335 ILE A C 1
ATOM 2778 O O . ILE A 1 335 ? -4.112 14.840 8.691 1.00 90.62 335 ILE A O 1
ATOM 2782 N N . ALA A 1 336 ? -3.387 12.940 9.655 1.00 94.06 336 ALA A N 1
ATOM 2783 C CA . ALA A 1 336 ? -4.602 12.184 9.371 1.00 94.06 336 ALA A CA 1
ATOM 2784 C C . ALA A 1 336 ? -5.820 12.781 10.098 1.00 94.06 336 ALA A C 1
ATOM 2786 O O . ALA A 1 336 ? -6.890 12.914 9.503 1.00 94.06 336 ALA A O 1
ATOM 2787 N N . LEU A 1 337 ? -5.646 13.201 11.356 1.00 95.56 337 LEU A N 1
ATOM 2788 C CA . LEU A 1 337 ? -6.706 13.844 12.135 1.00 95.56 337 LEU A CA 1
ATOM 2789 C C . LEU A 1 337 ? -7.030 15.249 11.606 1.00 95.56 337 LEU A C 1
ATOM 2791 O O . LEU A 1 337 ? -8.199 15.595 11.449 1.00 95.56 337 LEU A O 1
ATOM 2795 N N . SER A 1 338 ? -6.017 16.049 11.265 1.00 93.50 338 SER A N 1
ATOM 2796 C CA . SER A 1 338 ? -6.219 17.362 10.644 1.00 93.50 338 SER A CA 1
ATOM 2797 C C . SER A 1 338 ? -7.010 17.240 9.344 1.00 93.50 338 SER A C 1
ATOM 2799 O O . SER A 1 338 ? -7.986 17.959 9.149 1.00 93.50 338 SER A O 1
ATOM 2801 N N . HIS A 1 339 ? -6.651 16.288 8.479 1.00 93.00 339 HIS A N 1
ATOM 2802 C CA . HIS A 1 339 ? -7.375 16.054 7.233 1.00 93.00 339 HIS A CA 1
ATOM 2803 C C . HIS A 1 339 ? -8.817 15.590 7.465 1.00 93.00 339 HIS A C 1
ATOM 2805 O O . HIS A 1 339 ? -9.712 16.000 6.725 1.00 93.00 339 HIS A O 1
ATOM 2811 N N . TYR A 1 340 ? -9.053 14.761 8.485 1.00 96.25 340 TYR A N 1
ATOM 2812 C CA . TYR A 1 340 ? -10.397 14.323 8.857 1.00 96.25 340 TYR A CA 1
ATOM 2813 C C . TYR A 1 340 ? -11.330 15.506 9.140 1.00 96.25 340 TYR A C 1
ATOM 2815 O O . TYR A 1 340 ? -12.444 15.547 8.614 1.00 96.25 340 TYR A O 1
ATOM 2823 N N . HIS A 1 341 ? -10.853 16.497 9.897 1.00 95.62 341 HIS A N 1
ATOM 2824 C CA . HIS A 1 341 ? -11.624 17.702 10.197 1.00 95.62 341 HIS A CA 1
ATOM 2825 C C . HIS A 1 341 ? -11.724 18.658 9.004 1.00 95.62 341 HIS A C 1
ATOM 2827 O O . HIS A 1 341 ? -12.813 19.140 8.706 1.00 95.62 341 HIS A O 1
ATOM 2833 N N . LEU A 1 342 ? -10.620 18.904 8.291 1.00 93.56 342 LEU A N 1
ATOM 2834 C CA . LEU A 1 342 ? -10.592 19.836 7.155 1.00 93.56 342 LEU A CA 1
ATOM 2835 C C . LEU A 1 342 ? -11.477 19.381 5.990 1.00 93.56 342 LEU A C 1
ATOM 2837 O O . LEU A 1 342 ? -12.106 20.208 5.339 1.00 93.56 342 LEU A O 1
ATOM 2841 N N . SER A 1 343 ? -11.549 18.071 5.747 1.00 93.44 343 SER A N 1
ATOM 2842 C CA . SER A 1 343 ? -12.363 17.493 4.668 1.00 93.44 343 SER A CA 1
ATOM 2843 C C . SER A 1 343 ? -13.798 17.178 5.099 1.00 93.44 343 SER A C 1
ATOM 2845 O O . SER A 1 343 ? -14.523 16.519 4.357 1.00 93.44 343 SER A O 1
ATOM 2847 N N . ASN A 1 344 ? -14.195 17.606 6.303 1.00 95.31 344 ASN A N 1
ATOM 2848 C CA . ASN A 1 344 ? -15.499 17.340 6.910 1.00 95.31 344 ASN A CA 1
ATOM 2849 C C . ASN A 1 344 ? -15.920 15.859 6.830 1.00 95.31 344 ASN A C 1
ATOM 2851 O O . ASN A 1 344 ? -17.058 15.521 6.501 1.00 95.31 344 ASN A O 1
ATOM 2855 N N . LEU A 1 345 ? -14.985 14.941 7.108 1.00 95.62 345 LEU A N 1
ATOM 2856 C CA . LEU A 1 345 ? -15.245 13.508 6.950 1.00 95.62 345 LEU A CA 1
ATOM 2857 C C . LEU A 1 345 ? -16.274 12.974 7.950 1.00 95.62 345 LEU A C 1
ATOM 2859 O O . LEU A 1 345 ? -16.829 11.908 7.698 1.00 95.62 345 LEU A O 1
ATOM 2863 N N . ALA A 1 346 ? -16.560 13.702 9.031 1.00 95.12 346 ALA A N 1
ATOM 2864 C CA . ALA A 1 346 ? -17.550 13.322 10.038 1.00 95.12 346 ALA A CA 1
ATOM 2865 C C . ALA A 1 346 ? -18.967 13.136 9.469 1.00 95.12 346 ALA A C 1
ATOM 2867 O O . ALA A 1 346 ? -19.730 12.336 9.998 1.00 95.12 346 ALA A O 1
ATOM 2868 N N . GLU A 1 347 ? -19.303 13.822 8.374 1.00 95.56 347 GLU A N 1
ATOM 2869 C CA . GLU A 1 347 ? -20.604 13.696 7.701 1.00 95.56 347 GLU A CA 1
ATOM 2870 C C . GLU A 1 347 ? -20.648 12.561 6.664 1.00 95.56 347 GLU A C 1
ATOM 2872 O O . GLU A 1 347 ? -21.691 12.276 6.075 1.00 95.56 347 GLU A O 1
ATOM 2877 N N . SER A 1 348 ? -19.515 11.908 6.404 1.00 96.25 348 SER A N 1
ATOM 2878 C CA . SER A 1 348 ? -19.410 10.854 5.397 1.00 96.25 348 SER A CA 1
ATOM 2879 C C . SER A 1 348 ? -19.659 9.460 5.978 1.00 96.25 348 SER A C 1
ATOM 2881 O O . SER A 1 348 ? -19.641 9.248 7.188 1.00 96.25 348 SER A O 1
ATOM 2883 N N . SER A 1 349 ? -19.883 8.468 5.111 1.00 97.00 349 SER A N 1
ATOM 2884 C CA . SER A 1 349 ? -19.922 7.076 5.561 1.00 97.00 349 SER A CA 1
ATOM 2885 C C . SER A 1 349 ? -18.539 6.602 6.010 1.00 97.00 349 SER A C 1
ATOM 2887 O O . SER A 1 349 ? -17.511 7.043 5.487 1.00 97.00 349 SER A O 1
ATOM 2889 N N . PHE A 1 350 ? -18.520 5.632 6.924 1.00 97.44 350 PHE A N 1
ATOM 2890 C CA . PHE A 1 350 ? -17.287 5.028 7.422 1.00 97.44 350 PHE A CA 1
ATOM 2891 C C . PHE A 1 350 ? -16.349 4.557 6.315 1.00 97.44 350 PHE A C 1
ATOM 2893 O O . PHE A 1 350 ? -15.173 4.920 6.293 1.00 97.44 350 PHE A O 1
ATOM 2900 N N . ASP A 1 351 ? -16.867 3.813 5.342 1.00 96.69 351 ASP A N 1
ATOM 2901 C CA . ASP A 1 351 ? -16.045 3.303 4.247 1.00 96.69 351 ASP A CA 1
ATOM 2902 C C . ASP A 1 351 ? -15.478 4.422 3.363 1.00 96.69 351 ASP A C 1
ATOM 2904 O O . ASP A 1 351 ? -14.351 4.308 2.872 1.00 96.69 351 ASP A O 1
ATOM 2908 N N . ASN A 1 352 ? -16.216 5.524 3.190 1.00 96.88 352 ASN A N 1
ATOM 2909 C CA . ASN A 1 352 ? -15.735 6.676 2.436 1.00 96.88 352 ASN A CA 1
ATOM 2910 C C . ASN A 1 352 ? -14.624 7.412 3.193 1.00 96.88 352 ASN A C 1
ATOM 2912 O O . ASN A 1 352 ? -13.580 7.696 2.608 1.00 96.88 352 ASN A O 1
ATOM 2916 N N . ALA A 1 353 ? -14.799 7.653 4.495 1.00 97.50 353 ALA A N 1
ATOM 2917 C CA . ALA A 1 353 ? -13.772 8.262 5.337 1.00 97.50 353 ALA A CA 1
ATOM 2918 C C . ALA A 1 353 ? -12.486 7.420 5.356 1.00 97.50 353 ALA A C 1
ATOM 2920 O O . ALA A 1 353 ? -11.391 7.939 5.132 1.00 97.50 353 ALA A O 1
ATOM 2921 N N . VAL A 1 354 ? -12.616 6.099 5.523 1.00 97.25 354 VAL A N 1
ATOM 2922 C CA . VAL A 1 354 ? -11.496 5.149 5.455 1.00 97.25 354 VAL A CA 1
ATOM 2923 C C . VAL A 1 354 ? -10.809 5.204 4.093 1.00 97.25 354 VAL A C 1
ATOM 2925 O O . VAL A 1 354 ? -9.578 5.211 4.022 1.00 97.25 354 VAL A O 1
ATOM 2928 N N . HIS A 1 355 ? -11.575 5.258 3.001 1.00 95.88 355 HIS A N 1
ATOM 2929 C CA . HIS A 1 355 ? -11.008 5.351 1.662 1.00 95.88 355 HIS A CA 1
ATOM 2930 C C . HIS A 1 355 ? -10.260 6.669 1.439 1.00 95.88 355 HIS A C 1
ATOM 2932 O O . HIS A 1 355 ? -9.162 6.640 0.878 1.00 95.88 355 HIS A O 1
ATOM 2938 N N . GLN A 1 356 ? -10.808 7.797 1.892 1.00 95.19 356 GLN A N 1
ATOM 2939 C CA . GLN A 1 356 ? -10.183 9.110 1.743 1.00 95.19 356 GLN A CA 1
ATOM 2940 C C . GLN A 1 356 ? -8.901 9.233 2.565 1.00 95.19 356 GLN A C 1
ATOM 2942 O O . GLN A 1 356 ? -7.874 9.609 2.009 1.00 95.19 356 GLN A O 1
ATOM 2947 N N . ILE A 1 357 ? -8.914 8.824 3.839 1.00 95.62 357 ILE A N 1
ATOM 2948 C CA . ILE A 1 357 ? -7.705 8.816 4.677 1.00 95.62 357 ILE A CA 1
ATOM 2949 C C . ILE A 1 357 ? -6.633 7.898 4.078 1.00 95.62 357 ILE A C 1
ATOM 2951 O O . ILE A 1 357 ? -5.471 8.287 3.979 1.00 95.62 357 ILE A O 1
ATOM 2955 N N . ARG A 1 358 ? -7.014 6.711 3.587 1.00 94.38 358 ARG A N 1
ATOM 2956 C CA . ARG A 1 358 ? -6.071 5.801 2.919 1.00 94.38 358 ARG A CA 1
ATOM 2957 C C . ARG A 1 358 ? -5.463 6.415 1.664 1.00 94.38 358 ARG A C 1
ATOM 2959 O O . ARG A 1 358 ? -4.273 6.250 1.425 1.00 94.38 358 ARG A O 1
ATOM 2966 N N . THR A 1 359 ? -6.291 7.054 0.842 1.00 91.44 359 THR A N 1
ATOM 2967 C CA . THR A 1 359 ? -5.863 7.643 -0.433 1.00 91.44 359 THR A CA 1
ATOM 2968 C C . THR A 1 359 ? -4.959 8.839 -0.195 1.00 91.44 359 THR A C 1
ATOM 2970 O O . THR A 1 359 ? -3.947 8.963 -0.876 1.00 91.44 359 THR A O 1
ATOM 2973 N N . LEU A 1 360 ? -5.276 9.662 0.807 1.00 89.69 360 LEU A N 1
ATOM 2974 C CA . LEU A 1 360 ? -4.413 10.746 1.245 1.00 89.69 360 LEU A CA 1
ATOM 2975 C C . LEU A 1 360 ? -3.048 10.189 1.646 1.00 89.69 360 LEU A C 1
ATOM 2977 O O . LEU A 1 360 ? -2.060 10.506 1.001 1.00 89.69 360 LEU A O 1
ATOM 2981 N N . CYS A 1 361 ? -2.992 9.313 2.650 1.00 85.31 361 CYS A N 1
ATOM 2982 C CA . CYS A 1 361 ? -1.723 8.852 3.211 1.00 85.31 361 CYS A CA 1
ATOM 2983 C C . CYS A 1 361 ? -0.894 7.970 2.263 1.00 85.31 361 CYS A C 1
ATOM 2985 O O . CYS A 1 361 ? 0.306 7.817 2.473 1.00 85.31 361 CYS A O 1
ATOM 2987 N N . ALA A 1 362 ? -1.511 7.394 1.227 1.00 83.12 362 ALA A N 1
ATOM 2988 C CA . ALA A 1 362 ? -0.814 6.668 0.167 1.00 83.12 362 ALA A CA 1
ATOM 2989 C C . ALA A 1 362 ? -0.421 7.550 -1.035 1.00 83.12 362 ALA A C 1
ATOM 2991 O O . ALA A 1 362 ? 0.314 7.083 -1.903 1.00 83.12 362 ALA A O 1
ATOM 2992 N N . GLY A 1 363 ? -0.935 8.779 -1.128 1.00 80.38 363 GLY A N 1
ATOM 2993 C CA . GLY A 1 363 ? -0.690 9.685 -2.247 1.00 80.38 363 GLY A CA 1
ATOM 2994 C C . GLY A 1 363 ? 0.612 10.477 -2.109 1.00 80.38 363 GLY A C 1
ATOM 2995 O O . GLY A 1 363 ? 1.065 10.773 -1.005 1.00 80.38 363 GLY A O 1
ATOM 2996 N N . GLU A 1 364 ? 1.182 10.893 -3.243 1.00 71.25 364 GLU A N 1
ATOM 2997 C CA . GLU A 1 364 ? 2.389 11.743 -3.301 1.00 71.25 364 GLU A CA 1
ATOM 2998 C C . GLU A 1 364 ? 2.218 13.079 -2.562 1.00 71.25 364 GLU A C 1
ATOM 3000 O O . GLU A 1 364 ? 3.166 13.615 -1.996 1.00 71.25 364 GLU A O 1
ATOM 3005 N N . ASN A 1 365 ? 0.993 13.601 -2.484 1.00 74.81 365 ASN A N 1
ATOM 3006 C CA . ASN A 1 365 ? 0.714 14.838 -1.753 1.00 74.81 365 ASN A CA 1
ATOM 3007 C C . ASN A 1 365 ? 0.985 14.697 -0.248 1.00 74.81 365 ASN A C 1
ATOM 3009 O O . ASN A 1 365 ? 1.328 15.674 0.415 1.00 74.81 365 ASN A O 1
ATOM 3013 N N . TYR A 1 366 ? 0.855 13.489 0.304 1.00 76.56 366 TYR A N 1
ATOM 3014 C CA . TYR A 1 366 ? 1.086 13.264 1.723 1.00 76.56 366 TYR A CA 1
ATOM 3015 C C . TYR A 1 366 ? 2.566 13.262 2.078 1.00 76.56 366 TYR A C 1
ATOM 3017 O O . TYR A 1 366 ? 2.927 13.812 3.114 1.00 76.56 366 TYR A O 1
ATOM 3025 N N . SER A 1 367 ? 3.437 12.713 1.223 1.00 73.00 367 SER A N 1
ATOM 3026 C CA . SER A 1 367 ? 4.882 12.818 1.452 1.00 73.00 367 SER A CA 1
ATOM 3027 C C . SER A 1 367 ? 5.330 14.277 1.411 1.00 73.00 367 SER A C 1
ATOM 3029 O O . SER A 1 367 ? 6.096 14.688 2.277 1.00 73.00 367 SER A O 1
ATOM 3031 N N . GLN A 1 368 ? 4.776 15.084 0.500 1.00 79.38 368 GLN A N 1
ATOM 3032 C CA . GLN A 1 368 ? 5.039 16.525 0.446 1.00 79.38 368 GLN A CA 1
ATOM 3033 C C . GLN A 1 368 ? 4.522 17.262 1.687 1.00 79.38 368 GLN A C 1
ATOM 3035 O O . GLN A 1 368 ? 5.257 18.059 2.261 1.00 79.38 368 GLN A O 1
ATOM 3040 N N . MET A 1 369 ? 3.296 16.983 2.147 1.00 76.50 369 MET A N 1
ATOM 3041 C CA . MET A 1 369 ? 2.755 17.583 3.375 1.00 76.50 369 MET A CA 1
ATOM 3042 C C . MET A 1 369 ? 3.549 17.177 4.618 1.00 76.50 369 MET A C 1
ATOM 3044 O O . MET A 1 369 ? 3.847 18.022 5.461 1.00 76.50 369 MET A O 1
ATOM 3048 N N . ALA A 1 370 ? 3.909 15.898 4.736 1.00 76.06 370 ALA A N 1
ATOM 3049 C CA . ALA A 1 370 ? 4.742 15.408 5.824 1.00 76.06 370 ALA A CA 1
ATOM 3050 C C . ALA A 1 370 ? 6.113 16.088 5.788 1.00 76.06 370 ALA A C 1
ATOM 3052 O O . ALA A 1 370 ? 6.565 16.593 6.809 1.00 76.06 370 ALA A O 1
ATOM 3053 N N . GLN A 1 371 ? 6.743 16.174 4.616 1.00 78.31 371 GLN A N 1
ATOM 3054 C CA . GLN A 1 371 ? 8.030 16.840 4.442 1.00 78.31 371 GLN A CA 1
ATOM 3055 C C . GLN A 1 371 ? 7.954 18.342 4.737 1.00 78.31 371 GLN A C 1
ATOM 3057 O O . GLN A 1 371 ? 8.841 18.872 5.396 1.00 78.31 371 GLN A O 1
ATOM 3062 N N . ALA A 1 372 ? 6.887 19.025 4.318 1.00 81.38 372 ALA A N 1
ATOM 3063 C CA . ALA A 1 372 ? 6.653 20.425 4.656 1.00 81.38 372 ALA A CA 1
ATOM 3064 C C . ALA A 1 372 ? 6.532 20.616 6.173 1.00 81.38 372 ALA A C 1
ATOM 3066 O O . ALA A 1 372 ? 7.177 21.502 6.721 1.00 81.38 372 ALA A O 1
ATOM 3067 N N . LYS A 1 373 ? 5.789 19.741 6.863 1.00 79.00 373 LYS A N 1
ATOM 3068 C CA . LYS A 1 373 ? 5.678 19.757 8.327 1.00 79.00 373 LYS A CA 1
ATOM 3069 C C . LYS A 1 373 ? 7.025 19.482 9.004 1.00 79.00 373 LYS A C 1
ATOM 3071 O O . LYS A 1 373 ? 7.372 20.172 9.951 1.00 79.00 373 LYS A O 1
ATOM 3076 N N . TRP A 1 374 ? 7.805 18.525 8.501 1.00 79.88 374 TRP A N 1
ATOM 3077 C CA . TRP A 1 374 ? 9.166 18.261 8.984 1.00 79.88 374 TRP A CA 1
ATOM 3078 C C . TRP A 1 374 ? 10.092 19.467 8.811 1.00 79.88 374 TRP A C 1
ATOM 3080 O O . TRP A 1 374 ? 10.867 19.763 9.712 1.00 79.88 374 TRP A O 1
ATOM 3090 N N . ASN A 1 375 ? 9.987 20.180 7.689 1.00 82.56 375 ASN A N 1
ATOM 3091 C CA . ASN A 1 375 ? 10.759 21.397 7.445 1.00 82.56 375 ASN A CA 1
ATOM 3092 C C . ASN A 1 375 ? 10.311 22.566 8.337 1.00 82.56 375 ASN A C 1
ATOM 3094 O O . ASN A 1 375 ? 11.124 23.430 8.658 1.00 82.56 375 ASN A O 1
ATOM 3098 N N . ASP A 1 376 ? 9.035 22.595 8.727 1.00 82.69 376 ASP A N 1
ATOM 3099 C CA . ASP A 1 376 ? 8.468 23.610 9.621 1.00 82.69 376 ASP A CA 1
ATOM 3100 C C . ASP A 1 376 ? 8.889 23.392 11.087 1.00 82.69 376 ASP A C 1
ATOM 3102 O O . ASP A 1 376 ? 9.003 24.344 11.861 1.00 82.69 376 ASP A O 1
ATOM 3106 N N . ILE A 1 377 ? 9.213 22.149 11.471 1.00 84.00 377 ILE A N 1
ATOM 3107 C CA . ILE A 1 377 ? 9.802 21.831 12.778 1.00 84.00 377 ILE A CA 1
ATOM 3108 C C . ILE A 1 377 ? 11.247 22.354 12.816 1.00 84.00 377 ILE A C 1
ATOM 3110 O O . ILE A 1 377 ? 12.216 21.666 12.500 1.00 84.00 377 ILE A O 1
ATOM 3114 N N . SER A 1 378 ? 11.403 23.609 13.231 1.00 83.19 378 SER A N 1
ATOM 3115 C CA . SER A 1 378 ? 12.708 24.199 13.522 1.00 83.19 378 SER A CA 1
ATOM 3116 C C . SER A 1 378 ? 13.241 23.708 14.870 1.00 83.19 378 SER A C 1
ATOM 3118 O O . SER A 1 378 ? 12.494 23.594 15.843 1.00 83.19 378 SER A O 1
ATOM 3120 N N . LEU A 1 379 ? 14.563 23.528 14.972 1.00 75.06 379 LEU A N 1
ATOM 3121 C CA . LEU A 1 379 ? 15.257 23.288 16.244 1.00 75.06 379 LEU A CA 1
ATOM 3122 C C . LEU A 1 379 ? 14.855 24.320 17.317 1.00 75.06 379 LEU A C 1
ATOM 3124 O O . LEU A 1 379 ? 14.713 23.977 18.486 1.00 75.06 379 LEU A O 1
ATOM 3128 N N . ASN A 1 380 ? 14.590 25.565 16.910 1.00 78.81 380 ASN A N 1
ATOM 3129 C CA . ASN A 1 380 ? 14.147 26.628 17.812 1.00 78.81 380 ASN A CA 1
ATOM 3130 C C . ASN A 1 380 ? 12.766 26.355 18.432 1.00 78.81 380 ASN A C 1
ATOM 3132 O O . ASN A 1 380 ? 12.561 26.682 19.600 1.00 78.81 380 ASN A O 1
ATOM 3136 N N . LEU A 1 381 ? 11.840 25.734 17.689 1.00 86.12 381 LEU A N 1
ATOM 3137 C CA . LEU A 1 381 ? 10.528 25.338 18.217 1.00 86.12 381 LEU A CA 1
ATOM 3138 C C . LEU A 1 381 ? 10.678 24.220 19.247 1.00 86.12 381 LEU A C 1
ATOM 3140 O O . LEU A 1 381 ? 10.099 24.303 20.325 1.00 86.12 381 LEU A O 1
ATOM 3144 N N . ILE A 1 382 ? 11.526 23.228 18.962 1.00 84.62 382 ILE A N 1
ATOM 3145 C CA . ILE A 1 382 ? 11.804 22.126 19.894 1.00 84.62 382 ILE A CA 1
ATOM 3146 C C . ILE A 1 382 ? 12.445 22.651 21.188 1.00 84.62 382 ILE A C 1
ATOM 3148 O O . ILE A 1 382 ? 12.068 22.213 22.278 1.00 84.62 382 ILE A O 1
ATOM 3152 N N . ILE A 1 383 ? 13.383 23.602 21.082 1.00 83.81 383 ILE A N 1
ATOM 3153 C CA . ILE A 1 383 ? 14.018 24.259 22.237 1.00 83.81 383 ILE A CA 1
ATOM 3154 C C . ILE A 1 383 ? 12.981 25.039 23.057 1.00 83.81 383 ILE A C 1
ATOM 3156 O O . ILE A 1 383 ? 12.993 24.951 24.283 1.00 83.81 383 ILE A O 1
ATOM 3160 N N . GLN A 1 384 ? 12.064 25.768 22.410 1.00 85.00 384 GLN A N 1
ATOM 3161 C CA . GLN A 1 384 ? 10.977 26.464 23.110 1.00 85.00 384 GLN A CA 1
ATOM 3162 C C . GLN A 1 384 ? 10.021 25.493 23.818 1.00 85.00 384 GLN A C 1
ATOM 3164 O O . GLN A 1 384 ? 9.648 25.722 24.971 1.00 85.00 384 GLN A O 1
ATOM 3169 N N . GLU A 1 385 ? 9.653 24.395 23.159 1.00 90.44 385 GLU A N 1
ATOM 3170 C CA . GLU A 1 385 ? 8.721 23.399 23.696 1.00 90.44 385 GLU A CA 1
ATOM 3171 C C . GLU A 1 385 ? 9.334 22.582 24.848 1.00 90.44 385 GLU A C 1
ATOM 3173 O O . GLU A 1 385 ? 8.622 22.127 25.740 1.00 90.44 385 GLU A O 1
ATOM 3178 N N . ASN A 1 386 ? 10.665 22.453 24.894 1.00 88.06 386 ASN A N 1
ATOM 3179 C CA . ASN A 1 386 ? 11.396 21.740 25.947 1.00 88.06 386 ASN A CA 1
ATOM 3180 C C . ASN A 1 386 ? 12.187 22.674 26.876 1.00 88.06 386 ASN A C 1
ATOM 3182 O O . ASN A 1 386 ? 13.219 22.281 27.415 1.00 88.06 386 ASN A O 1
ATOM 3186 N N . THR A 1 387 ? 11.693 23.887 27.129 1.00 86.69 387 THR A N 1
ATOM 3187 C CA . THR A 1 387 ? 12.343 24.860 28.035 1.00 86.69 387 THR A CA 1
ATOM 3188 C C . THR A 1 387 ? 12.603 24.332 29.452 1.00 86.69 387 THR A C 1
ATOM 3190 O O . THR A 1 387 ? 13.479 24.844 30.144 1.00 86.69 387 THR A O 1
ATOM 3193 N N . SER A 1 388 ? 11.886 23.293 29.890 1.00 86.62 388 SER A N 1
ATOM 3194 C CA . SER A 1 388 ? 12.066 22.656 31.198 1.00 86.62 388 SER A CA 1
ATOM 3195 C C . SER A 1 388 ? 13.157 21.577 31.245 1.00 86.62 388 SER A C 1
ATOM 3197 O O . SER A 1 388 ? 13.401 21.023 32.315 1.00 86.62 388 SER A O 1
ATOM 3199 N N . LYS A 1 389 ? 13.788 21.232 30.117 1.00 83.56 389 LYS A N 1
ATOM 3200 C CA . LYS A 1 389 ? 14.877 20.249 30.055 1.00 83.56 389 LYS A CA 1
ATOM 3201 C C . LYS A 1 389 ? 16.178 20.997 29.779 1.00 83.56 389 LYS A C 1
ATOM 3203 O O . LYS A 1 389 ? 16.311 21.639 28.741 1.00 83.56 389 LYS A O 1
ATOM 3208 N N . SER A 1 390 ? 17.125 20.970 30.717 1.00 75.31 390 SER A N 1
ATOM 3209 C CA . SER A 1 390 ? 18.428 21.598 30.492 1.00 75.31 390 SER A CA 1
ATOM 3210 C C . SER A 1 390 ? 19.199 20.825 29.421 1.00 75.31 390 SER A C 1
ATOM 3212 O O . SER A 1 390 ? 19.203 19.600 29.415 1.00 75.31 390 SER A O 1
ATOM 3214 N N . VAL A 1 391 ? 19.880 21.548 28.530 1.00 68.19 391 VAL A N 1
ATOM 3215 C CA . VAL A 1 391 ? 20.684 21.009 27.407 1.00 68.19 391 VAL A CA 1
ATOM 3216 C C . VAL A 1 391 ? 21.962 20.284 27.887 1.00 68.19 391 VAL A C 1
ATOM 3218 O O . VAL A 1 391 ? 22.799 19.879 27.092 1.00 68.19 391 VAL A O 1
ATOM 3221 N N . SER A 1 392 ? 22.140 20.132 29.197 1.00 65.31 392 SER A N 1
ATOM 3222 C CA . SER A 1 392 ? 23.291 19.475 29.808 1.00 65.31 392 SER A CA 1
ATOM 3223 C C . SER A 1 392 ? 23.008 17.986 30.022 1.00 65.31 392 SER A C 1
ATOM 3225 O O . SER A 1 392 ? 22.470 17.613 31.068 1.00 65.31 392 SER A O 1
ATOM 3227 N N . GLU A 1 393 ? 23.388 17.160 29.055 1.00 44.03 393 GLU A N 1
ATOM 3228 C CA . GLU A 1 393 ? 23.633 15.727 29.250 1.00 44.03 393 GLU A CA 1
ATOM 3229 C C . GLU A 1 393 ? 24.998 15.362 28.664 1.00 44.03 393 GLU A C 1
ATOM 3231 O O . GLU A 1 393 ? 25.303 15.845 27.545 1.00 44.03 393 GLU A O 1
#

Secondary structure (DSSP, 8-state):
--TT--SHHHHHHHHHHHHHHHHHTT--HHHHHHHHHHHHTT--HHHHHHT--HHHHHHHHHHHHHTT-------SSSS---HHHHHHHHHH-SS-----HHHHHHHHHT------HHHHHHHHHHHHHHHHHHHHHTTS-----------------PPPP--HHHHHHHHHHHHHHHHHHHHHHHHHHHHHHHHHHHHHHHHHHHHTT--------------------------------------------PPPPPP----------------HHHHHHHHHHHHHHS-GGGSB-STTS-HHHHHHHHHHHHHHTT--GGGHHHHHGGGB-HHHHHHHHHTTGGGS-HHHHHHHHHHHHHSHHHHHHHHHHHHH--HHHHHHHTTTS-S--

Nearest PDB structures (foldseek):
  6s7x-assembly1_B  TM=8.017E-01  e=1.146E+00  Drosophila melanogaster
  7r24-assembly1_A  TM=7.523E-01  e=4.146E+00  Rattus norvegicus
  7r23-assembly1_A  TM=7.118E-01  e=9.261E+00  Homo sapiens

Sequence (393 aa):
LNPLTKDSNGLRALVEVHIEDYKEKNLKDFALWESFKDDFSVRTCEMWDKVGLCSLRRDMRDLLISNGVRLLVHYGGTSKMTMSRSLVESAQTDSWPTLTKEIVDWGTRQGFLMYSPSIKRVENEQKRQQKHTQKNVSRKTSPFDFKRVFRKEGYGNFDPPEDVSYNANQKIQYEEEHLDEIRRLRLLDEERRRILKEDQEQVNLYAVQGASYAYPSTGRKTLPYIASNDVRNTWNYFDRSNYENRYSNNQCGRRPQFDSQPEVNGSYNDNENWSSANFSKVAANFERTYTNENKYEGMGDNFGYKIRNFKDVCQKMGLQHSQYMETFSGMLKEIALSHYHLSNLAESSFDNAVHQIRTLCAGENYSQMAQAKWNDISLNLIIQENTSKSVSE

Radius of gyration: 34.83 Å; Cα contacts (8 Å, |Δi|>4): 167; chains: 1; bounding box: 115×85×68 Å

Solvent-accessible surface area (backbone atoms only — not comparable to full-atom values): 24941 Å² total; per-residue (Å²): 130,79,96,72,62,86,46,43,62,56,49,36,53,50,54,55,51,53,56,49,52,41,58,76,68,63,46,42,34,70,63,35,45,54,54,46,21,72,78,37,44,91,50,51,45,68,58,55,56,46,43,72,45,74,61,60,59,46,51,54,51,49,51,39,48,77,32,63,31,76,69,71,78,49,80,90,51,96,65,72,56,46,73,40,47,27,54,31,52,60,19,60,49,92,61,82,75,72,88,53,81,74,68,64,50,60,74,64,70,69,76,58,78,78,76,48,72,62,60,57,47,54,56,49,49,53,52,50,52,53,51,53,54,54,58,58,64,72,72,72,75,72,92,72,90,80,80,82,85,89,77,90,82,80,96,67,96,66,79,78,75,77,70,65,67,61,58,54,53,53,52,51,51,54,53,51,53,52,51,50,52,53,53,52,53,51,52,52,52,54,48,54,53,50,54,55,48,52,54,52,53,54,56,54,62,59,63,74,74,69,84,81,79,86,79,86,85,79,84,83,87,87,80,82,88,82,90,82,81,89,85,82,89,86,89,80,86,88,87,84,85,88,87,80,87,90,83,81,89,83,85,90,79,90,75,82,88,74,80,86,75,81,86,77,84,72,80,81,78,78,76,69,76,78,49,70,73,58,51,57,53,50,50,56,51,46,57,71,70,52,47,78,87,63,33,40,54,42,86,95,54,60,63,75,56,42,55,48,53,50,52,55,52,39,50,76,70,70,50,51,80,87,51,47,50,82,51,45,64,70,44,35,28,68,64,49,34,52,47,39,61,75,67,52,35,80,83,47,54,56,70,56,40,53,48,49,54,51,49,46,59,72,31,73,67,36,58,51,52,53,49,51,53,56,68,67,61,40,71,68,56,56,51,63,76,40,69,90,55,76,93,83,126

Foldseek 3Di:
DPPPPVALVVLLVLLVVLLVVCVVVVDAAPRNLVSLLVSPQPPDLVSVVSVVDPVSLVSVVCSCVVRHQDWQADDDDPDHQDSSNRSNCSSNDPDRDDDDPVRVVVVVPPPPPPPPVVVVVVVVVVVVVVVVVVVVVVPPDDDDDDDDDDDDDDDDDDDPPDPVVVVVVVVVVVVVVVVVVVVVVVVVVVVVVVVVVVVVVVVVVVVVPPPDDDDDDDDDDDDDDDDDDDDDDDDDDDDDDDDDDDDDDDDDDDDDDDDDDDPPPPPPPPPPVCPVVNVVVLLVVLLVVQDPVLADAFPPDDLVVSVVVLVVSCVVSVHDQQCSLVNVLSRYDDPLNVCCVVVVVSPPHPVVNSVVSVCCSPDPVNVVVVVVVVVVPDPVVVCVVVVVDDPPD